Protein AF-A0A1M4XEM1-F1 (afdb_monomer_lite)

Foldseek 3Di:
DAEDADLVVVLVVVVVVLVDKAFAQEAEEEEEALVQLQVNLVVLVVVFPEEAFQLVQAPDQARGGPLVCVVVVLVPDPTAGYEYADLQVSVQFDVVNLLSLVVNQPDTDTGSHHYYYYHYLCVVSNVVNLVVDDPVVSVRTDDHYYYYDHHAAEEEEECADALDDPAA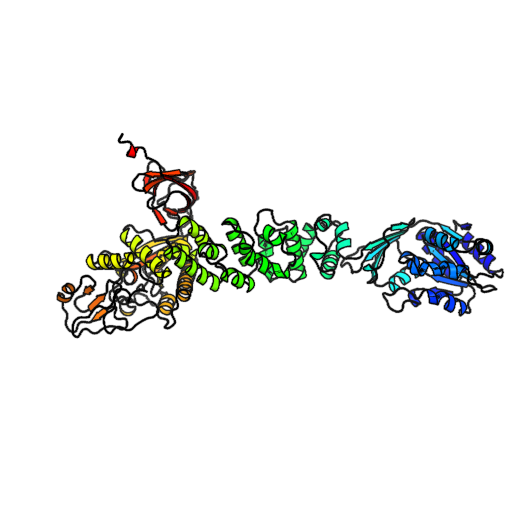EDEHPSRVRVCVSNRHDRYYYYHHNCLLVGDDADDRRRYGYHGDNALLSLVVVQEVLSVVDDPLLDDSVLSNVLSSQDDHNDYLQNSLCVVQVHPGDDLLVSLLCLVVDDPSNLSSNLSVCCSDVDPPALLVVLSVPDSYSVCSLVSLLCVCLVDPDDLVNLLSSLSSNVSNVPADHDPVNVVSLVVDDQLLSNLRSAQQNYLVSVQSNLVSVLVCVVVVPQLQSRLSSCCRRPVLLLLLLFFDDDPPVLNSVLLNQQSNCLSNVHHDPSNQVSLLVCLLVVVQVVFAAPVVVCVVDDPLAAEEEEEAAFNSCVSSLQSLCLVPLQKFKDKGKHWADAQLDCVRQVDDDPRHYYHDQLVVLQQPQPNDPPSSVSVNSVVSSVVSVVVVVVCVVRQKHKYKYSWHWDFQLDNVHEDEDPPPWAADAAQQKTFDPAFDPCVCVVDSQWDHPRGMIGGSGSYGYPPHDDGNGIDGRHNHNRGTIMMTMMMGGDDCPDPDDQKAWPDWAQEWEAAPQQKTKIKTAIPDDADWKWKDWSSYIWTFDDDPRITITIDHDDDFAKIKIWMATSSHGRDIDIHTYHYDHDVVNVVD

InterPro domains:
  IPR057185 Domain of unknown function DUF7863 [PF25263] (224-379)

pLDDT: mean 91.04, std 8.5, range [37.31, 98.81]

Organism: NCBI:txid1121425

Radius of gyration: 44.61 Å; chains: 1; bounding box: 103×68×125 Å

Structure (mmCIF, N/CA/C/O backbone):
data_AF-A0A1M4XEM1-F1
#
_entry.id   AF-A0A1M4XEM1-F1
#
loop_
_atom_site.group_PDB
_atom_site.id
_atom_site.type_symbol
_atom_site.label_atom_id
_atom_site.label_alt_id
_atom_site.label_comp_id
_atom_site.label_asym_id
_atom_site.label_entity_id
_atom_site.label_seq_id
_atom_site.pdbx_PDB_ins_code
_atom_site.Cartn_x
_atom_site.Cartn_y
_atom_site.Cartn_z
_atom_site.occupancy
_atom_site.B_iso_or_equiv
_atom_site.auth_seq_id
_atom_site.auth_comp_id
_atom_site.auth_asym_id
_atom_site.auth_atom_id
_atom_site.pdbx_PDB_model_num
ATOM 1 N N . MET A 1 1 ? -46.746 5.670 59.002 1.00 85.31 1 MET A N 1
ATOM 2 C CA . MET A 1 1 ? -45.304 5.346 59.017 1.00 85.31 1 MET A CA 1
ATOM 3 C C . MET A 1 1 ? -44.728 5.866 60.318 1.00 85.31 1 MET A C 1
ATOM 5 O O . MET A 1 1 ? -45.070 6.983 60.690 1.00 85.31 1 MET A O 1
ATOM 9 N N . ARG A 1 2 ? -43.912 5.072 61.011 1.00 92.69 2 ARG A N 1
ATOM 10 C CA . ARG A 1 2 ? -43.276 5.448 62.275 1.00 92.69 2 ARG A CA 1
ATOM 11 C C . ARG A 1 2 ? -41.769 5.562 62.083 1.00 92.69 2 ARG A C 1
ATOM 13 O O . ARG A 1 2 ? -41.121 4.582 61.727 1.00 92.69 2 ARG A O 1
ATOM 20 N N . GLU A 1 3 ? -41.236 6.754 62.321 1.00 92.94 3 GLU A N 1
ATOM 21 C CA . GLU A 1 3 ? -39.827 7.067 62.088 1.00 92.94 3 GLU A CA 1
ATOM 22 C C . GLU A 1 3 ? -38.973 6.873 63.341 1.00 92.94 3 GLU A C 1
ATOM 24 O O . GLU A 1 3 ? -39.347 7.283 64.441 1.00 92.94 3 GLU A O 1
ATOM 29 N N . PHE A 1 4 ? -37.797 6.277 63.149 1.00 93.88 4 PHE A N 1
ATOM 30 C CA . PHE A 1 4 ? -36.777 6.083 64.168 1.00 93.88 4 PHE A CA 1
ATOM 31 C C . PHE A 1 4 ? -35.449 6.679 63.696 1.00 93.88 4 PHE A C 1
ATOM 33 O O . PHE A 1 4 ? -35.027 6.472 62.558 1.00 93.88 4 PHE A O 1
ATOM 40 N N . LYS A 1 5 ? -34.777 7.403 64.597 1.00 88.69 5 LYS A N 1
ATOM 41 C CA . LYS A 1 5 ? -33.432 7.966 64.371 1.00 88.69 5 LYS A CA 1
ATOM 42 C C . LYS A 1 5 ? -32.329 7.212 65.110 1.00 88.69 5 LYS A C 1
ATOM 44 O O . LYS A 1 5 ? -31.169 7.326 64.749 1.00 88.69 5 LYS A O 1
ATOM 49 N N . GLU A 1 6 ? -32.694 6.440 66.128 1.00 93.06 6 GLU A N 1
ATOM 50 C CA . GLU A 1 6 ? -31.771 5.633 66.923 1.00 93.06 6 GLU A CA 1
ATOM 51 C C . GLU A 1 6 ? -32.155 4.162 66.801 1.00 93.06 6 GLU A C 1
ATOM 53 O O . GLU A 1 6 ? -33.319 3.802 67.015 1.00 93.06 6 GLU A O 1
ATOM 58 N N . ILE A 1 7 ? -31.178 3.304 66.493 1.00 94.12 7 ILE A N 1
ATOM 59 C CA . ILE A 1 7 ? -31.431 1.876 66.284 1.00 94.12 7 ILE A CA 1
ATOM 60 C C . ILE A 1 7 ? -32.021 1.210 67.533 1.00 94.12 7 ILE A C 1
ATOM 62 O O . ILE A 1 7 ? -32.949 0.415 67.419 1.00 94.12 7 ILE A O 1
ATOM 66 N N . ALA A 1 8 ? -31.562 1.591 68.731 1.00 94.00 8 ALA A N 1
ATOM 67 C CA . ALA A 1 8 ? -32.043 1.037 69.997 1.00 94.00 8 ALA A CA 1
ATOM 68 C C . ALA A 1 8 ? -33.560 1.224 70.169 1.00 94.00 8 ALA A C 1
ATOM 70 O O . ALA A 1 8 ? -34.270 0.274 70.493 1.00 94.00 8 ALA A O 1
ATOM 71 N N . SER A 1 9 ? -34.068 2.416 69.837 1.00 94.75 9 SER A N 1
ATOM 72 C CA . SER A 1 9 ? -35.500 2.727 69.895 1.00 94.75 9 SER A CA 1
ATOM 73 C C . SER A 1 9 ? -36.326 1.870 68.926 1.00 94.75 9 SER A C 1
ATOM 75 O O . SER A 1 9 ? -37.438 1.454 69.258 1.00 94.75 9 SER A O 1
ATOM 77 N N . LEU A 1 10 ? -35.790 1.579 67.733 1.00 95.56 10 LEU A N 1
ATOM 78 C CA . LEU A 1 10 ? -36.433 0.688 66.763 1.00 95.56 10 LEU A CA 1
ATOM 79 C C . LEU A 1 10 ? -36.451 -0.760 67.267 1.00 95.56 10 LEU A C 1
ATOM 81 O O . LEU A 1 10 ? -37.486 -1.423 67.177 1.00 95.56 10 LEU A O 1
ATOM 85 N N . LEU A 1 11 ? -35.337 -1.244 67.829 1.00 95.06 11 LEU A N 1
ATOM 86 C CA . LEU A 1 11 ? -35.237 -2.601 68.376 1.00 95.06 11 LEU A CA 1
ATOM 87 C C . LEU A 1 11 ? -36.197 -2.819 69.553 1.00 95.06 11 LEU A C 1
ATOM 89 O O . LEU A 1 11 ? -36.869 -3.848 69.623 1.00 95.06 11 LEU A O 1
ATOM 93 N N . ASP A 1 12 ? -36.304 -1.849 70.459 1.00 94.88 12 ASP A N 1
ATOM 94 C CA . ASP A 1 12 ? -37.231 -1.926 71.590 1.00 94.88 12 ASP A CA 1
ATOM 95 C C . ASP A 1 12 ? -38.690 -1.955 71.128 1.00 94.88 12 ASP A C 1
ATOM 97 O O . ASP A 1 12 ? -39.512 -2.697 71.681 1.00 94.88 12 ASP A O 1
ATOM 101 N N . PHE A 1 13 ? -39.019 -1.204 70.074 1.00 94.62 13 PHE A N 1
ATOM 102 C CA . PHE A 1 13 ? -40.342 -1.254 69.467 1.00 94.62 13 PHE A CA 1
ATOM 103 C C . PHE A 1 13 ? -40.656 -2.648 68.908 1.00 94.62 13 PHE A C 1
ATOM 105 O O . PHE A 1 13 ? -41.659 -3.245 69.307 1.00 94.62 13 PHE A O 1
ATOM 112 N N . ILE A 1 14 ? -39.794 -3.209 68.049 1.00 94.12 14 ILE A N 1
ATOM 113 C CA . ILE A 1 14 ? -40.050 -4.526 67.438 1.00 94.12 14 ILE A CA 1
ATOM 114 C C . ILE A 1 14 ? -40.065 -5.657 68.480 1.00 94.12 14 ILE A C 1
ATOM 116 O O . ILE A 1 14 ? -40.865 -6.585 68.367 1.00 94.12 14 ILE A O 1
ATOM 120 N N . LYS A 1 15 ? -39.253 -5.566 69.546 1.00 93.12 15 LYS A N 1
ATOM 121 C CA . LYS A 1 15 ? -39.253 -6.529 70.663 1.00 93.12 15 LYS A CA 1
ATOM 122 C C . LYS A 1 15 ? -40.577 -6.556 71.404 1.00 93.12 15 LYS A C 1
ATOM 124 O O . LYS A 1 15 ? -41.031 -7.624 71.811 1.00 93.12 15 LYS A O 1
ATOM 129 N N . ASN A 1 16 ? -41.168 -5.389 71.634 1.00 92.50 16 ASN A N 1
ATOM 130 C CA . ASN A 1 16 ? -42.445 -5.288 72.325 1.00 92.50 16 ASN A CA 1
ATOM 131 C C . ASN A 1 16 ? -43.607 -5.679 71.412 1.00 92.50 16 ASN A C 1
ATOM 133 O O . ASN A 1 16 ? -44.501 -6.399 71.850 1.00 92.50 16 ASN A O 1
ATOM 137 N N . GLU A 1 17 ? -43.553 -5.290 70.141 1.00 92.56 17 GLU A N 1
ATOM 138 C CA . GLU A 1 17 ? -44.563 -5.639 69.140 1.00 92.56 17 GLU A CA 1
ATOM 139 C C . GLU A 1 17 ? -44.626 -7.155 68.888 1.00 92.56 17 GLU A C 1
ATOM 141 O O . GLU A 1 17 ? -45.713 -7.730 68.836 1.00 92.56 17 GLU A O 1
ATOM 146 N N . ALA A 1 18 ? -43.478 -7.838 68.842 1.00 91.81 18 ALA A N 1
ATOM 147 C CA . ALA A 1 18 ? -43.405 -9.286 68.643 1.00 91.81 18 ALA A CA 1
ATOM 148 C C . ALA A 1 18 ? -44.037 -10.122 69.779 1.00 91.81 18 ALA A C 1
ATOM 150 O O . ALA A 1 18 ? -44.265 -11.317 69.598 1.00 91.81 18 ALA A O 1
ATOM 151 N N . LYS A 1 19 ? -44.340 -9.528 70.946 1.00 92.38 19 LYS A N 1
ATOM 152 C CA . LYS A 1 19 ? -44.996 -10.216 72.080 1.00 92.38 19 LYS A CA 1
ATOM 153 C C . LYS A 1 19 ? -46.513 -10.352 71.916 1.00 92.38 19 LYS A C 1
ATOM 155 O O . LYS A 1 19 ? -47.148 -11.026 72.723 1.00 92.38 19 LYS A O 1
ATOM 160 N N . VAL A 1 20 ? -47.103 -9.707 70.911 1.00 91.81 20 VAL A N 1
ATOM 161 C CA . VAL A 1 20 ? -48.553 -9.686 70.666 1.00 91.81 20 VAL A CA 1
ATOM 162 C C . VAL A 1 20 ? -48.865 -10.526 69.421 1.00 91.81 20 VAL A C 1
ATOM 164 O O . VAL A 1 20 ? -48.093 -10.480 68.465 1.00 91.81 20 VAL A O 1
ATOM 167 N N . PRO A 1 21 ? -49.955 -11.313 69.366 1.00 92.25 21 PRO A N 1
ATOM 168 C CA . PRO A 1 21 ? -50.324 -12.002 68.132 1.00 92.25 21 PRO A CA 1
ATOM 169 C C . PRO A 1 21 ? -50.709 -11.001 67.027 1.00 92.25 21 PRO A C 1
ATOM 171 O O . PRO A 1 21 ? -51.378 -10.003 67.286 1.00 92.25 21 PRO A O 1
ATOM 174 N N . THR A 1 22 ? -50.305 -11.274 65.787 1.00 91.94 22 THR A N 1
ATOM 175 C CA . THR A 1 22 ? -50.652 -10.497 64.584 1.00 91.94 22 THR A CA 1
ATOM 176 C C . THR A 1 22 ? -51.374 -11.388 63.583 1.00 91.94 22 THR A C 1
ATOM 178 O O . THR A 1 22 ? -51.158 -12.597 63.567 1.00 91.94 22 THR A O 1
ATOM 181 N N . ARG A 1 23 ? -52.197 -10.793 62.715 1.00 92.19 23 ARG A N 1
ATOM 182 C CA . ARG A 1 23 ? -52.755 -11.477 61.537 1.00 92.19 23 ARG A CA 1
ATOM 183 C C . ARG A 1 23 ? -51.790 -11.464 60.351 1.00 92.19 23 ARG A C 1
ATOM 185 O O . ARG A 1 23 ? -51.698 -12.453 59.636 1.00 92.19 23 ARG A O 1
ATOM 192 N N . TYR A 1 24 ? -51.077 -10.354 60.166 1.00 94.56 24 TYR A N 1
ATOM 193 C CA . TYR A 1 24 ? -50.129 -10.151 59.069 1.00 94.56 24 TYR A CA 1
ATOM 194 C C . TYR A 1 24 ? -48.701 -10.190 59.627 1.00 94.56 24 TYR A C 1
ATOM 196 O O . TYR A 1 24 ? -48.387 -9.365 60.498 1.00 94.56 24 TYR A O 1
ATOM 204 N N . PRO A 1 25 ? -47.837 -11.125 59.199 1.00 94.81 25 PRO A N 1
ATOM 205 C CA . PRO A 1 25 ? -46.519 -11.326 59.795 1.00 94.81 25 PRO A CA 1
ATOM 206 C C . PRO A 1 25 ? -45.456 -10.354 59.259 1.00 94.81 25 PRO A C 1
ATOM 208 O O . PRO A 1 25 ? -44.471 -10.101 59.951 1.00 94.81 25 PRO A O 1
ATOM 211 N N . ALA A 1 26 ? -45.630 -9.786 58.062 1.00 96.19 26 ALA A N 1
ATOM 212 C CA . ALA A 1 26 ? -44.640 -8.907 57.440 1.00 96.19 26 ALA A CA 1
ATOM 213 C C . ALA A 1 26 ? -44.497 -7.558 58.174 1.00 96.19 26 ALA A C 1
ATOM 215 O O . ALA A 1 26 ? -45.482 -6.934 58.576 1.00 96.19 26 ALA A O 1
ATOM 216 N N . ARG A 1 27 ? -43.258 -7.098 58.355 1.00 95.94 27 ARG A N 1
ATOM 217 C CA . ARG A 1 27 ? -42.887 -5.788 58.904 1.00 95.94 27 ARG A CA 1
ATOM 218 C C . ARG A 1 27 ? -41.890 -5.140 57.953 1.00 95.94 27 ARG A C 1
ATOM 220 O O . ARG A 1 27 ? -40.727 -5.539 57.901 1.00 95.94 27 ARG A O 1
ATOM 227 N N . PHE A 1 28 ? -42.352 -4.151 57.197 1.00 97.38 28 PHE A N 1
ATOM 228 C CA . PHE A 1 28 ? -41.491 -3.390 56.298 1.00 97.38 28 PHE A CA 1
ATOM 229 C C . PHE A 1 28 ? -40.757 -2.296 57.065 1.00 97.38 28 PHE A C 1
ATOM 231 O O . PHE A 1 28 ? -41.361 -1.563 57.853 1.00 97.38 28 PHE A O 1
ATOM 238 N N . ILE A 1 29 ? -39.454 -2.197 56.816 1.00 97.25 29 ILE A N 1
ATOM 239 C CA . ILE A 1 29 ? -38.589 -1.169 57.389 1.00 97.25 29 ILE A CA 1
ATOM 240 C C . ILE A 1 29 ? -37.978 -0.403 56.221 1.00 97.25 29 ILE A C 1
ATOM 242 O O . ILE A 1 29 ? -37.102 -0.926 55.537 1.00 97.25 29 ILE A O 1
ATOM 246 N N . LEU A 1 30 ? -38.453 0.814 55.967 1.00 96.19 30 LEU A N 1
ATOM 247 C CA . LEU A 1 30 ? -37.875 1.696 54.957 1.00 96.19 30 LEU A CA 1
ATOM 248 C C . LEU A 1 30 ? -36.572 2.283 55.496 1.00 96.19 30 LEU A C 1
ATOM 250 O O . LEU A 1 30 ? -36.564 2.950 56.531 1.00 96.19 30 LEU A O 1
ATOM 254 N N . VAL A 1 31 ? -35.467 2.006 54.816 1.00 95.44 31 VAL A N 1
ATOM 255 C CA . VAL A 1 31 ? -34.127 2.388 55.264 1.00 95.44 31 VAL A CA 1
ATOM 256 C C . VAL A 1 31 ? -33.583 3.489 54.368 1.00 95.44 31 VAL A C 1
ATOM 258 O O . VAL A 1 31 ? -33.594 3.351 53.148 1.00 95.44 31 VAL A O 1
ATOM 261 N N . ARG A 1 32 ? -33.084 4.571 54.960 1.00 94.06 32 ARG A N 1
ATOM 262 C CA . ARG A 1 32 ? -32.480 5.689 54.226 1.00 94.06 32 ARG A CA 1
ATOM 263 C C . ARG A 1 32 ? -31.017 5.836 54.626 1.00 94.06 32 ARG A C 1
ATOM 265 O O . ARG A 1 32 ? -30.731 6.060 55.801 1.00 94.06 32 ARG A O 1
ATOM 272 N N . GLY A 1 33 ? -30.121 5.713 53.649 1.00 93.12 33 GLY A N 1
ATOM 273 C CA . GLY A 1 33 ? -28.667 5.735 53.825 1.00 93.12 33 GLY A CA 1
ATOM 274 C C . GLY A 1 33 ? -28.007 4.366 54.066 1.00 93.12 33 GLY A C 1
ATOM 275 O O . GLY A 1 33 ? -28.586 3.459 54.669 1.00 93.12 33 GLY A O 1
ATOM 276 N N . LEU A 1 34 ? -26.763 4.221 53.592 1.00 95.25 34 LEU A N 1
ATOM 277 C CA . LEU A 1 34 ? -25.971 2.987 53.732 1.00 95.25 34 LEU A CA 1
ATOM 278 C C . LEU A 1 34 ? -25.595 2.691 55.189 1.00 95.25 34 LEU A C 1
ATOM 280 O O . LEU A 1 34 ? -25.605 1.531 55.601 1.00 95.25 34 LEU A O 1
ATOM 284 N N . ASP A 1 35 ? -25.293 3.724 55.975 1.00 95.25 35 ASP A N 1
ATOM 285 C CA . ASP A 1 35 ? -24.910 3.550 57.378 1.00 95.25 35 ASP A CA 1
ATOM 286 C C . ASP A 1 35 ? -26.103 2.993 58.168 1.00 95.25 35 ASP A C 1
ATOM 288 O O . ASP A 1 35 ? -25.951 2.084 58.985 1.00 95.25 35 ASP A O 1
ATOM 292 N N . ALA A 1 36 ? -27.317 3.455 57.832 1.00 94.31 36 ALA A N 1
ATOM 293 C CA . ALA A 1 36 ? -28.564 2.958 58.408 1.00 94.31 36 ALA A CA 1
ATOM 294 C C . ALA A 1 36 ? -28.783 1.487 58.063 1.00 94.31 36 ALA A C 1
ATOM 296 O O . ALA A 1 36 ? -29.160 0.690 58.919 1.00 94.31 36 ALA A O 1
ATOM 297 N N . TRP A 1 37 ? -28.531 1.116 56.807 1.00 95.62 37 TRP A N 1
ATOM 298 C CA . TRP A 1 37 ? -28.624 -0.266 56.354 1.00 95.62 37 TRP A CA 1
ATOM 299 C C . TRP A 1 37 ? -27.679 -1.175 57.133 1.00 95.62 37 TRP A C 1
ATOM 301 O O . TRP A 1 37 ? -28.115 -2.176 57.699 1.00 95.62 37 TRP A O 1
ATOM 311 N N . GLN A 1 38 ? -26.402 -0.809 57.226 1.00 96.44 38 GLN A N 1
ATOM 312 C CA . GLN A 1 38 ? -25.396 -1.613 57.917 1.00 96.44 38 GLN A CA 1
ATOM 313 C C . GLN A 1 38 ? -25.681 -1.744 59.416 1.00 96.44 38 GLN A C 1
ATOM 315 O O . GLN A 1 38 ? -25.609 -2.847 59.968 1.00 96.44 38 GLN A O 1
ATOM 320 N N . GLU A 1 39 ? -26.047 -0.642 60.071 1.00 96.00 39 GLU A N 1
ATOM 321 C CA . GLU A 1 39 ? -26.403 -0.616 61.490 1.00 96.00 39 GLU A CA 1
ATOM 322 C C . GLU A 1 39 ? -27.658 -1.453 61.780 1.00 96.00 39 GLU A C 1
ATOM 324 O O . GLU A 1 39 ? -27.670 -2.258 62.723 1.00 96.00 39 GLU A O 1
ATOM 329 N N . LEU A 1 40 ? -28.686 -1.331 60.933 1.00 96.25 40 LEU A N 1
ATOM 330 C CA . LEU A 1 40 ? -29.917 -2.109 61.030 1.00 96.25 40 LEU A CA 1
ATOM 331 C C . LEU A 1 40 ? -29.652 -3.599 60.824 1.00 96.25 40 LEU A C 1
ATOM 333 O O . LEU A 1 40 ? -30.110 -4.403 61.631 1.00 96.25 40 LEU A O 1
ATOM 337 N N . LEU A 1 41 ? -28.903 -3.986 59.786 1.00 96.38 41 LEU A N 1
ATOM 338 C CA . LEU A 1 41 ? -28.603 -5.395 59.521 1.00 96.38 41 LEU A CA 1
ATOM 339 C C . LEU A 1 41 ? -27.811 -6.030 60.660 1.00 96.38 41 LEU A C 1
ATOM 341 O O . LEU A 1 41 ? -28.140 -7.137 61.087 1.00 96.38 41 LEU A O 1
ATOM 345 N N . LYS A 1 42 ? -26.785 -5.336 61.166 1.00 95.69 42 LYS A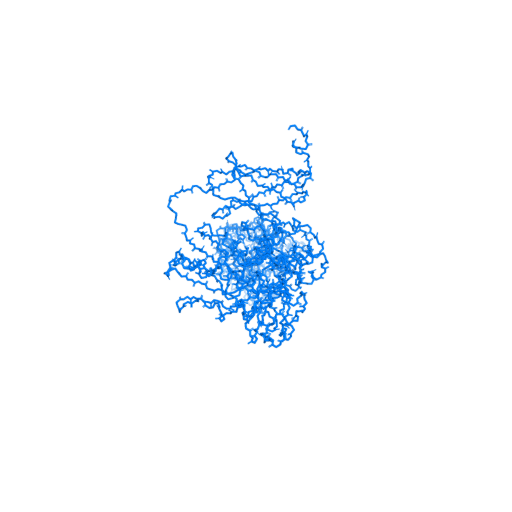 N 1
ATOM 346 C CA . LYS A 1 42 ? -25.980 -5.814 62.295 1.00 95.69 42 LYS A CA 1
ATOM 347 C C . LYS A 1 42 ? -26.851 -6.066 63.524 1.00 95.69 42 LYS A C 1
ATOM 349 O O . LYS A 1 42 ? -26.673 -7.076 64.197 1.00 95.69 42 LYS A O 1
ATOM 354 N N . SER A 1 43 ? -27.790 -5.163 63.786 1.00 95.94 43 SER A N 1
ATOM 355 C CA . SER A 1 43 ? -28.661 -5.224 64.956 1.00 95.94 43 SER A CA 1
ATOM 356 C C . SER A 1 43 ? -29.784 -6.252 64.805 1.00 95.94 43 SER A C 1
ATOM 358 O O . SER A 1 43 ? -29.962 -7.091 65.680 1.00 95.94 43 SER A O 1
ATOM 360 N N . LEU A 1 44 ? -30.503 -6.259 63.676 1.00 95.12 44 LEU A N 1
ATOM 361 C CA . LEU A 1 44 ? -31.607 -7.195 63.427 1.00 95.12 44 LEU A CA 1
ATOM 362 C C . LEU A 1 44 ? -31.148 -8.651 63.393 1.00 95.12 44 LEU A C 1
ATOM 364 O O . LEU A 1 44 ? -31.875 -9.514 63.872 1.00 95.12 44 LEU A O 1
ATOM 368 N N . ARG A 1 45 ? -29.946 -8.939 62.875 1.00 96.00 45 ARG A N 1
ATOM 369 C CA . ARG A 1 45 ? -29.380 -10.301 62.865 1.00 96.00 45 ARG A CA 1
ATOM 370 C C . ARG A 1 45 ? -29.250 -10.914 64.263 1.00 96.00 45 ARG A C 1
ATOM 372 O O . ARG A 1 45 ? -29.235 -12.132 64.366 1.00 96.00 45 ARG A O 1
ATOM 379 N N . LEU A 1 46 ? -29.151 -10.094 65.313 1.00 94.81 46 LEU A N 1
ATOM 380 C CA . LEU A 1 46 ? -29.092 -10.551 66.707 1.00 94.81 46 LEU A CA 1
ATOM 381 C C . LEU A 1 46 ? -30.482 -10.771 67.324 1.00 94.81 46 LEU A C 1
ATOM 383 O O . LEU A 1 46 ? -30.588 -11.363 68.393 1.00 94.81 46 LEU A O 1
ATOM 387 N N . GLU A 1 47 ? -31.538 -10.279 66.674 1.00 93.62 47 GLU A N 1
ATOM 388 C CA . GLU A 1 47 ? -32.905 -10.235 67.209 1.00 93.62 47 GLU A CA 1
ATOM 389 C C . GLU A 1 47 ? -33.856 -11.245 66.557 1.00 93.62 47 GLU A C 1
ATOM 391 O O . GLU A 1 47 ? -34.971 -11.458 67.050 1.00 93.62 47 GLU A O 1
ATOM 396 N N . VAL A 1 48 ? -33.436 -11.842 65.440 1.00 95.75 48 VAL A N 1
ATOM 397 C CA . VAL A 1 48 ? -34.201 -12.831 64.676 1.00 95.75 48 VAL A CA 1
ATOM 398 C C . VAL A 1 48 ? -33.696 -14.248 64.917 1.00 95.75 48 VAL A C 1
ATOM 400 O O . VAL A 1 48 ? -32.526 -14.458 65.226 1.00 95.75 48 VAL A O 1
ATOM 403 N N . ASP A 1 49 ? -34.587 -15.219 64.739 1.00 95.44 49 ASP A N 1
ATOM 404 C CA . ASP A 1 49 ? -34.272 -16.641 64.864 1.00 95.44 49 ASP A CA 1
ATOM 405 C C . ASP A 1 49 ? -33.547 -17.150 63.602 1.00 95.44 49 ASP A C 1
ATOM 407 O O . ASP A 1 49 ? -32.715 -18.052 63.675 1.00 95.44 49 ASP A O 1
ATOM 411 N N . GLU A 1 50 ? -33.874 -16.582 62.434 1.00 96.00 50 GLU A N 1
ATOM 412 C CA . GLU A 1 50 ? -33.388 -17.043 61.132 1.00 96.00 50 GLU A CA 1
ATOM 413 C C . GLU A 1 50 ? -33.250 -15.891 60.123 1.00 96.00 50 GLU A C 1
ATOM 415 O O . GLU A 1 50 ? -34.048 -14.948 60.106 1.00 96.00 50 GLU A O 1
ATOM 420 N N . VAL A 1 51 ? -32.234 -15.971 59.258 1.00 96.69 51 VAL A N 1
ATOM 421 C CA . VAL A 1 51 ? -32.014 -15.025 58.154 1.00 96.69 51 VAL A CA 1
ATOM 422 C C . VAL A 1 51 ? -32.230 -15.757 56.837 1.00 96.69 51 VAL A C 1
ATOM 424 O O . VAL A 1 51 ? -31.461 -16.649 56.486 1.00 96.69 51 VAL A O 1
ATOM 427 N N . PHE A 1 52 ? -33.259 -15.355 56.101 1.00 96.50 52 PHE A N 1
ATOM 428 C CA . PHE A 1 52 ? -33.568 -15.859 54.774 1.00 96.50 52 PHE A CA 1
ATOM 429 C C . PHE A 1 52 ? -32.925 -14.973 53.703 1.00 96.50 52 PHE A C 1
ATOM 431 O O . PHE A 1 52 ? -33.296 -13.808 53.531 1.00 96.50 52 PHE A O 1
ATOM 438 N N . THR A 1 53 ? -31.947 -15.528 52.991 1.00 96.62 53 THR A N 1
ATOM 439 C CA . THR A 1 53 ? -31.160 -14.818 51.981 1.00 96.62 53 THR A CA 1
ATOM 440 C C . THR A 1 53 ? -31.657 -15.104 50.566 1.00 96.62 53 THR A C 1
ATOM 442 O O . THR A 1 53 ? -31.754 -16.260 50.152 1.00 96.62 53 THR A O 1
ATOM 445 N N . LEU A 1 54 ? -31.963 -14.058 49.798 1.00 95.62 54 LEU A N 1
ATOM 446 C CA . LEU A 1 54 ? -32.499 -14.170 48.439 1.00 95.62 54 LEU A CA 1
ATOM 447 C C . LEU A 1 54 ? -31.485 -14.773 47.465 1.00 95.62 54 LEU A C 1
ATOM 449 O O . LEU A 1 54 ? -31.902 -15.423 46.511 1.00 95.62 54 LEU A O 1
ATOM 453 N N . SER A 1 55 ? -30.180 -14.628 47.715 1.00 96.06 55 SER A N 1
ATOM 454 C CA . SER A 1 55 ? -29.129 -15.282 46.923 1.00 96.06 55 SER A CA 1
ATOM 455 C C . SER A 1 55 ? -29.310 -16.804 46.814 1.00 96.06 55 SER A C 1
ATOM 457 O O . SER A 1 55 ? -28.893 -17.412 45.827 1.00 96.06 55 SER A O 1
ATOM 459 N N . THR A 1 56 ? -29.980 -17.432 47.789 1.00 95.12 56 THR A N 1
ATOM 460 C CA . THR A 1 56 ? -30.280 -18.876 47.788 1.00 95.12 56 THR A CA 1
ATOM 461 C C . THR A 1 56 ? -31.363 -19.277 46.787 1.00 95.12 56 THR A C 1
ATOM 463 O O . THR A 1 56 ? -31.456 -20.450 46.434 1.00 95.12 56 THR A O 1
ATOM 466 N N . LEU A 1 57 ? -32.152 -18.316 46.298 1.00 95.75 57 LEU A N 1
ATOM 467 C CA . LEU A 1 57 ? -33.192 -18.524 45.288 1.00 95.75 57 LEU A CA 1
ATOM 468 C C . LEU A 1 57 ? -32.703 -18.270 43.856 1.00 95.75 57 LEU A C 1
ATOM 470 O O . LEU A 1 57 ? -33.486 -18.403 42.914 1.00 95.75 57 LEU A O 1
ATOM 474 N N . CYS A 1 58 ? -31.441 -17.880 43.673 1.00 95.44 58 CYS A N 1
ATOM 475 C CA . CYS A 1 58 ? -30.826 -17.765 42.356 1.00 95.44 58 CYS A CA 1
ATOM 476 C C . CYS A 1 58 ? -30.509 -19.162 41.809 1.00 95.44 58 CYS A C 1
ATOM 478 O O . CYS A 1 58 ? -29.754 -19.916 42.422 1.00 95.44 58 CYS A O 1
ATOM 480 N N . THR A 1 59 ? -31.052 -19.493 40.634 1.00 93.44 59 THR A N 1
ATOM 481 C CA . THR A 1 59 ? -30.805 -20.796 39.984 1.00 93.44 59 THR A CA 1
ATOM 482 C C . THR A 1 59 ? -29.344 -20.988 39.572 1.00 93.44 59 THR A C 1
ATOM 484 O O . THR A 1 59 ? -28.806 -22.079 39.713 1.00 93.44 59 THR A O 1
ATOM 487 N N . ASN A 1 60 ? -28.704 -19.914 39.106 1.00 94.88 60 ASN A N 1
ATOM 488 C CA . ASN A 1 60 ? -27.300 -19.838 38.710 1.00 94.88 60 ASN A CA 1
ATOM 489 C C . ASN A 1 60 ? -26.687 -18.517 39.207 1.00 94.88 60 ASN A C 1
ATOM 491 O O . ASN A 1 60 ? -27.406 -17.621 39.660 1.00 94.88 60 ASN A O 1
ATOM 495 N N . ASP A 1 61 ? -25.369 -18.366 39.056 1.00 95.12 61 ASP A N 1
ATOM 496 C CA . ASP A 1 61 ? -24.622 -17.197 39.545 1.00 95.12 61 ASP A CA 1
ATOM 497 C C . ASP A 1 61 ? -25.107 -15.857 38.962 1.00 95.12 61 ASP A C 1
ATOM 499 O O . ASP A 1 61 ? -25.068 -14.836 39.650 1.00 95.12 61 ASP A O 1
ATOM 503 N N . ASP A 1 62 ? -25.614 -15.850 37.726 1.00 95.44 62 ASP A N 1
ATOM 504 C CA . ASP A 1 62 ? -26.076 -14.640 37.033 1.00 95.44 62 ASP A CA 1
ATOM 505 C C . ASP A 1 62 ? -27.558 -14.700 36.640 1.00 95.44 62 ASP A C 1
ATOM 507 O O . ASP A 1 62 ? -27.948 -14.420 35.511 1.00 95.44 62 ASP A O 1
ATOM 511 N N . THR A 1 63 ? -28.401 -15.111 37.588 1.00 93.12 63 THR A N 1
ATOM 512 C CA . THR A 1 63 ? -29.865 -15.110 37.436 1.00 93.12 63 THR A CA 1
ATOM 513 C C . THR A 1 63 ? -30.524 -14.398 38.607 1.00 93.12 63 THR A C 1
ATOM 515 O O . THR A 1 63 ? -30.056 -14.506 39.742 1.00 93.12 63 THR A O 1
ATOM 518 N N . PHE A 1 64 ? -31.620 -13.683 38.347 1.00 93.06 64 PHE A N 1
ATOM 519 C CA . PHE A 1 64 ? -32.455 -13.140 39.417 1.00 93.06 64 PHE A CA 1
ATOM 520 C C . PHE A 1 64 ? -33.067 -14.265 40.272 1.00 93.06 64 PHE A C 1
ATOM 522 O O . PHE A 1 64 ? -33.281 -15.372 39.770 1.00 93.06 64 PHE A O 1
ATOM 529 N N . PRO A 1 65 ? -33.327 -14.013 41.566 1.00 94.19 65 PRO A N 1
ATOM 530 C CA . PRO A 1 65 ? -33.912 -15.007 42.454 1.00 94.19 65 PRO A CA 1
ATOM 531 C C . PRO A 1 65 ? -35.369 -15.304 42.084 1.00 94.19 65 PRO A C 1
ATOM 533 O O . PRO A 1 65 ? -36.086 -14.424 41.608 1.00 94.19 65 PRO A O 1
ATOM 536 N N . TYR A 1 66 ? -35.837 -16.525 42.356 1.00 93.62 66 TYR A N 1
ATOM 537 C CA . TYR A 1 66 ? -37.243 -16.901 42.164 1.00 93.62 66 TYR A CA 1
ATOM 538 C C . TYR A 1 66 ? -38.161 -16.253 43.221 1.00 93.62 66 TYR A C 1
ATOM 540 O O . TYR A 1 66 ? -38.483 -16.852 44.248 1.00 93.62 66 TYR A O 1
ATOM 548 N N . VAL A 1 67 ? -38.571 -15.003 42.975 1.00 91.75 67 VAL A N 1
ATOM 549 C CA . VAL A 1 67 ? -39.312 -14.145 43.923 1.00 91.75 67 VAL A CA 1
ATOM 550 C C . VAL A 1 67 ? -40.662 -14.738 44.357 1.00 91.75 67 VAL A C 1
ATOM 552 O O . VAL A 1 67 ? -41.022 -14.634 45.529 1.00 91.75 67 VAL A O 1
ATOM 555 N N . GLU A 1 68 ? -41.382 -15.424 43.469 1.00 88.31 68 GLU A N 1
ATOM 556 C CA . GLU A 1 68 ? -42.660 -16.088 43.797 1.00 88.31 68 GLU A CA 1
ATOM 557 C C . GLU A 1 68 ? -42.497 -17.195 44.859 1.00 88.31 68 GLU A C 1
ATOM 559 O O . GLU A 1 68 ? -43.422 -17.496 45.616 1.00 88.31 68 GLU A O 1
ATOM 564 N N . GLY A 1 69 ? -41.297 -17.777 44.972 1.00 90.19 69 GLY A N 1
ATOM 565 C CA . GLY A 1 69 ? -40.976 -18.802 45.964 1.00 90.19 69 GLY A CA 1
ATOM 566 C C . GLY A 1 69 ? -40.861 -18.280 47.399 1.00 90.19 69 GLY A C 1
ATOM 567 O O . GLY A 1 69 ? -40.881 -19.082 48.333 1.00 90.19 69 GLY A O 1
ATOM 568 N N . ILE A 1 70 ? -40.783 -16.958 47.606 1.00 94.81 70 ILE A N 1
ATOM 569 C CA . ILE A 1 70 ? -40.538 -16.355 48.926 1.00 94.81 70 ILE A CA 1
ATOM 570 C C . ILE A 1 70 ? -41.643 -16.728 49.925 1.00 94.81 70 ILE A C 1
ATOM 572 O O . ILE A 1 70 ? -41.352 -17.270 50.990 1.00 94.81 70 ILE A O 1
ATOM 576 N N . ILE A 1 71 ? -42.916 -16.477 49.603 1.00 94.00 71 ILE A N 1
ATOM 577 C CA . ILE A 1 71 ? -44.029 -16.712 50.541 1.00 94.00 71 ILE A CA 1
ATOM 578 C C . ILE A 1 71 ? -44.207 -18.205 50.874 1.00 94.00 71 ILE A C 1
ATOM 580 O O . ILE A 1 71 ? -44.328 -18.521 52.061 1.00 94.00 71 ILE A O 1
ATOM 584 N N . PRO A 1 72 ? -44.209 -19.143 49.901 1.00 94.44 72 PRO A N 1
ATOM 585 C CA . PRO A 1 72 ? -44.257 -20.576 50.197 1.00 94.44 72 PRO A CA 1
ATOM 586 C C . PRO A 1 72 ? -43.154 -21.041 51.158 1.00 94.44 72 PRO A C 1
ATOM 588 O O . PRO A 1 72 ? -43.439 -21.779 52.102 1.00 94.44 72 PRO A O 1
ATOM 591 N N . ILE A 1 73 ? -41.918 -20.570 50.963 1.00 95.00 73 ILE A N 1
ATOM 592 C CA . ILE A 1 73 ? -40.779 -20.915 51.824 1.00 95.00 73 ILE A CA 1
ATOM 593 C C . ILE A 1 73 ? -40.972 -20.342 53.227 1.00 95.00 73 ILE A C 1
ATOM 595 O O . ILE A 1 73 ? -40.872 -21.077 54.212 1.00 95.00 73 ILE A O 1
ATOM 599 N N . LEU A 1 74 ? -41.329 -19.058 53.328 1.00 95.06 74 LEU A N 1
ATOM 600 C CA . LEU A 1 74 ? -41.581 -18.408 54.612 1.00 95.06 74 LEU A CA 1
ATOM 601 C C . LEU A 1 74 ? -42.703 -19.103 55.390 1.00 95.06 74 LEU A C 1
ATOM 603 O O . LEU A 1 74 ? -42.569 -19.278 56.598 1.00 95.06 74 LEU A O 1
ATOM 607 N N . LYS A 1 75 ? -43.779 -19.555 54.732 1.00 92.62 75 LYS A N 1
ATOM 608 C CA . LYS A 1 75 ? -44.856 -20.337 55.370 1.00 92.62 75 LYS A CA 1
ATOM 609 C C . LYS A 1 75 ? -44.359 -21.670 55.940 1.00 92.62 75 LYS A C 1
ATOM 611 O O . LYS A 1 75 ? -44.813 -22.068 57.007 1.00 92.62 75 LYS A O 1
ATOM 616 N N . GLY A 1 76 ? -43.419 -22.333 55.266 1.00 91.94 76 GLY A N 1
ATOM 617 C CA . GLY A 1 76 ? -42.841 -23.608 55.705 1.00 91.94 76 GLY A CA 1
ATOM 618 C C . GLY A 1 76 ? -41.846 -23.503 56.870 1.00 91.94 76 GLY A C 1
ATOM 619 O O . GLY A 1 76 ? -41.589 -24.502 57.545 1.00 91.94 76 GLY A O 1
ATOM 620 N N . MET A 1 77 ? -41.292 -22.315 57.131 1.00 93.25 77 MET A N 1
ATOM 621 C CA . MET A 1 77 ? -40.336 -22.092 58.222 1.00 93.25 77 MET A CA 1
ATOM 622 C C . MET A 1 77 ? -41.000 -22.201 59.602 1.00 93.25 77 MET A C 1
ATOM 624 O O . MET A 1 77 ? -42.046 -21.594 59.856 1.00 93.25 77 MET A O 1
ATOM 628 N N . LYS A 1 78 ? -40.359 -22.954 60.508 1.00 90.50 78 LYS A N 1
ATOM 629 C CA . LYS A 1 78 ? -40.826 -23.186 61.892 1.00 90.50 78 LYS A CA 1
ATOM 630 C C . LYS A 1 78 ? -40.436 -22.071 62.863 1.00 90.50 78 LYS A C 1
ATOM 632 O O . LYS A 1 78 ? -40.978 -22.003 63.962 1.00 90.50 78 LYS A O 1
ATOM 637 N N . THR A 1 79 ? -39.477 -21.240 62.477 1.00 92.50 79 THR A N 1
ATOM 638 C CA . THR A 1 79 ? -39.000 -20.089 63.241 1.00 92.50 79 THR A CA 1
ATOM 639 C C . THR A 1 79 ? -40.029 -18.962 63.246 1.00 92.50 79 THR A C 1
ATOM 641 O O . THR A 1 79 ? -40.867 -18.837 62.347 1.00 92.50 79 THR A O 1
ATOM 644 N N . THR A 1 80 ? -40.000 -18.152 64.306 1.00 91.62 80 THR A N 1
ATOM 645 C CA . THR A 1 80 ? -41.014 -17.117 64.533 1.00 91.62 80 THR A CA 1
ATOM 646 C C . THR A 1 80 ? -40.557 -15.741 64.094 1.00 91.62 80 THR A C 1
ATOM 648 O O . THR A 1 80 ? -41.372 -14.984 63.583 1.00 91.62 80 THR A O 1
ATOM 651 N N . LYS A 1 81 ? -39.276 -15.409 64.235 1.00 96.19 81 LYS A N 1
ATOM 652 C CA . LYS A 1 81 ? -38.702 -14.137 63.803 1.00 96.19 81 LYS A CA 1
ATOM 653 C C . LYS A 1 81 ? -37.738 -14.393 62.658 1.00 96.19 81 LYS A C 1
ATOM 655 O O . LYS A 1 81 ? -36.698 -15.011 62.857 1.00 96.19 81 LYS A O 1
ATOM 660 N N . ILE A 1 82 ? -38.081 -13.904 61.476 1.00 97.50 82 ILE A N 1
ATOM 661 C CA . ILE A 1 82 ? -37.324 -14.137 60.246 1.00 97.50 82 ILE A CA 1
ATOM 662 C C . ILE A 1 82 ? -36.918 -12.786 59.662 1.00 97.50 82 ILE A C 1
ATOM 664 O O . ILE A 1 82 ? -37.723 -11.856 59.619 1.00 97.50 82 ILE A O 1
ATOM 668 N N . LEU A 1 83 ? -35.677 -12.672 59.200 1.00 97.56 83 LEU A N 1
ATOM 669 C CA . LEU A 1 83 ? -35.178 -11.518 58.454 1.00 97.56 83 LEU A CA 1
ATOM 670 C C . LEU A 1 83 ? -34.989 -11.896 56.984 1.00 97.56 83 LEU A C 1
ATOM 672 O O . LEU A 1 83 ? -34.277 -12.852 56.702 1.00 97.56 83 LEU A O 1
ATOM 676 N N . VAL A 1 84 ? -35.581 -11.144 56.056 1.00 97.19 84 VAL A N 1
ATOM 677 C CA . VAL A 1 84 ? -35.466 -11.400 54.607 1.00 97.19 84 VAL A CA 1
ATOM 678 C C . VAL A 1 84 ? -34.522 -10.386 53.967 1.00 97.19 84 VAL A C 1
ATOM 680 O O . VAL A 1 84 ? -34.786 -9.185 54.036 1.00 97.19 84 VAL A O 1
ATOM 683 N N . LEU A 1 85 ? -33.436 -10.848 53.333 1.00 94.94 85 LEU A N 1
ATOM 684 C CA . LEU A 1 85 ? -32.394 -9.987 52.749 1.00 94.94 85 LEU A CA 1
ATOM 685 C C . LEU A 1 85 ? -31.905 -10.480 51.381 1.00 94.94 85 LEU A C 1
ATOM 687 O O . LEU A 1 85 ? -31.711 -11.679 51.237 1.00 94.94 85 LEU A O 1
ATOM 691 N N . PRO A 1 86 ? -31.600 -9.600 50.412 1.00 93.81 86 PRO A N 1
ATOM 692 C CA . PRO A 1 86 ? -32.007 -8.207 50.273 1.00 93.81 86 PRO A CA 1
ATOM 693 C C . PRO A 1 86 ? -33.106 -8.101 49.203 1.00 93.81 86 PRO A C 1
ATOM 695 O O . PRO A 1 86 ? -32.848 -8.267 48.012 1.00 93.81 86 PRO A O 1
ATOM 698 N N . LEU A 1 87 ? -34.345 -7.793 49.603 1.00 94.00 87 LEU A N 1
ATOM 699 C CA . LEU A 1 87 ? -35.452 -7.700 48.642 1.00 94.00 87 LEU A CA 1
ATOM 700 C C . LEU A 1 87 ? -35.358 -6.444 47.758 1.00 94.00 87 LEU A C 1
ATOM 702 O O . LEU A 1 87 ? -35.601 -6.529 46.557 1.00 94.00 87 LEU A O 1
ATOM 706 N N . ALA A 1 88 ? -34.956 -5.301 48.328 1.00 92.69 88 ALA A N 1
ATOM 707 C CA . ALA A 1 88 ? -34.908 -4.004 47.636 1.00 92.69 88 ALA A CA 1
ATOM 708 C C . ALA A 1 88 ? -34.139 -4.040 46.306 1.00 92.69 88 ALA A C 1
ATOM 710 O O . ALA A 1 88 ? -34.564 -3.442 45.322 1.00 92.69 88 ALA A O 1
ATOM 711 N N . GLU A 1 89 ? -33.043 -4.789 46.272 1.00 90.62 89 GLU A N 1
ATOM 712 C CA . GLU A 1 89 ? -32.139 -4.879 45.131 1.00 90.62 89 GLU A CA 1
ATOM 713 C C . GLU A 1 89 ? -32.776 -5.535 43.904 1.00 90.62 89 GLU A C 1
ATOM 715 O O . GLU A 1 89 ? -32.580 -5.078 42.779 1.00 90.62 89 GLU A O 1
ATOM 720 N N . CYS A 1 90 ? -33.617 -6.549 44.109 1.00 89.19 90 CYS A N 1
ATOM 721 C CA . CYS A 1 90 ? -34.356 -7.181 43.017 1.00 89.19 90 CYS A CA 1
ATOM 722 C C . CYS A 1 90 ? -35.431 -6.234 42.466 1.00 89.19 90 CYS A C 1
ATOM 724 O O . CYS A 1 90 ? -35.574 -6.076 41.255 1.00 89.19 90 CYS A O 1
ATOM 726 N N . LEU A 1 91 ? -36.150 -5.556 43.366 1.00 90.50 91 LEU A N 1
ATOM 727 C CA . LEU A 1 91 ? -37.239 -4.635 43.019 1.00 90.50 91 LEU A CA 1
ATOM 728 C C . LEU A 1 91 ? -36.751 -3.374 42.295 1.00 90.50 91 LEU A C 1
ATOM 730 O O . LEU A 1 91 ? -37.511 -2.740 41.554 1.00 90.50 91 LEU A O 1
ATOM 734 N N . ARG A 1 92 ? -35.491 -2.989 42.538 1.00 89.19 92 ARG A N 1
ATOM 735 C CA . ARG A 1 92 ? -34.878 -1.809 41.933 1.00 89.19 92 ARG A CA 1
ATOM 736 C C . ARG A 1 92 ? -34.575 -2.016 40.457 1.00 89.19 92 ARG A C 1
ATOM 738 O O . ARG A 1 92 ? -34.720 -1.057 39.714 1.00 89.19 92 ARG A O 1
ATOM 745 N N . PHE A 1 93 ? -34.176 -3.220 40.041 1.00 85.69 93 PHE A N 1
ATOM 746 C CA . PHE A 1 93 ? -33.744 -3.497 38.666 1.00 85.69 93 PHE A CA 1
ATOM 747 C C . PHE A 1 93 ? -34.879 -3.830 37.693 1.00 85.69 93 PHE A C 1
ATOM 749 O O . PHE A 1 93 ? -34.734 -3.577 36.499 1.00 85.69 93 PHE A O 1
ATOM 756 N N . THR A 1 94 ? -36.006 -4.357 38.176 1.00 82.56 94 THR A N 1
ATOM 757 C CA . THR A 1 94 ? -37.162 -4.672 37.325 1.00 82.56 94 THR A CA 1
ATOM 758 C C . THR A 1 94 ? -38.487 -4.424 38.043 1.00 82.56 94 THR A C 1
ATOM 760 O O . THR A 1 94 ? -38.634 -4.659 39.244 1.00 82.56 94 THR A O 1
ATOM 763 N N . GLY A 1 95 ? -39.473 -3.931 37.288 1.00 84.06 95 GLY A N 1
ATOM 764 C CA . GLY A 1 95 ? -40.842 -3.744 37.766 1.00 84.06 95 GLY A CA 1
ATOM 765 C C . GLY A 1 95 ? -41.590 -5.052 38.019 1.00 84.06 95 GLY A C 1
ATOM 766 O O . GLY A 1 95 ? -42.501 -5.074 38.841 1.00 84.06 95 GLY A O 1
ATOM 767 N N . GLU A 1 96 ? -41.178 -6.139 37.366 1.00 86.88 96 GLU A N 1
ATOM 768 C CA . GLU A 1 96 ? -41.867 -7.436 37.402 1.00 86.88 96 GLU A CA 1
ATOM 769 C C . GLU A 1 96 ? -41.919 -8.046 38.804 1.00 86.88 96 GLU A C 1
ATOM 771 O O . GLU A 1 96 ? -42.882 -8.721 39.150 1.00 86.88 96 GLU A O 1
ATOM 776 N N . PHE A 1 97 ? -40.923 -7.764 39.648 1.00 90.12 97 PHE A N 1
ATOM 777 C CA . PHE A 1 97 ? -40.860 -8.307 41.006 1.00 90.12 97 PHE A CA 1
ATOM 778 C C . PHE A 1 97 ? -41.621 -7.474 42.040 1.00 90.12 97 PHE A C 1
ATOM 780 O O . PHE A 1 97 ? -41.847 -7.944 43.151 1.00 90.12 97 PHE A O 1
ATOM 787 N N . ARG A 1 98 ? -42.037 -6.244 41.712 1.00 92.25 98 ARG A N 1
ATOM 788 C CA . ARG A 1 98 ? -42.677 -5.310 42.662 1.00 92.25 98 ARG A CA 1
ATOM 789 C C . ARG A 1 98 ? -43.981 -5.820 43.297 1.00 92.25 98 ARG A C 1
ATOM 791 O O . ARG A 1 98 ? -44.140 -5.582 44.498 1.00 92.25 98 ARG A O 1
ATOM 798 N N . PRO A 1 99 ? -44.857 -6.575 42.596 1.00 93.88 99 PRO A N 1
ATOM 799 C CA . PRO A 1 99 ? -46.077 -7.136 43.183 1.00 93.88 99 PRO A CA 1
ATOM 800 C C . PRO A 1 99 ? -45.861 -7.964 44.454 1.00 93.88 99 PRO A C 1
ATOM 802 O O . PRO A 1 99 ? -46.747 -7.984 45.313 1.00 93.88 99 PRO A O 1
ATOM 805 N N . VAL A 1 100 ? -44.678 -8.567 44.631 1.00 94.69 100 VAL A N 1
ATOM 806 C CA . VAL A 1 100 ? -44.348 -9.358 45.827 1.00 94.69 100 VAL A CA 1
ATOM 807 C C . VAL A 1 100 ? -44.500 -8.553 47.119 1.00 94.69 100 VAL A C 1
ATOM 809 O O . VAL A 1 100 ? -44.829 -9.116 48.159 1.00 94.69 100 VAL A O 1
ATOM 812 N N . LEU A 1 101 ? -44.319 -7.225 47.079 1.00 95.00 101 LEU A N 1
ATOM 813 C CA . LEU A 1 101 ? -44.524 -6.367 48.248 1.00 95.00 101 LEU A CA 1
ATOM 814 C C . LEU A 1 101 ? -45.975 -6.418 48.733 1.00 95.00 101 LEU A C 1
ATOM 816 O O . LEU A 1 101 ? -46.215 -6.498 49.937 1.00 95.00 101 LEU A O 1
ATOM 820 N N . ARG A 1 102 ? -46.944 -6.416 47.810 1.00 93.38 102 ARG A N 1
ATOM 821 C CA . ARG A 1 102 ? -48.377 -6.500 48.137 1.00 93.38 102 ARG A CA 1
ATOM 822 C C . ARG A 1 102 ? -48.743 -7.881 48.649 1.00 93.38 102 ARG A C 1
ATOM 824 O O . ARG A 1 102 ? -49.488 -8.000 49.620 1.00 93.38 102 ARG A O 1
ATOM 831 N N . GLU A 1 103 ? -48.198 -8.914 48.019 1.00 94.06 103 GLU A N 1
ATOM 832 C CA . GLU A 1 103 ? -48.410 -10.301 48.432 1.00 94.06 103 GLU A CA 1
ATOM 833 C C . GLU A 1 103 ? -47.863 -10.545 49.844 1.00 94.06 103 GLU A C 1
ATOM 835 O O . GLU A 1 103 ? -48.547 -11.129 50.680 1.00 94.06 103 GLU A O 1
ATOM 840 N N . LEU A 1 104 ? -46.675 -10.019 50.154 1.00 94.75 104 LEU A N 1
ATOM 841 C CA . LEU A 1 104 ? -46.081 -10.077 51.491 1.00 94.75 104 LEU A CA 1
ATOM 842 C C . LEU A 1 104 ? -46.873 -9.253 52.515 1.00 94.75 104 LEU A C 1
ATOM 844 O O . LEU A 1 104 ? -47.057 -9.708 53.642 1.00 94.75 104 LEU A O 1
ATOM 848 N N . ALA A 1 105 ? -47.357 -8.065 52.141 1.00 93.56 105 ALA A N 1
ATOM 849 C CA . ALA A 1 105 ? -48.148 -7.207 53.024 1.00 93.56 105 ALA A CA 1
ATOM 850 C C . ALA A 1 105 ? -49.498 -7.836 53.403 1.00 93.56 105 ALA A C 1
ATOM 852 O O . ALA A 1 105 ? -49.929 -7.729 54.549 1.00 93.56 105 ALA A O 1
ATOM 853 N N . THR A 1 106 ? -50.153 -8.493 52.445 1.00 92.56 106 THR A N 1
ATOM 854 C CA . THR A 1 106 ? -51.493 -9.084 52.606 1.00 92.56 106 THR A CA 1
ATOM 855 C C . THR A 1 106 ? -51.471 -10.556 53.011 1.00 92.56 106 THR A C 1
ATOM 857 O O . THR A 1 106 ? -52.527 -11.137 53.260 1.00 92.56 106 THR A O 1
ATOM 860 N N . TRP A 1 107 ? -50.290 -11.170 53.120 1.00 92.94 107 TRP A N 1
ATOM 861 C CA . TRP A 1 107 ? -50.154 -12.539 53.602 1.00 92.94 107 TRP A CA 1
ATOM 862 C C . TRP A 1 107 ? -50.640 -12.655 55.054 1.00 92.94 107 TRP A C 1
ATOM 864 O O . TRP A 1 107 ? -50.161 -11.964 55.949 1.00 92.94 107 TRP A O 1
ATOM 874 N N . GLU A 1 108 ? -51.586 -13.565 55.292 1.00 92.31 108 GLU A N 1
ATOM 875 C CA . GLU A 1 108 ? -52.114 -13.870 56.620 1.00 92.31 108 GLU A CA 1
ATOM 876 C C . GLU A 1 108 ? -51.480 -15.136 57.214 1.00 92.31 108 GLU A C 1
ATOM 878 O O . GLU A 1 108 ? -51.442 -16.191 56.575 1.00 92.31 108 GLU A O 1
ATOM 883 N N . ASP A 1 109 ? -51.006 -15.021 58.453 1.00 91.12 109 ASP A N 1
ATOM 884 C CA . ASP A 1 109 ? -50.516 -16.116 59.294 1.00 91.12 109 ASP A CA 1
ATOM 885 C C . ASP A 1 109 ? -50.720 -15.712 60.761 1.00 91.12 109 ASP A C 1
ATOM 887 O O . ASP A 1 109 ? -49.917 -14.978 61.346 1.00 91.12 109 ASP A O 1
ATOM 891 N N . VAL A 1 110 ? -51.876 -16.086 61.321 1.00 90.19 110 VAL A N 1
ATOM 892 C CA . VAL A 1 110 ? -52.303 -15.619 62.646 1.00 90.19 110 VAL A CA 1
ATOM 893 C C . VAL A 1 110 ? -51.423 -16.238 63.727 1.00 90.19 110 VAL A C 1
ATOM 895 O O . VAL A 1 110 ? -51.464 -17.443 63.961 1.00 90.19 110 VAL A O 1
ATOM 898 N N . GLY A 1 111 ? -50.676 -15.401 64.445 1.00 93.06 111 GLY A N 1
ATOM 899 C CA . GLY A 1 111 ? -49.844 -15.852 65.555 1.00 93.06 111 GLY A CA 1
ATOM 900 C C . GLY A 1 111 ? -48.709 -14.893 65.891 1.00 93.06 111 GLY A C 1
ATOM 901 O O . GLY A 1 111 ? -48.811 -13.678 65.728 1.00 93.06 111 GLY A O 1
ATOM 902 N N . TYR A 1 112 ? -47.606 -15.450 66.384 1.00 93.81 112 TYR A N 1
ATOM 903 C CA . TYR A 1 112 ? -46.438 -14.686 66.839 1.00 93.81 112 TYR A CA 1
ATOM 904 C C . TYR A 1 112 ? -45.357 -14.518 65.763 1.00 93.81 112 TYR A C 1
ATOM 906 O O . TYR A 1 112 ? -44.305 -13.945 66.035 1.00 93.81 112 TYR A O 1
ATOM 914 N N . LYS A 1 113 ? -45.605 -14.986 64.532 1.00 95.31 113 LYS A N 1
ATOM 915 C CA . LYS A 1 113 ? -44.637 -14.889 63.438 1.00 95.31 113 LYS A CA 1
ATOM 916 C C . LYS A 1 113 ? -44.404 -13.429 63.034 1.00 95.31 113 LYS A C 1
ATOM 918 O O . LYS A 1 113 ? -45.346 -12.635 62.971 1.00 95.31 113 LYS A O 1
ATOM 923 N N . ARG A 1 114 ? -43.146 -13.067 62.789 1.00 95.81 114 ARG A N 1
ATOM 924 C CA . ARG A 1 114 ? -42.672 -11.755 62.340 1.00 95.81 114 ARG A CA 1
ATOM 925 C C . ARG A 1 114 ? -41.632 -11.936 61.252 1.00 95.81 114 ARG A C 1
ATOM 927 O O . ARG A 1 114 ? -40.617 -12.591 61.464 1.00 95.81 114 ARG A O 1
ATOM 934 N N . VAL A 1 115 ? -41.884 -11.326 60.102 1.00 97.19 115 VAL A N 1
ATOM 935 C CA . VAL A 1 115 ? -40.963 -11.308 58.968 1.00 97.19 115 VAL A CA 1
ATOM 936 C C . VAL A 1 115 ? -40.519 -9.872 58.743 1.00 97.19 115 VAL A C 1
ATOM 938 O O . VAL A 1 115 ? -41.291 -9.051 58.254 1.00 97.19 115 VAL A O 1
ATOM 941 N N . TYR A 1 116 ? -39.290 -9.558 59.135 1.00 97.75 116 TYR A N 1
ATOM 942 C CA . TYR A 1 116 ? -38.703 -8.235 58.963 1.00 97.75 116 TYR A CA 1
ATOM 943 C C . TYR A 1 116 ? -38.117 -8.111 57.559 1.00 97.75 116 TYR A C 1
ATOM 945 O O . TYR A 1 116 ? -37.309 -8.942 57.140 1.00 97.75 116 TYR A O 1
ATOM 953 N N . ILE A 1 117 ? -38.533 -7.071 56.836 1.00 97.75 117 ILE A N 1
ATOM 954 C CA . ILE A 1 117 ? -38.164 -6.840 55.436 1.00 97.75 117 ILE A CA 1
ATOM 955 C C . ILE A 1 117 ? -37.614 -5.416 55.307 1.00 97.75 117 ILE A C 1
ATOM 957 O O . ILE A 1 117 ? -38.377 -4.464 55.110 1.00 97.75 117 ILE A O 1
ATOM 961 N N . PRO A 1 118 ? -36.291 -5.247 55.458 1.00 97.00 118 PRO A N 1
ATOM 962 C CA . PRO A 1 118 ? -35.626 -3.980 55.200 1.00 97.00 118 PRO A CA 1
ATOM 963 C C . PRO A 1 118 ? -35.648 -3.629 53.707 1.00 97.00 118 PRO A C 1
ATOM 965 O O . PRO A 1 118 ? -35.267 -4.441 52.861 1.00 97.00 118 PRO A O 1
ATOM 968 N N . LEU A 1 119 ? -36.059 -2.404 53.383 1.00 95.75 119 LEU A N 1
ATOM 969 C CA . LEU A 1 119 ? -36.109 -1.866 52.025 1.00 95.75 119 LEU A CA 1
ATOM 970 C C . LEU A 1 119 ? -35.332 -0.549 51.968 1.00 95.75 119 LEU A C 1
ATOM 972 O O . LEU A 1 119 ? -35.831 0.484 52.411 1.00 95.75 119 LEU A O 1
ATOM 976 N N . MET A 1 120 ? -34.105 -0.580 51.450 1.00 94.00 120 MET A N 1
ATOM 977 C CA . MET A 1 120 ? -33.256 0.611 51.400 1.00 94.00 120 MET A CA 1
ATOM 978 C C . MET A 1 120 ? -33.564 1.488 50.186 1.00 94.00 120 MET A C 1
ATOM 980 O O . MET A 1 120 ? -33.485 1.005 49.062 1.00 94.00 120 MET A O 1
ATOM 984 N N . GLU A 1 121 ? -33.840 2.777 50.401 1.00 92.50 121 GLU A N 1
ATOM 985 C CA . GLU A 1 121 ? -34.023 3.800 49.353 1.00 92.50 121 GLU A CA 1
ATOM 986 C C . GLU A 1 121 ? -35.033 3.347 48.279 1.00 92.50 121 GLU A C 1
ATOM 988 O O . GLU A 1 121 ? -34.751 3.353 47.076 1.00 92.50 121 GLU A O 1
ATOM 993 N N . LEU A 1 122 ? -36.183 2.851 48.748 1.00 91.75 122 LEU A N 1
ATOM 994 C CA . LEU A 1 122 ? -37.245 2.200 47.964 1.00 91.75 122 LEU A CA 1
ATOM 995 C C . LEU A 1 122 ? -38.637 2.788 48.275 1.00 91.75 122 LEU A C 1
ATOM 997 O O . LEU A 1 122 ? -39.645 2.205 47.877 1.00 91.75 122 LEU A O 1
ATOM 1001 N N . ASP A 1 123 ? -38.698 3.927 48.976 1.00 90.50 123 ASP A N 1
ATOM 1002 C CA . ASP A 1 123 ? -39.919 4.575 49.473 1.00 90.50 123 ASP A CA 1
ATOM 1003 C C . ASP A 1 123 ? -40.982 4.761 48.380 1.00 90.50 123 ASP A C 1
ATOM 1005 O O . ASP A 1 123 ? -42.144 4.426 48.602 1.00 90.50 123 ASP A O 1
ATOM 1009 N N . ASP A 1 124 ? -40.588 5.226 47.191 1.00 89.69 124 ASP A N 1
ATOM 1010 C CA . ASP A 1 124 ? -41.513 5.503 46.084 1.00 89.69 124 ASP A CA 1
ATOM 1011 C C . ASP A 1 124 ? -42.154 4.224 45.531 1.00 89.69 124 ASP A C 1
ATOM 1013 O O . ASP A 1 124 ? -43.371 4.151 45.352 1.00 89.69 124 ASP A O 1
ATOM 1017 N N . ILE A 1 125 ? -41.340 3.189 45.292 1.00 90.69 125 ILE A N 1
ATOM 1018 C CA . ILE A 1 125 ? -41.814 1.886 44.803 1.00 90.69 125 ILE A CA 1
ATOM 1019 C C . ILE A 1 125 ? -42.696 1.236 45.867 1.00 90.69 125 ILE A C 1
ATOM 1021 O O . ILE A 1 125 ? -43.775 0.742 45.552 1.00 90.69 125 ILE A O 1
ATOM 1025 N N . PHE A 1 126 ? -42.267 1.265 47.129 1.00 93.44 126 PHE A N 1
ATOM 1026 C CA . PHE A 1 126 ? -43.052 0.722 48.227 1.00 93.44 126 PHE A CA 1
ATOM 1027 C C . PHE A 1 126 ? -44.399 1.442 48.367 1.00 93.44 126 PHE A C 1
ATOM 1029 O O . PHE A 1 126 ? -45.438 0.789 48.441 1.00 93.44 126 PHE A O 1
ATOM 1036 N N . GLY A 1 127 ? -44.398 2.777 48.356 1.00 91.75 127 GLY A N 1
ATOM 1037 C CA . GLY A 1 127 ? -45.610 3.588 48.438 1.00 91.75 127 GLY A CA 1
ATOM 1038 C C . GLY A 1 127 ? -46.570 3.316 47.281 1.00 91.75 127 GLY A C 1
ATOM 1039 O O . GLY A 1 127 ? -47.764 3.132 47.512 1.00 91.75 127 GLY A O 1
ATOM 1040 N N . TYR A 1 128 ? -46.053 3.219 46.052 1.00 92.06 128 TYR A N 1
ATOM 1041 C CA . TYR A 1 128 ? -46.846 2.852 44.879 1.00 92.06 128 TYR A CA 1
ATOM 1042 C C . TYR A 1 128 ? -47.525 1.488 45.054 1.00 92.06 128 TYR A C 1
ATOM 1044 O O . TYR A 1 128 ? -48.739 1.377 44.890 1.00 92.06 128 TYR A O 1
ATOM 1052 N N . GLU A 1 129 ? -46.763 0.467 45.449 1.00 93.44 129 GLU A N 1
ATOM 1053 C CA . GLU A 1 129 ? -47.282 -0.888 45.643 1.00 93.44 129 GLU A CA 1
ATOM 1054 C C . GLU A 1 129 ? -48.327 -0.954 46.764 1.00 93.44 129 GLU A C 1
ATOM 1056 O O . GLU A 1 129 ? -49.379 -1.572 46.599 1.00 93.44 129 GLU A O 1
ATOM 1061 N N . MET A 1 130 ? -48.097 -0.272 47.889 1.00 91.88 130 MET A N 1
ATOM 1062 C CA . MET A 1 130 ? -49.066 -0.234 48.988 1.00 91.88 130 MET A CA 1
ATOM 1063 C C . MET A 1 130 ? -50.356 0.503 48.611 1.00 91.88 130 MET A C 1
ATOM 1065 O O . MET A 1 130 ? -51.433 0.083 49.031 1.00 91.88 130 MET A O 1
ATOM 1069 N N . ASN A 1 131 ? -50.284 1.545 47.777 1.00 90.00 131 ASN A N 1
ATOM 1070 C CA . ASN A 1 131 ? -51.459 2.284 47.295 1.00 90.00 131 ASN A CA 1
ATOM 1071 C C . ASN A 1 131 ? -52.371 1.464 46.370 1.00 90.00 131 ASN A C 1
ATOM 1073 O O . ASN A 1 131 ? -53.529 1.827 46.179 1.00 90.00 131 ASN A O 1
ATOM 1077 N N . MET A 1 132 ? -51.879 0.355 45.811 1.00 89.06 132 MET A N 1
ATOM 1078 C CA . MET A 1 132 ? -52.696 -0.582 45.028 1.00 89.06 132 MET A CA 1
ATOM 1079 C C . MET A 1 132 ? -53.531 -1.527 45.907 1.00 89.06 132 MET A C 1
ATOM 1081 O O . MET A 1 132 ? -54.408 -2.227 45.402 1.00 89.06 132 MET A O 1
ATOM 1085 N N . ILE A 1 133 ? -53.282 -1.561 47.218 1.00 87.94 133 ILE A N 1
ATOM 1086 C CA . ILE A 1 133 ? -54.094 -2.310 48.180 1.00 87.94 133 ILE A CA 1
ATOM 1087 C C . ILE A 1 133 ? -55.330 -1.471 48.533 1.00 87.94 133 ILE A C 1
ATOM 1089 O O . ILE A 1 133 ? -55.219 -0.280 48.813 1.00 87.94 133 ILE A O 1
ATOM 1093 N N . ALA A 1 134 ? -56.515 -2.089 48.554 1.00 81.25 134 ALA A N 1
ATOM 1094 C CA . ALA A 1 134 ? -57.757 -1.396 48.896 1.00 81.25 134 ALA A CA 1
ATOM 1095 C C . ALA A 1 134 ? -57.670 -0.701 50.272 1.00 81.25 134 ALA A C 1
ATOM 1097 O O . ALA A 1 134 ? -57.191 -1.284 51.244 1.00 81.25 134 ALA A O 1
ATOM 1098 N N . GLN A 1 135 ? -58.187 0.525 50.376 1.00 72.56 135 GLN A N 1
ATOM 1099 C CA . GLN A 1 135 ? -58.047 1.376 51.569 1.00 72.56 135 GLN A CA 1
ATOM 1100 C C . GLN A 1 135 ? -58.555 0.712 52.865 1.00 72.56 135 GLN A C 1
ATOM 1102 O O . GLN A 1 135 ? -57.921 0.812 53.911 1.00 72.56 135 GLN A O 1
ATOM 1107 N N . SER A 1 136 ? -59.645 -0.058 52.783 1.00 70.31 136 SER A N 1
ATOM 1108 C CA . SER A 1 136 ? -60.198 -0.826 53.911 1.00 70.31 136 SER A CA 1
ATOM 1109 C C . SER A 1 136 ? -59.271 -1.933 54.434 1.00 70.31 136 SER A C 1
ATOM 1111 O O . SER A 1 136 ? -59.417 -2.387 55.570 1.00 70.31 136 SER A O 1
ATOM 1113 N N . TRP A 1 137 ? -58.322 -2.381 53.612 1.00 72.56 137 TRP A N 1
ATOM 1114 C CA . TRP A 1 137 ? -57.274 -3.319 53.999 1.00 72.56 137 TRP A CA 1
ATOM 1115 C C . TRP A 1 137 ? -56.058 -2.599 54.576 1.00 72.56 137 TRP A C 1
ATOM 1117 O O . TRP A 1 137 ? -55.480 -3.105 55.532 1.00 72.56 137 TRP A O 1
ATOM 1127 N N . GLN A 1 138 ? -55.709 -1.414 54.067 1.00 69.56 138 GLN A N 1
ATOM 1128 C CA . GLN A 1 138 ? -54.557 -0.634 54.538 1.00 69.56 138 GLN A CA 1
ATOM 1129 C C . GLN A 1 138 ? -54.649 -0.272 56.027 1.00 69.56 138 GLN A C 1
ATOM 1131 O O . GLN A 1 138 ? -53.661 -0.401 56.741 1.00 69.56 138 GLN A O 1
ATOM 1136 N N . GLU A 1 139 ? -55.836 0.094 56.523 1.00 74.31 139 GLU A N 1
ATOM 1137 C CA . GLU A 1 139 ? -56.063 0.406 57.949 1.00 74.31 139 GLU A CA 1
ATOM 1138 C C . GLU A 1 139 ? -55.844 -0.798 58.885 1.00 74.31 139 GLU A C 1
ATOM 1140 O O . GLU A 1 139 ? -55.716 -0.637 60.097 1.00 74.31 139 GLU A O 1
ATOM 1145 N N . ARG A 1 140 ? -55.806 -2.017 58.330 1.00 80.88 140 ARG A N 1
ATOM 1146 C CA . ARG A 1 140 ? -55.589 -3.271 59.064 1.00 80.88 140 ARG A CA 1
ATOM 1147 C C . ARG A 1 140 ? -54.149 -3.772 58.969 1.00 80.88 140 ARG A C 1
ATOM 1149 O O . ARG A 1 140 ? -53.819 -4.752 59.639 1.00 80.88 140 ARG A O 1
ATOM 1156 N N . LEU A 1 141 ? -53.323 -3.160 58.118 1.00 87.62 141 LEU A N 1
ATOM 1157 C CA . LEU A 1 141 ? -51.936 -3.564 57.935 1.00 87.62 141 LEU A CA 1
ATOM 1158 C C . LEU A 1 141 ? -51.061 -3.066 59.097 1.00 87.62 141 LEU A C 1
ATOM 1160 O O . LEU A 1 141 ? -51.351 -2.033 59.701 1.00 87.62 141 LEU A O 1
ATOM 1164 N N . PRO A 1 142 ? -49.974 -3.786 59.416 1.00 88.12 142 PRO A N 1
ATOM 1165 C CA . PRO A 1 142 ? -48.999 -3.342 60.405 1.00 88.12 142 PRO A CA 1
ATOM 1166 C C . PRO A 1 142 ? -48.392 -1.974 60.065 1.00 88.12 142 PRO A C 1
ATOM 1168 O O . PRO A 1 142 ? -48.225 -1.629 58.894 1.00 88.12 142 PRO A O 1
ATOM 1171 N N . GLU A 1 143 ? -47.992 -1.217 61.092 1.00 90.12 143 GLU A N 1
ATOM 1172 C CA . GLU A 1 143 ? -47.280 0.048 60.893 1.00 90.12 143 GLU A CA 1
ATOM 1173 C C . GLU A 1 143 ? -45.980 -0.157 60.097 1.00 90.12 143 GLU A C 1
ATOM 1175 O O . GLU A 1 143 ? -45.135 -0.982 60.448 1.00 90.12 143 GLU A O 1
ATOM 1180 N N . VAL A 1 144 ? -45.797 0.647 59.046 1.00 93.31 144 VAL A N 1
ATOM 1181 C CA . VAL A 1 144 ? -44.534 0.734 58.300 1.00 93.31 144 VAL A CA 1
ATOM 1182 C C . VAL A 1 144 ? -43.518 1.505 59.131 1.00 93.31 144 VAL A C 1
ATOM 1184 O O . VAL A 1 144 ? -43.796 2.634 59.555 1.00 93.31 144 VAL A O 1
ATOM 1187 N N . LEU A 1 145 ? -42.344 0.916 59.335 1.00 96.06 145 LEU A N 1
ATOM 1188 C CA . LEU A 1 145 ? -41.252 1.513 60.100 1.00 96.06 145 LEU A CA 1
ATOM 1189 C C . LEU A 1 145 ? -40.292 2.225 59.150 1.00 96.06 145 LEU A C 1
ATOM 1191 O O . LEU A 1 145 ? -40.127 1.798 58.008 1.00 96.06 145 LEU A O 1
ATOM 1195 N N . SER A 1 146 ? -39.633 3.282 59.613 1.00 95.19 146 SER A N 1
ATOM 1196 C CA . SER A 1 146 ? -38.530 3.897 58.877 1.00 95.19 146 SER A CA 1
ATOM 1197 C C . SER A 1 146 ? -37.320 4.145 59.768 1.00 95.19 146 SER A C 1
ATOM 1199 O O . SER A 1 146 ? -37.462 4.514 60.934 1.00 95.19 146 SER A O 1
ATOM 1201 N N . PHE A 1 147 ? -36.129 3.940 59.210 1.00 95.00 147 PHE A N 1
ATOM 1202 C CA . PHE A 1 147 ? -34.852 4.165 59.878 1.00 95.00 147 PHE A CA 1
ATOM 1203 C C . PHE A 1 147 ? -33.912 4.935 58.957 1.00 95.00 147 PHE A C 1
ATOM 1205 O O . PHE A 1 147 ? -33.661 4.518 57.825 1.00 95.00 147 PHE A O 1
ATOM 1212 N N . THR A 1 148 ? -33.407 6.066 59.440 1.00 90.75 148 THR A N 1
ATOM 1213 C CA . THR A 1 148 ? -32.619 7.000 58.630 1.00 90.75 148 THR A CA 1
ATOM 1214 C C . THR A 1 148 ? -31.277 7.274 59.290 1.00 90.75 148 THR A C 1
ATOM 1216 O O . THR A 1 148 ? -31.229 7.624 60.467 1.00 90.75 148 THR A O 1
ATOM 1219 N N . ASN A 1 149 ? -30.205 7.186 58.508 1.00 87.00 149 ASN A N 1
ATOM 1220 C CA . ASN A 1 149 ? -28.845 7.576 58.879 1.00 87.00 149 ASN A CA 1
ATOM 1221 C C . ASN A 1 149 ? -28.088 8.035 57.608 1.00 87.00 149 ASN A C 1
ATOM 1223 O O . ASN A 1 149 ? -28.678 8.187 56.537 1.00 87.00 149 ASN A O 1
ATOM 1227 N N . GLY A 1 150 ? -26.794 8.322 57.727 1.00 86.69 150 GLY A N 1
ATOM 1228 C CA . GLY A 1 150 ? -25.934 8.749 56.627 1.00 86.69 150 GLY A CA 1
ATOM 1229 C C . GLY A 1 150 ? -25.589 7.652 55.610 1.00 86.69 150 GLY A C 1
ATOM 1230 O O . GLY A 1 150 ? -26.121 6.541 55.618 1.00 86.69 150 GLY A O 1
ATOM 1231 N N . GLY A 1 151 ? -24.664 7.993 54.713 1.00 90.44 151 GLY A N 1
ATOM 1232 C CA . GLY A 1 151 ? -24.093 7.072 53.731 1.00 90.44 151 GLY A CA 1
ATOM 1233 C C . GLY A 1 151 ? -24.780 7.122 52.364 1.00 90.44 151 GLY A C 1
ATOM 1234 O O . GLY A 1 151 ? -26.004 7.184 52.259 1.00 90.44 151 GLY A O 1
ATOM 1235 N N . LYS A 1 152 ? -23.973 7.094 51.299 1.00 93.38 152 LYS A N 1
ATOM 1236 C CA . LYS A 1 152 ? -24.425 7.080 49.898 1.00 93.38 152 LYS A CA 1
ATOM 1237 C C . LYS A 1 152 ? -23.981 5.802 49.209 1.00 93.38 152 LYS A C 1
ATOM 1239 O O . LYS A 1 152 ? -22.956 5.231 49.575 1.00 93.38 152 LYS A O 1
ATOM 1244 N N . VAL A 1 153 ? -24.740 5.411 48.195 1.00 93.75 153 VAL A N 1
ATOM 1245 C CA . VAL A 1 153 ? -24.478 4.241 47.366 1.00 93.75 153 VAL A CA 1
ATOM 1246 C C . VAL A 1 153 ? -24.467 4.649 45.902 1.00 93.75 153 VAL A C 1
ATOM 1248 O O . VAL A 1 153 ? -25.372 5.344 45.441 1.00 93.75 153 VAL A O 1
ATOM 1251 N N . LYS A 1 154 ? -23.471 4.169 45.163 1.00 94.19 154 LYS A N 1
ATOM 1252 C CA . LYS A 1 154 ? -23.399 4.256 43.710 1.00 94.19 154 LYS A CA 1
ATOM 1253 C C . LYS A 1 154 ? -23.106 2.883 43.118 1.00 94.19 154 LYS A C 1
ATOM 1255 O O . LYS A 1 154 ? -22.049 2.302 43.363 1.00 94.19 154 LYS A O 1
ATOM 1260 N N . ILE A 1 155 ? -24.027 2.395 42.298 1.00 93.69 155 ILE A N 1
ATOM 1261 C CA . ILE A 1 155 ? -23.915 1.123 41.589 1.00 93.69 155 ILE A CA 1
ATOM 1262 C C . ILE A 1 155 ? -23.756 1.393 40.103 1.00 93.69 155 ILE A C 1
ATOM 1264 O O . ILE A 1 155 ? -24.580 2.073 39.494 1.00 93.69 155 ILE A O 1
ATOM 1268 N N . THR A 1 156 ? -22.700 0.844 39.512 1.00 93.81 156 THR A N 1
ATOM 1269 C CA . THR A 1 156 ? -22.524 0.825 38.056 1.00 93.81 156 THR A CA 1
ATOM 1270 C C . THR A 1 156 ? -22.747 -0.590 37.550 1.00 93.81 156 THR A C 1
ATOM 1272 O O . THR A 1 156 ? -22.092 -1.513 38.023 1.00 93.81 156 THR A O 1
ATOM 1275 N N . VAL A 1 157 ? -23.657 -0.775 36.600 1.00 94.88 157 VAL A N 1
ATOM 1276 C CA . VAL A 1 157 ? -23.988 -2.078 36.020 1.00 94.88 157 VAL A CA 1
ATOM 1277 C C . VAL A 1 157 ? -23.443 -2.153 34.599 1.00 94.88 157 VAL A C 1
ATOM 1279 O O . VAL A 1 157 ? -23.721 -1.269 33.788 1.00 94.88 157 VAL A O 1
ATOM 1282 N N . LEU A 1 158 ? -22.659 -3.192 34.312 1.00 95.00 158 LEU A N 1
ATOM 1283 C CA . LEU A 1 158 ? -21.966 -3.395 33.040 1.00 95.00 158 LEU A CA 1
ATOM 1284 C C . LEU A 1 158 ? -22.220 -4.811 32.491 1.00 95.00 158 LEU A C 1
ATOM 1286 O O . LEU A 1 158 ? -22.229 -5.768 33.269 1.00 95.00 158 LEU A O 1
ATOM 1290 N N . PRO A 1 159 ? -22.318 -4.986 31.159 1.00 94.69 159 PRO A N 1
ATOM 1291 C CA . PRO A 1 159 ? -22.378 -6.303 30.528 1.00 94.69 159 PRO A CA 1
ATOM 1292 C C . PRO A 1 159 ? -20.994 -6.952 30.370 1.00 94.69 159 PRO A C 1
ATOM 1294 O O . PRO A 1 159 ? -20.885 -8.078 29.895 1.00 94.69 159 PRO A O 1
ATOM 1297 N N . PHE A 1 160 ? -19.924 -6.253 30.756 1.00 93.56 160 PHE A N 1
ATOM 1298 C CA . PHE A 1 160 ? -18.539 -6.682 30.583 1.00 93.56 160 PHE A CA 1
ATOM 1299 C C . PHE A 1 160 ? -17.686 -6.328 31.799 1.00 93.56 160 PHE A C 1
ATOM 1301 O O . PHE A 1 160 ? -18.016 -5.459 32.607 1.00 93.56 160 PHE A O 1
ATOM 1308 N N . LYS A 1 161 ? -16.548 -7.011 31.910 1.00 91.88 161 LYS A N 1
ATOM 1309 C CA . LYS A 1 161 ? -15.584 -6.816 32.990 1.00 91.88 161 LYS A CA 1
ATOM 1310 C C . LYS A 1 161 ? -14.550 -5.755 32.611 1.00 91.88 161 LYS A C 1
ATOM 1312 O O . LYS A 1 161 ? -13.897 -5.870 31.575 1.00 91.88 161 LYS A O 1
ATOM 1317 N N . LEU A 1 162 ? -14.332 -4.775 33.486 1.00 89.31 162 LEU A N 1
ATOM 1318 C CA . LEU A 1 162 ? -13.224 -3.826 33.351 1.00 89.31 162 LEU A CA 1
ATOM 1319 C C . LEU A 1 162 ? -11.896 -4.502 33.718 1.00 89.31 162 LEU A C 1
ATOM 1321 O O . LEU A 1 162 ? -11.825 -5.254 34.694 1.00 89.31 162 LEU A O 1
ATOM 1325 N N . LYS A 1 163 ? -10.816 -4.224 32.971 1.00 85.88 163 LYS A N 1
ATOM 1326 C CA . LYS A 1 163 ? -9.486 -4.779 33.298 1.00 85.88 163 LYS A CA 1
ATOM 1327 C C . LYS A 1 163 ? -8.885 -4.140 34.543 1.00 85.88 163 LYS A C 1
ATOM 1329 O O . LYS A 1 163 ? -8.086 -4.770 35.233 1.00 85.88 163 LYS A O 1
ATOM 1334 N N . ARG A 1 164 ? -9.236 -2.883 34.812 1.00 73.69 164 ARG A N 1
ATOM 1335 C CA . ARG A 1 164 ? -8.797 -2.121 35.980 1.00 73.69 164 ARG A CA 1
ATOM 1336 C C . ARG A 1 164 ? -9.987 -1.343 36.520 1.00 73.69 164 ARG A C 1
ATOM 1338 O O . ARG A 1 164 ? -10.685 -0.686 35.759 1.00 73.69 164 ARG A O 1
ATOM 1345 N N . SER A 1 165 ? -10.206 -1.442 37.821 1.00 75.56 165 SER A N 1
ATOM 1346 C CA . SER A 1 165 ? -11.210 -0.682 38.558 1.00 75.56 165 SER A CA 1
ATOM 1347 C C . SER A 1 165 ? -10.646 -0.393 39.940 1.00 75.56 165 SER A C 1
ATOM 1349 O O . SER A 1 165 ? -10.005 -1.258 40.538 1.00 75.56 165 SER A O 1
ATOM 1351 N N . THR A 1 166 ? -10.865 0.820 40.430 1.00 71.94 166 THR A N 1
ATOM 1352 C CA . THR A 1 166 ? -10.595 1.212 41.819 1.00 71.94 166 THR A CA 1
ATOM 1353 C C . THR A 1 166 ? -11.754 0.846 42.749 1.00 71.94 166 THR A C 1
ATOM 1355 O O . THR A 1 166 ? -11.555 0.738 43.956 1.00 71.94 166 THR A O 1
ATOM 1358 N N . CYS A 1 167 ? -12.946 0.606 42.194 1.00 78.88 167 CYS A N 1
ATOM 1359 C CA . CYS A 1 167 ? -14.140 0.176 42.915 1.00 78.88 167 CYS A CA 1
ATOM 1360 C C . CYS A 1 167 ? -14.225 -1.356 42.977 1.00 78.88 167 CYS A C 1
ATOM 1362 O O . CYS A 1 167 ? -13.778 -2.056 42.057 1.00 78.88 167 CYS A O 1
ATOM 1364 N N . ASN A 1 168 ? -14.873 -1.874 44.022 1.00 87.88 168 ASN A N 1
ATOM 1365 C CA . ASN A 1 168 ? -15.155 -3.300 44.146 1.00 87.88 168 ASN A CA 1
ATOM 1366 C C . ASN A 1 168 ? -16.083 -3.768 43.023 1.00 87.88 168 ASN A C 1
ATOM 1368 O O . ASN A 1 168 ? -17.052 -3.096 42.671 1.00 87.88 168 ASN A O 1
ATOM 1372 N N . MET A 1 169 ? -15.775 -4.935 42.463 1.00 92.81 169 MET A N 1
ATOM 1373 C CA . MET A 1 169 ? -16.489 -5.500 41.326 1.00 92.81 169 MET A CA 1
ATOM 1374 C C . MET A 1 169 ? -17.030 -6.876 41.694 1.00 92.81 169 MET A C 1
ATOM 1376 O O . MET A 1 169 ? -16.271 -7.759 42.092 1.00 92.81 169 MET A O 1
ATOM 1380 N N . VAL A 1 170 ? -18.337 -7.050 41.536 1.00 94.88 170 VAL A N 1
ATOM 1381 C CA . VAL A 1 170 ? -19.039 -8.324 41.706 1.00 94.88 170 VAL A CA 1
ATOM 1382 C C . VAL A 1 170 ? -19.516 -8.817 40.348 1.00 94.88 170 VAL A C 1
ATOM 1384 O O . VAL A 1 170 ? -19.890 -8.028 39.482 1.00 94.88 170 VAL A O 1
ATOM 1387 N N . THR A 1 171 ? -19.453 -10.126 40.132 1.00 95.75 171 THR A N 1
ATOM 1388 C CA . THR A 1 171 ? -19.864 -10.759 38.875 1.00 95.75 171 THR A CA 1
ATOM 1389 C C . THR A 1 171 ? -21.025 -11.695 39.159 1.00 95.75 171 THR A C 1
ATOM 1391 O O . THR A 1 171 ? -20.887 -12.593 39.987 1.00 95.75 171 THR A O 1
ATOM 1394 N N . GLY A 1 172 ? -22.147 -11.471 38.481 1.00 96.38 172 GLY A N 1
ATOM 1395 C CA . GLY A 1 172 ? -23.377 -12.228 38.673 1.00 96.38 172 GLY A CA 1
ATOM 1396 C C . GLY A 1 172 ? -24.361 -11.583 39.654 1.00 96.38 172 GLY A C 1
ATOM 1397 O O . GLY A 1 172 ? -23.968 -11.051 40.698 1.00 96.38 172 GLY A O 1
ATOM 1398 N N . ILE A 1 173 ? -25.659 -11.669 39.342 1.00 95.56 173 ILE A N 1
ATOM 1399 C CA . ILE A 1 173 ? -26.750 -11.227 40.232 1.00 95.56 173 ILE A CA 1
ATOM 1400 C C . ILE A 1 173 ? -26.672 -11.885 41.617 1.00 95.56 173 ILE A C 1
ATOM 1402 O O . ILE A 1 173 ? -26.904 -11.219 42.625 1.00 95.56 173 ILE A O 1
ATOM 1406 N N . LYS A 1 174 ? -26.297 -13.164 41.709 1.00 96.44 174 LYS A N 1
ATOM 1407 C CA . LYS A 1 174 ? -26.202 -13.859 42.997 1.00 96.44 174 LYS A CA 1
ATOM 1408 C C . LYS A 1 174 ? -25.144 -13.228 43.904 1.00 96.44 174 LYS A C 1
ATOM 1410 O O . LYS A 1 174 ? -25.446 -12.873 45.041 1.00 96.44 174 LYS A O 1
ATOM 1415 N N . ALA A 1 175 ? -23.935 -13.010 43.384 1.00 96.31 175 ALA A N 1
ATOM 1416 C CA . ALA A 1 175 ? -22.848 -12.371 44.128 1.00 96.31 175 ALA A CA 1
ATOM 1417 C C . ALA A 1 175 ? -23.187 -10.922 44.521 1.00 96.31 175 ALA A C 1
ATOM 1419 O O . ALA A 1 175 ? -22.784 -10.452 45.587 1.00 96.31 175 ALA A O 1
ATOM 1420 N N . TYR A 1 176 ? -23.953 -10.217 43.682 1.00 96.12 176 TYR A N 1
ATOM 1421 C CA . TYR A 1 176 ? -24.488 -8.899 44.013 1.00 96.12 176 TYR A CA 1
ATOM 1422 C C . TYR A 1 176 ? -25.416 -8.946 45.230 1.00 96.12 176 TYR A C 1
ATOM 1424 O O . TYR A 1 176 ? -25.223 -8.182 46.175 1.00 96.12 176 TYR A O 1
ATOM 1432 N N . LEU A 1 177 ? -26.377 -9.873 45.254 1.00 96.25 177 LEU A N 1
ATOM 1433 C CA . LEU A 1 177 ? -27.265 -10.053 46.405 1.00 96.25 177 LEU A CA 1
ATOM 1434 C C . LEU A 1 177 ? -26.482 -10.449 47.661 1.00 96.25 177 LEU A C 1
ATOM 1436 O O . LEU A 1 177 ? -26.692 -9.854 48.714 1.00 96.25 177 LEU A O 1
ATOM 1440 N N . GLU A 1 178 ? -25.515 -11.361 47.550 1.00 96.50 178 GLU A N 1
ATOM 1441 C CA . GLU A 1 178 ? -24.646 -11.751 48.668 1.00 96.50 178 GLU A CA 1
ATOM 1442 C C . GLU A 1 178 ? -23.856 -10.568 49.256 1.00 96.50 178 GLU A C 1
ATOM 1444 O O . GLU A 1 178 ? -23.630 -10.506 50.469 1.00 96.50 178 GLU A O 1
ATOM 1449 N N . ALA A 1 179 ? -23.433 -9.608 48.425 1.00 95.88 179 ALA A N 1
ATOM 1450 C CA . ALA A 1 179 ? -22.767 -8.395 48.897 1.00 95.88 179 ALA A CA 1
ATOM 1451 C C . ALA A 1 179 ? -23.709 -7.536 49.758 1.00 95.88 179 ALA A C 1
ATOM 1453 O O . ALA A 1 179 ? -23.314 -7.046 50.820 1.00 95.88 179 ALA A O 1
ATOM 1454 N N . TRP A 1 180 ? -24.970 -7.407 49.347 1.00 95.31 180 TRP A N 1
ATOM 1455 C CA . TRP A 1 180 ? -25.999 -6.674 50.085 1.00 95.31 180 TRP A CA 1
ATOM 1456 C C . TRP A 1 180 ? -26.466 -7.392 51.350 1.00 95.31 180 TRP A C 1
ATOM 1458 O O . TRP A 1 180 ? -26.689 -6.745 52.375 1.00 95.31 180 TRP A O 1
ATOM 1468 N N . GLU A 1 181 ? -26.512 -8.724 51.327 1.00 95.81 181 GLU A N 1
ATOM 1469 C CA . GLU A 1 181 ? -26.745 -9.556 52.510 1.00 95.81 181 GLU A CA 1
ATOM 1470 C C . GLU A 1 181 ? -25.671 -9.300 53.573 1.00 95.81 181 GLU A C 1
ATOM 1472 O O . GLU A 1 181 ? -25.982 -9.255 54.763 1.00 95.81 181 GLU A O 1
ATOM 1477 N N . LYS A 1 182 ? -24.420 -9.062 53.161 1.00 94.44 182 LYS A N 1
ATOM 1478 C CA . LYS A 1 182 ? -23.272 -8.773 54.039 1.00 94.44 182 LYS A CA 1
ATOM 1479 C C . LYS A 1 182 ? -23.127 -7.293 54.431 1.00 94.44 182 LYS A C 1
ATOM 1481 O O . LYS A 1 182 ? -22.132 -6.943 55.059 1.00 94.44 182 LYS A O 1
ATOM 1486 N N . GLY A 1 183 ? -24.103 -6.437 54.113 1.00 92.81 183 GLY A N 1
ATOM 1487 C CA . GLY A 1 183 ? -24.108 -5.019 54.507 1.00 92.81 183 GLY A CA 1
ATOM 1488 C C . GLY A 1 183 ? -23.879 -4.020 53.373 1.00 92.81 183 GLY A C 1
ATOM 1489 O O . GLY A 1 183 ? -23.956 -2.820 53.617 1.00 92.81 183 GLY A O 1
ATOM 1490 N N . GLY A 1 184 ? -23.649 -4.473 52.139 1.00 92.06 184 GLY A N 1
ATOM 1491 C CA . GLY A 1 184 ? -23.479 -3.583 50.989 1.00 92.06 184 GLY A CA 1
ATOM 1492 C C . GLY A 1 184 ? -22.226 -2.704 51.060 1.00 92.06 184 GLY A C 1
ATOM 1493 O O . GLY A 1 184 ? -21.416 -2.799 51.984 1.00 92.06 184 GLY A O 1
ATOM 1494 N N . GLN A 1 185 ? -22.046 -1.855 50.049 1.00 90.94 185 GLN A N 1
ATOM 1495 C CA . GLN A 1 185 ? -20.888 -0.967 49.915 1.00 90.94 185 GLN A CA 1
ATOM 1496 C C . GLN A 1 185 ? -21.283 0.361 49.264 1.00 90.94 185 GLN A C 1
ATOM 1498 O O . GLN A 1 185 ? -22.278 0.432 48.547 1.00 90.94 185 GLN A O 1
ATOM 1503 N N . GLY A 1 186 ? -20.490 1.409 49.513 1.00 92.00 186 GLY A N 1
ATOM 1504 C CA . GLY A 1 186 ? -20.764 2.754 48.997 1.00 92.00 186 GLY A CA 1
ATOM 1505 C C . GLY A 1 186 ? -20.565 2.891 47.488 1.00 92.00 186 GLY A C 1
ATOM 1506 O O . GLY A 1 186 ? -21.327 3.595 46.837 1.00 92.00 186 GLY A O 1
ATOM 1507 N N . GLU A 1 187 ? -19.595 2.185 46.908 1.00 93.69 187 GLU A N 1
ATOM 1508 C CA . GLU A 1 187 ? -19.409 2.116 45.457 1.00 93.69 187 GLU A CA 1
ATOM 1509 C C . GLU A 1 187 ? -19.168 0.671 45.027 1.00 93.69 187 GLU A C 1
ATOM 1511 O O . GLU A 1 187 ? -18.315 -0.018 45.592 1.00 93.69 187 GLU A O 1
ATOM 1516 N N . LEU A 1 188 ? -19.917 0.216 44.023 1.00 93.56 188 LEU A N 1
ATOM 1517 C CA . LEU A 1 188 ? -19.853 -1.157 43.533 1.00 93.56 188 LEU A CA 1
ATOM 1518 C C . LEU A 1 188 ? -20.091 -1.208 42.022 1.00 93.56 188 LEU A C 1
ATOM 1520 O O . LEU A 1 188 ? -20.962 -0.518 41.487 1.00 93.56 188 LEU A O 1
ATOM 1524 N N . ILE A 1 189 ? -19.347 -2.073 41.339 1.00 94.81 189 ILE A N 1
ATOM 1525 C CA . ILE A 1 189 ? -19.587 -2.426 39.942 1.00 94.81 189 ILE A CA 1
ATOM 1526 C C . ILE A 1 189 ? -20.214 -3.817 39.886 1.00 94.81 189 ILE A C 1
ATOM 1528 O O . ILE A 1 189 ? -19.612 -4.790 40.340 1.00 94.81 189 ILE A O 1
ATOM 1532 N N . LEU A 1 190 ? -21.405 -3.913 39.305 1.00 95.19 190 LEU A N 1
ATOM 1533 C CA . LEU A 1 190 ? -22.064 -5.169 38.977 1.00 95.19 190 LEU A CA 1
ATOM 1534 C C . LEU A 1 190 ? -21.783 -5.523 37.517 1.00 95.19 190 LEU A C 1
ATOM 1536 O O . LEU A 1 190 ? -22.222 -4.823 36.610 1.00 95.19 190 LEU A O 1
ATOM 1540 N N . VAL A 1 191 ? -21.085 -6.632 37.293 1.00 96.12 191 VAL A N 1
ATOM 1541 C CA . VAL A 1 191 ? -20.937 -7.235 35.965 1.00 96.12 191 VAL A CA 1
ATOM 1542 C C . VAL A 1 191 ? -21.976 -8.339 35.813 1.00 96.12 191 VAL A C 1
ATOM 1544 O O . VAL A 1 191 ? -21.939 -9.318 36.559 1.00 96.12 191 VAL A O 1
ATOM 1547 N N . THR A 1 192 ? -22.902 -8.182 34.870 1.00 95.19 192 THR A N 1
ATOM 1548 C CA . THR A 1 192 ? -24.008 -9.127 34.652 1.00 95.19 192 THR A CA 1
ATOM 1549 C C . THR A 1 192 ? -24.436 -9.153 33.189 1.00 95.19 192 THR A C 1
ATOM 1551 O O . THR A 1 192 ? -24.588 -8.110 32.552 1.00 95.19 192 THR A O 1
ATOM 1554 N N . GLY A 1 193 ? -24.695 -10.348 32.662 1.00 93.06 193 GLY A N 1
ATOM 1555 C CA . GLY A 1 193 ? -25.307 -10.555 31.352 1.00 93.06 193 GLY A CA 1
ATOM 1556 C C . GLY A 1 193 ? -26.754 -10.061 31.276 1.00 93.06 193 GLY A C 1
ATOM 1557 O O . GLY A 1 193 ? -27.285 -9.907 30.180 1.00 93.06 193 GLY A O 1
ATOM 1558 N N . CYS A 1 194 ? -27.383 -9.753 32.416 1.00 92.06 194 CYS A N 1
ATOM 1559 C CA . CYS A 1 194 ? -28.705 -9.135 32.468 1.00 92.06 194 CYS A CA 1
ATOM 1560 C C . CYS A 1 194 ? -28.685 -7.646 32.087 1.00 92.06 194 CYS A C 1
ATOM 1562 O O . CYS A 1 194 ? -29.738 -7.109 31.754 1.00 92.06 194 CYS A O 1
ATOM 1564 N N . ALA A 1 195 ? -27.523 -6.975 32.118 1.00 92.62 195 ALA A N 1
ATOM 1565 C CA . ALA A 1 195 ? -27.407 -5.524 31.939 1.00 92.62 195 ALA A CA 1
ATOM 1566 C C . ALA A 1 195 ? -28.118 -4.965 30.684 1.00 92.62 195 ALA A C 1
ATOM 1568 O O . ALA A 1 195 ? -28.793 -3.944 30.826 1.00 92.62 195 ALA A O 1
ATOM 1569 N N . PRO A 1 196 ? -28.075 -5.618 29.500 1.00 90.06 196 PRO A N 1
ATOM 1570 C CA . PRO A 1 196 ? -28.778 -5.138 28.306 1.00 90.06 196 PRO A CA 1
ATOM 1571 C C . PRO A 1 196 ? -30.305 -5.062 28.452 1.00 90.06 196 PRO A C 1
ATOM 1573 O O . PRO A 1 196 ? -30.952 -4.312 27.728 1.00 90.06 196 PRO A O 1
ATOM 1576 N N . TYR A 1 197 ? -30.889 -5.821 29.384 1.00 88.69 197 TYR A N 1
ATOM 1577 C CA . TYR A 1 197 ? -32.337 -5.888 29.613 1.00 88.69 197 TYR A CA 1
ATOM 1578 C C . TYR A 1 197 ? -32.798 -5.009 30.781 1.00 88.69 197 TYR A C 1
ATOM 1580 O O . TYR A 1 197 ? -33.996 -4.870 31.020 1.00 88.69 197 TYR A O 1
ATOM 1588 N N . LEU A 1 198 ? -31.862 -4.404 31.516 1.00 86.12 198 LEU A N 1
ATOM 1589 C CA . LEU A 1 198 ? -32.178 -3.506 32.619 1.00 86.12 198 LEU A CA 1
ATOM 1590 C C . LEU A 1 198 ? -32.435 -2.093 32.084 1.00 86.12 198 LEU A C 1
ATOM 1592 O O . LEU A 1 198 ? -31.716 -1.584 31.224 1.00 86.12 198 LEU A O 1
ATOM 1596 N N . SER A 1 199 ? -33.481 -1.448 32.599 1.00 66.94 199 SER A N 1
ATOM 1597 C CA . SER A 1 199 ? -33.991 -0.172 32.066 1.00 66.94 199 SER A CA 1
ATOM 1598 C C . SER A 1 199 ? -33.695 1.037 32.963 1.00 66.94 199 SER A C 1
ATOM 1600 O O . SER A 1 199 ? -34.256 2.109 32.753 1.00 66.94 199 SER A O 1
ATOM 1602 N N . LEU A 1 200 ? -32.882 0.877 34.012 1.00 69.62 200 LEU A N 1
ATOM 1603 C CA . LEU A 1 200 ? -32.853 1.808 35.145 1.00 69.62 200 LEU A CA 1
ATOM 1604 C C . LEU A 1 200 ? -31.493 2.482 35.325 1.00 69.62 200 LEU A C 1
ATOM 1606 O O . LEU A 1 200 ? -30.585 1.925 35.933 1.00 69.62 200 LEU A O 1
ATOM 1610 N N . SER A 1 201 ? -31.411 3.733 34.880 1.00 73.62 201 SER A N 1
ATOM 1611 C CA . SER A 1 201 ? -30.390 4.688 35.311 1.00 73.62 201 SER A CA 1
ATOM 1612 C C . SER A 1 201 ? -31.081 5.831 36.045 1.00 73.62 201 SER A C 1
ATOM 1614 O O . SER A 1 201 ? -32.011 6.441 35.519 1.00 73.62 201 SER A O 1
ATOM 1616 N N . GLY A 1 202 ? -30.670 6.110 37.278 1.00 78.25 202 GLY A N 1
ATOM 1617 C CA . GLY A 1 202 ? -31.318 7.125 38.096 1.00 78.25 202 GLY A CA 1
ATOM 1618 C C . GLY A 1 202 ? -30.832 7.146 39.536 1.00 78.25 202 GLY A C 1
ATOM 1619 O O . GLY A 1 202 ? -30.066 6.291 39.982 1.00 78.25 202 GLY A O 1
ATOM 1620 N N . ARG A 1 203 ? -31.300 8.149 40.273 1.00 80.62 203 ARG A N 1
ATOM 1621 C CA . ARG A 1 203 ? -30.986 8.331 41.686 1.00 80.62 203 ARG A CA 1
ATOM 1622 C C . ARG A 1 203 ? -32.271 8.415 42.494 1.00 80.62 203 ARG A C 1
ATOM 1624 O O . ARG A 1 203 ? -33.111 9.262 42.210 1.00 80.62 203 ARG A O 1
ATOM 1631 N N . VAL A 1 204 ? -32.379 7.570 43.513 1.00 80.44 204 VAL A N 1
ATOM 1632 C CA . VAL A 1 204 ? -33.448 7.604 44.514 1.00 80.44 204 VAL A CA 1
ATOM 1633 C C . VAL A 1 204 ? -32.782 7.883 45.855 1.00 80.44 204 VAL A C 1
ATOM 1635 O O . VAL A 1 204 ? -31.974 7.084 46.324 1.00 80.44 204 VAL A O 1
ATOM 1638 N N . GLY A 1 205 ? -33.032 9.074 46.404 1.00 82.50 205 GLY A N 1
ATOM 1639 C CA . GLY A 1 205 ? -32.394 9.560 47.630 1.00 82.50 205 GLY A CA 1
ATOM 1640 C C . GLY A 1 205 ? -30.863 9.439 47.612 1.00 82.50 205 GLY A C 1
ATOM 1641 O O . GLY A 1 205 ? -30.172 10.114 46.831 1.00 82.50 205 GLY A O 1
ATOM 1642 N N . ASN A 1 206 ? -30.318 8.592 48.487 1.00 86.38 206 ASN A N 1
ATOM 1643 C CA . ASN A 1 206 ? -28.873 8.355 48.606 1.00 86.38 206 ASN A CA 1
ATOM 1644 C C . ASN A 1 206 ? -28.345 7.184 47.763 1.00 86.38 206 ASN A C 1
ATOM 1646 O O . ASN A 1 206 ? -27.161 6.865 47.870 1.00 86.38 206 ASN A O 1
ATOM 1650 N N . PHE A 1 207 ? -29.178 6.581 46.913 1.00 90.56 207 PHE A N 1
ATOM 1651 C CA . PHE A 1 207 ? -28.824 5.442 46.068 1.00 90.56 207 PHE A CA 1
ATOM 1652 C C . PHE A 1 207 ? -28.857 5.826 44.583 1.00 90.56 207 PHE A C 1
ATOM 1654 O O . PHE A 1 207 ? -29.906 6.170 44.037 1.00 90.56 207 PHE A O 1
ATOM 1661 N N . GLU A 1 208 ? -27.711 5.765 43.910 1.00 92.56 208 GLU A N 1
ATOM 1662 C CA . GLU A 1 208 ? -27.567 5.995 42.470 1.00 92.56 208 GLU A CA 1
ATOM 1663 C C . GLU A 1 208 ? -27.271 4.673 41.756 1.00 92.56 208 GLU A C 1
ATOM 1665 O O . GLU A 1 208 ? -26.350 3.952 42.134 1.00 92.56 208 GLU A O 1
ATOM 1670 N N . VAL A 1 209 ? -28.029 4.369 40.703 1.00 92.06 209 VAL A N 1
ATOM 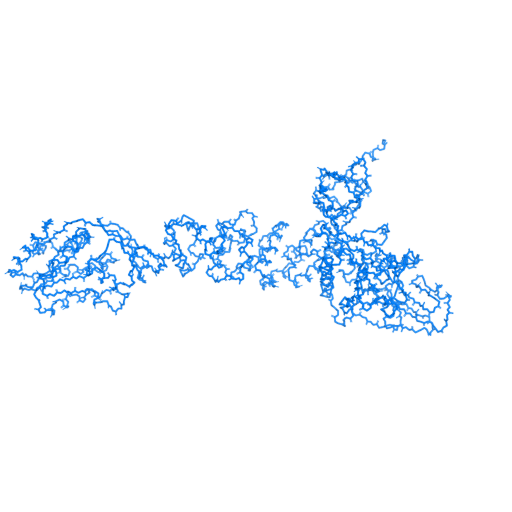1671 C CA . VAL A 1 209 ? -27.753 3.256 39.788 1.00 92.06 209 VAL A CA 1
ATOM 1672 C C . VAL A 1 209 ? -27.500 3.819 38.403 1.00 92.06 209 VAL A C 1
ATOM 1674 O O . VAL A 1 209 ? -28.283 4.627 37.906 1.00 92.06 209 VAL A O 1
ATOM 1677 N N . ARG A 1 210 ? -26.428 3.362 37.762 1.00 92.62 210 ARG A N 1
ATOM 1678 C CA . ARG A 1 210 ? -26.175 3.587 36.340 1.00 92.62 210 ARG A CA 1
ATOM 1679 C C . ARG A 1 210 ? -26.035 2.257 35.635 1.00 92.62 210 ARG A C 1
ATOM 1681 O O . ARG A 1 210 ? -25.123 1.496 35.948 1.00 92.62 210 ARG A O 1
ATOM 1688 N N . VAL A 1 211 ? -26.919 1.997 34.684 1.00 92.56 211 VAL A N 1
ATOM 1689 C CA . VAL A 1 211 ? -26.868 0.817 33.824 1.00 92.56 211 VAL A CA 1
ATOM 1690 C C . VAL A 1 211 ? -26.335 1.229 32.462 1.00 92.56 211 VAL A C 1
ATOM 1692 O O . VAL A 1 211 ? -26.883 2.128 31.825 1.00 92.56 211 VAL A O 1
ATOM 1695 N N . TYR A 1 212 ? -25.298 0.534 32.005 1.00 93.38 212 TYR A N 1
ATOM 1696 C CA . TYR A 1 212 ? -24.855 0.582 30.619 1.00 93.38 212 TYR A CA 1
ATOM 1697 C C . TYR A 1 212 ? -25.292 -0.704 29.926 1.00 93.38 212 TYR A C 1
ATOM 1699 O O . TYR A 1 212 ? -25.021 -1.796 30.419 1.00 93.38 212 TYR A O 1
ATOM 1707 N N . GLN A 1 213 ? -25.981 -0.582 28.795 1.00 91.94 213 GLN A N 1
ATOM 1708 C CA . GLN A 1 213 ? -26.496 -1.737 28.051 1.00 91.94 213 GLN A CA 1
ATOM 1709 C C . GLN A 1 213 ? -25.448 -2.331 27.104 1.00 91.94 213 GLN A C 1
ATOM 1711 O O . GLN A 1 213 ? -25.552 -3.495 26.724 1.00 91.94 213 GLN A O 1
ATOM 1716 N N . SER A 1 214 ? -24.422 -1.549 26.763 1.00 93.56 214 SER A N 1
ATOM 1717 C CA . SER A 1 214 ? -23.340 -1.935 25.863 1.00 93.56 214 SER A CA 1
ATOM 1718 C C . SER A 1 214 ? -21.998 -1.312 26.261 1.00 93.56 214 SER A C 1
ATOM 1720 O O . SER A 1 214 ? -21.937 -0.317 26.992 1.00 93.56 214 SER A O 1
ATOM 1722 N N . GLY A 1 215 ? -20.902 -1.865 25.737 1.00 94.44 215 GLY A N 1
ATOM 1723 C CA . GLY A 1 215 ? -19.577 -1.242 25.808 1.00 94.44 215 GLY A CA 1
ATOM 1724 C C . GLY A 1 215 ? -19.541 0.128 25.125 1.00 94.44 215 GLY A C 1
ATOM 1725 O O . GLY A 1 215 ? -18.870 1.043 25.600 1.00 94.44 215 GLY A O 1
ATOM 1726 N N . TYR A 1 216 ? -20.314 0.298 24.051 1.00 94.69 216 TYR A N 1
ATOM 1727 C CA . TYR A 1 216 ? -20.415 1.564 23.329 1.00 94.69 216 TYR A CA 1
ATOM 1728 C C . TYR A 1 216 ? -21.108 2.650 24.169 1.00 94.69 216 TYR A C 1
ATOM 1730 O O . TYR A 1 216 ? -20.615 3.777 24.242 1.00 94.69 216 TYR A O 1
ATOM 1738 N N . ASP A 1 217 ? -22.203 2.317 24.864 1.00 92.62 217 ASP A N 1
ATOM 1739 C CA . ASP A 1 217 ? -22.889 3.252 25.768 1.00 92.62 217 ASP A CA 1
ATOM 1740 C C . ASP A 1 217 ? -21.983 3.722 26.900 1.00 92.62 217 ASP A C 1
ATOM 1742 O O . ASP A 1 217 ? -21.956 4.910 27.220 1.00 92.62 217 ASP A O 1
ATOM 1746 N N . PHE A 1 218 ? -21.185 2.806 27.450 1.00 93.12 218 PHE A N 1
ATOM 1747 C CA . PHE A 1 218 ? -20.186 3.145 28.453 1.00 93.12 218 PHE A CA 1
ATOM 1748 C C . PHE A 1 218 ? -19.131 4.118 27.911 1.00 93.12 218 PHE A C 1
ATOM 1750 O O . PHE A 1 218 ? -18.828 5.123 28.552 1.00 93.12 218 PHE A O 1
ATOM 1757 N N . LEU A 1 219 ? -18.583 3.859 26.721 1.00 93.88 219 LEU A N 1
ATOM 1758 C CA . LEU A 1 219 ? -17.541 4.696 26.119 1.00 93.88 219 LEU A CA 1
ATOM 1759 C C . LEU A 1 219 ? -18.035 6.105 25.752 1.00 93.88 219 LEU A C 1
ATOM 1761 O O . LEU A 1 219 ? -17.304 7.073 25.974 1.00 93.88 219 LEU A O 1
ATOM 1765 N N . LYS A 1 220 ? -19.276 6.246 25.263 1.00 91.31 220 LYS A N 1
ATOM 1766 C CA . LYS A 1 220 ? -19.891 7.551 24.942 1.00 91.31 220 LYS A CA 1
ATOM 1767 C C . LYS A 1 220 ? -19.892 8.527 26.116 1.00 91.31 220 LYS A C 1
ATOM 1769 O O . LYS A 1 220 ? -19.692 9.721 25.913 1.00 91.31 220 LYS A O 1
ATOM 1774 N N . GLU A 1 221 ? -20.108 8.035 27.334 1.00 88.31 221 GLU A N 1
ATOM 1775 C CA . GLU A 1 221 ? -20.077 8.879 28.534 1.00 88.31 221 GLU A CA 1
ATOM 1776 C C . GLU A 1 221 ? -18.654 9.189 29.020 1.00 88.31 221 GLU A C 1
ATOM 1778 O O . GLU A 1 221 ? -18.461 10.127 29.793 1.00 88.31 221 GLU A O 1
ATOM 1783 N N . ARG A 1 222 ? -17.647 8.424 28.577 1.00 86.75 222 ARG A N 1
ATOM 1784 C CA . ARG A 1 222 ? -16.247 8.602 28.991 1.00 86.75 222 ARG A CA 1
ATOM 1785 C C . ARG A 1 222 ? -15.494 9.616 28.140 1.00 86.75 222 ARG A C 1
ATOM 1787 O O . ARG A 1 222 ? -14.698 10.371 28.690 1.00 86.75 222 ARG A O 1
ATOM 1794 N N . ALA A 1 223 ? -15.729 9.648 26.827 1.00 86.69 223 ALA A N 1
ATOM 1795 C CA . ALA A 1 223 ? -15.069 10.601 25.936 1.00 86.69 223 ALA A CA 1
ATOM 1796 C C . ALA A 1 223 ? -15.975 11.049 24.781 1.00 86.69 223 ALA A C 1
ATOM 1798 O O . ALA A 1 223 ? -16.624 10.238 24.123 1.00 86.69 223 ALA A O 1
ATOM 1799 N N . GLN A 1 224 ? -15.954 12.353 24.484 1.00 86.75 224 GLN A N 1
ATOM 1800 C CA . GLN A 1 224 ? -16.815 12.966 23.464 1.00 86.75 224 GLN A CA 1
ATOM 1801 C C . GLN A 1 224 ? -16.586 12.422 22.049 1.00 86.75 224 GLN A C 1
ATOM 1803 O O . GLN A 1 224 ? -17.509 12.430 21.241 1.00 86.75 224 GLN A O 1
ATOM 1808 N N . ASP A 1 225 ? -15.381 11.948 21.725 1.00 88.62 225 ASP A N 1
ATOM 1809 C CA . ASP A 1 225 ? -15.090 11.396 20.399 1.00 88.62 225 ASP A CA 1
ATOM 1810 C C . ASP A 1 225 ? -15.963 10.186 20.051 1.00 88.62 225 ASP A C 1
ATOM 1812 O O . ASP A 1 225 ? -16.344 10.036 18.893 1.00 88.62 225 ASP A O 1
ATOM 1816 N N . PHE A 1 226 ? -16.363 9.378 21.038 1.00 90.12 226 PHE A N 1
ATOM 1817 C CA . PHE A 1 226 ? -17.242 8.231 20.801 1.00 90.12 226 PHE A CA 1
ATOM 1818 C C . PHE A 1 226 ? -18.656 8.636 20.364 1.00 90.12 226 PHE A C 1
ATOM 1820 O O . PHE A 1 226 ? -19.333 7.838 19.722 1.00 90.12 226 PHE A O 1
ATOM 1827 N N . LEU A 1 227 ? -19.085 9.880 20.621 1.00 89.62 227 LEU A N 1
ATOM 1828 C CA . LEU A 1 227 ? -20.348 10.420 20.094 1.00 89.62 227 LEU A CA 1
ATOM 1829 C C . LEU A 1 227 ? -20.313 10.629 18.574 1.00 89.62 227 LEU A C 1
ATOM 1831 O O . LEU A 1 227 ? -21.365 10.738 17.952 1.00 89.62 227 LEU A O 1
ATOM 1835 N N . LYS A 1 228 ? -19.116 10.702 17.977 1.00 91.31 228 LYS A N 1
ATOM 1836 C CA . LYS A 1 228 ? -18.921 10.790 16.522 1.00 91.31 228 LYS A CA 1
ATOM 1837 C C . LYS A 1 228 ? -18.848 9.411 15.861 1.00 91.31 228 LYS A C 1
ATOM 1839 O O . LYS A 1 228 ? -18.831 9.335 14.638 1.00 91.31 228 LYS A O 1
ATOM 1844 N N . CYS A 1 229 ? -18.756 8.342 16.653 1.00 91.81 229 CYS A N 1
ATOM 1845 C CA . CYS A 1 229 ? -18.744 6.974 16.155 1.00 91.81 229 CYS A CA 1
ATOM 1846 C C . CYS A 1 229 ? -20.166 6.450 15.998 1.00 91.81 229 CYS A C 1
ATOM 1848 O O . CYS A 1 229 ? -21.009 6.696 16.858 1.00 91.81 229 CYS A O 1
ATOM 1850 N N . GLU A 1 230 ? -20.412 5.642 14.972 1.00 90.88 230 GLU A N 1
ATOM 1851 C CA . GLU A 1 230 ? -21.656 4.879 14.872 1.00 90.88 230 GLU A CA 1
ATOM 1852 C C . GLU A 1 230 ? -21.521 3.540 15.615 1.00 90.88 230 GLU A C 1
ATOM 1854 O O . GLU A 1 230 ? -20.488 2.876 15.481 1.00 90.88 230 GLU A O 1
ATOM 1859 N N . PRO A 1 231 ? -22.555 3.082 16.350 1.00 89.31 231 PRO A N 1
ATOM 1860 C CA . PRO A 1 231 ? -22.505 1.799 17.053 1.00 89.31 231 PRO A CA 1
ATOM 1861 C C . PRO A 1 231 ? -22.164 0.626 16.123 1.00 89.31 231 PRO A C 1
ATOM 1863 O O . PRO A 1 231 ? -21.419 -0.272 16.505 1.00 89.31 231 PRO A O 1
ATOM 1866 N N . GLY A 1 232 ? -22.672 0.665 14.883 1.00 92.25 232 GLY A N 1
ATOM 1867 C CA . GLY A 1 232 ? -22.476 -0.379 13.874 1.00 92.25 232 GLY A CA 1
ATOM 1868 C C . GLY A 1 232 ? -21.054 -0.485 13.320 1.00 92.25 232 GLY A C 1
ATOM 1869 O O . GLY A 1 232 ? -20.743 -1.477 12.671 1.00 92.25 232 GLY A O 1
ATOM 1870 N N . TRP A 1 233 ? -20.171 0.483 13.592 1.00 93.94 233 TRP A N 1
ATOM 1871 C CA . TRP A 1 233 ? -18.762 0.402 13.191 1.00 93.94 233 TRP A CA 1
ATOM 1872 C C . TRP A 1 233 ? -17.975 -0.648 13.987 1.00 93.94 233 TRP A C 1
ATOM 1874 O O . TRP A 1 233 ? -16.857 -0.995 13.620 1.00 93.94 233 TRP A O 1
ATOM 1884 N N . GLY A 1 234 ? -18.514 -1.158 15.092 1.00 93.50 234 GLY A N 1
ATOM 1885 C CA . GLY A 1 234 ? -17.887 -2.218 15.872 1.00 93.50 234 GLY A CA 1
ATOM 1886 C C . GLY A 1 234 ? -18.899 -3.250 16.330 1.00 93.50 234 GLY A C 1
ATOM 1887 O O . GLY A 1 234 ? -20.075 -2.962 16.535 1.00 93.50 234 GLY A O 1
ATOM 1888 N N . THR A 1 235 ? -18.427 -4.473 16.529 1.00 94.69 235 THR A N 1
ATOM 1889 C CA . THR A 1 235 ? -19.197 -5.485 17.253 1.00 94.69 235 THR A CA 1
ATOM 1890 C C . THR A 1 235 ? -19.254 -5.139 18.737 1.00 94.69 235 THR A C 1
ATOM 1892 O O . THR A 1 235 ? -18.339 -4.515 19.276 1.00 94.69 235 THR A O 1
ATOM 1895 N N . GLU A 1 236 ? -20.277 -5.625 19.439 1.00 94.19 236 GLU A N 1
ATOM 1896 C CA . GLU A 1 236 ? -20.363 -5.438 20.891 1.00 94.19 236 GLU A CA 1
ATOM 1897 C C . GLU A 1 236 ? -19.109 -5.963 21.612 1.00 94.19 236 GLU A C 1
ATOM 1899 O O . GLU A 1 236 ? -18.580 -5.306 22.504 1.00 94.19 236 GLU A O 1
ATOM 1904 N N . ARG A 1 237 ? -18.539 -7.083 21.144 1.00 95.06 237 ARG A N 1
ATOM 1905 C CA . ARG A 1 237 ? -17.265 -7.623 21.648 1.00 95.06 237 ARG A CA 1
ATOM 1906 C C . ARG A 1 237 ? -16.125 -6.598 21.576 1.00 95.06 237 ARG A C 1
ATOM 1908 O O . ARG A 1 237 ? -15.357 -6.477 22.527 1.00 95.06 237 ARG A O 1
ATOM 1915 N N . GLN A 1 238 ? -16.000 -5.880 20.460 1.00 96.25 238 GLN A N 1
ATOM 1916 C CA . GLN A 1 238 ? -14.947 -4.879 20.250 1.00 96.25 238 GLN A CA 1
ATOM 1917 C C . GLN A 1 238 ? -15.152 -3.649 21.135 1.00 96.25 238 GLN A C 1
ATOM 1919 O O . GLN A 1 238 ? -14.204 -3.180 21.767 1.00 96.25 238 GLN A O 1
ATOM 1924 N N . TRP A 1 239 ? -16.391 -3.166 21.243 1.00 95.94 239 TRP A N 1
ATOM 1925 C CA . TRP A 1 239 ? -16.713 -2.047 22.124 1.00 95.94 239 TRP A CA 1
ATOM 1926 C C . TRP A 1 239 ? -16.448 -2.380 23.593 1.00 95.94 239 TRP A C 1
ATOM 1928 O O . TRP A 1 239 ? -15.830 -1.582 24.293 1.00 95.94 239 TRP A O 1
ATOM 1938 N N . GLN A 1 240 ? -16.831 -3.575 24.051 1.00 95.25 240 GLN A N 1
ATOM 1939 C CA . GLN A 1 240 ? -16.540 -4.050 25.407 1.00 95.25 240 GLN A CA 1
ATOM 1940 C C . GLN A 1 240 ? -15.040 -4.219 25.658 1.00 95.25 240 GLN A C 1
ATOM 1942 O O . GLN A 1 240 ? -14.547 -3.856 26.725 1.00 95.25 240 GLN A O 1
ATOM 1947 N N . TRP A 1 241 ? -14.296 -4.737 24.677 1.00 95.94 241 TRP A N 1
ATOM 1948 C CA . TRP A 1 241 ? -12.840 -4.839 24.762 1.00 95.94 241 TRP A CA 1
ATOM 1949 C C . TRP A 1 241 ? -12.193 -3.462 24.956 1.00 95.94 241 TRP A C 1
ATOM 1951 O O . TRP A 1 241 ? -11.397 -3.290 25.881 1.00 95.94 241 TRP A O 1
ATOM 1961 N N . LEU A 1 242 ? -12.581 -2.472 24.146 1.00 95.81 242 LEU A N 1
ATOM 1962 C CA . LEU A 1 242 ? -12.051 -1.111 24.236 1.00 95.81 242 LEU A CA 1
ATOM 1963 C C . LEU A 1 242 ? -12.470 -0.418 25.540 1.00 95.81 242 LEU A C 1
ATOM 1965 O O . LEU A 1 242 ? -11.659 0.245 26.186 1.00 95.81 242 LEU A O 1
ATOM 1969 N N . ALA A 1 243 ? -13.713 -0.630 25.973 1.00 94.38 243 ALA A N 1
ATOM 1970 C CA . ALA A 1 243 ? -14.222 -0.158 27.255 1.00 94.38 243 ALA A CA 1
ATOM 1971 C C . ALA A 1 243 ? -13.484 -0.781 28.450 1.00 94.38 243 ALA A C 1
ATOM 1973 O O . ALA A 1 243 ? -13.299 -0.128 29.471 1.00 94.38 243 ALA A O 1
ATOM 1974 N N . GLY A 1 244 ? -13.015 -2.023 28.328 1.00 93.00 244 GLY A N 1
ATOM 1975 C CA . GLY A 1 244 ? -12.167 -2.658 29.332 1.00 93.00 244 GLY A CA 1
ATOM 1976 C C . GLY A 1 244 ? -10.745 -2.090 29.395 1.00 93.00 244 GLY A C 1
ATOM 1977 O O . GLY A 1 244 ? -10.071 -2.284 30.408 1.00 93.00 244 GLY A O 1
ATOM 1978 N N . GLU A 1 245 ? -10.287 -1.414 28.338 1.00 93.06 245 GLU A N 1
ATOM 1979 C CA . GLU A 1 245 ? -8.952 -0.815 28.238 1.00 93.06 245 GLU A CA 1
ATOM 1980 C C . GLU A 1 245 ? -8.884 0.635 28.722 1.00 93.06 245 GLU A C 1
ATOM 1982 O O . GLU A 1 245 ? -7.807 1.058 29.147 1.00 93.06 245 GLU A O 1
ATOM 1987 N N . ILE A 1 246 ? -9.976 1.402 28.639 1.00 91.31 246 ILE A N 1
ATOM 1988 C CA . ILE A 1 246 ? -9.976 2.836 28.960 1.00 91.31 246 ILE A CA 1
ATOM 1989 C C . ILE A 1 246 ? -9.668 3.094 30.440 1.00 91.31 246 ILE A C 1
ATOM 1991 O O . ILE A 1 246 ? -10.197 2.429 31.333 1.00 91.31 246 ILE A O 1
ATOM 1995 N N . LYS A 1 247 ? -8.796 4.069 30.709 1.00 89.44 247 LYS A N 1
ATOM 1996 C CA . LYS A 1 247 ? -8.492 4.533 32.069 1.00 89.44 247 LYS A CA 1
ATOM 1997 C C . LYS A 1 247 ? -9.341 5.748 32.438 1.00 89.44 247 LYS A C 1
ATOM 1999 O O . LYS A 1 247 ? -9.842 6.467 31.576 1.00 89.44 247 LYS A O 1
ATOM 2004 N N . ASP A 1 248 ? -9.472 6.009 33.735 1.00 83.75 248 ASP A N 1
ATOM 2005 C CA . ASP A 1 248 ? -10.185 7.193 34.213 1.00 83.75 248 ASP A CA 1
ATOM 2006 C C . ASP A 1 248 ? -9.509 8.483 33.722 1.00 83.75 248 ASP A C 1
ATOM 2008 O O . ASP A 1 248 ? -8.299 8.660 33.867 1.00 83.75 248 ASP A O 1
ATOM 2012 N N . GLY A 1 249 ? -10.301 9.372 33.114 1.00 84.31 249 GLY A N 1
ATOM 2013 C CA . GLY A 1 249 ? -9.834 10.637 32.535 1.00 84.31 249 GLY A CA 1
ATOM 2014 C C . GLY A 1 249 ? -9.055 10.513 31.219 1.00 84.31 249 GLY A C 1
ATOM 2015 O O . GLY A 1 249 ? -8.600 11.530 30.703 1.00 84.31 249 GLY A O 1
ATOM 2016 N N . GLU A 1 250 ? -8.885 9.306 30.671 1.00 89.88 250 GLU A N 1
ATOM 2017 C CA . GLU A 1 250 ? -8.189 9.087 29.400 1.00 89.88 250 GLU A CA 1
ATOM 2018 C C . GLU A 1 250 ? -9.111 9.402 28.215 1.00 89.88 250 GLU A C 1
ATOM 2020 O O . GLU A 1 250 ? -10.219 8.872 28.118 1.00 89.88 250 GLU A O 1
ATOM 2025 N N . ASP A 1 251 ? -8.651 10.259 27.300 1.00 92.12 251 ASP A N 1
ATOM 2026 C CA . ASP A 1 251 ? -9.366 10.528 26.052 1.00 92.12 251 ASP A CA 1
ATOM 2027 C C . ASP A 1 251 ? -9.132 9.426 25.000 1.00 92.12 251 ASP A C 1
ATOM 2029 O O . ASP A 1 251 ? -8.280 8.543 25.146 1.00 92.12 251 ASP A O 1
ATOM 2033 N N . PHE A 1 252 ? -9.896 9.475 23.904 1.00 94.38 252 PHE A N 1
ATOM 2034 C CA . PHE A 1 252 ? -9.808 8.466 22.850 1.00 94.38 252 PHE A CA 1
ATOM 2035 C C . PHE A 1 252 ? -8.442 8.436 22.142 1.00 94.38 252 PHE A C 1
ATOM 2037 O O . PHE A 1 252 ? -7.957 7.357 21.800 1.00 94.38 252 PHE A O 1
ATOM 2044 N N . ASN A 1 253 ? -7.791 9.589 21.941 1.00 95.06 253 ASN A N 1
ATOM 2045 C CA . ASN A 1 253 ? -6.481 9.632 21.288 1.00 95.06 253 ASN A CA 1
ATOM 2046 C C . ASN A 1 253 ? -5.413 8.978 22.168 1.00 95.06 253 ASN A C 1
ATOM 2048 O O . ASN A 1 253 ? -4.625 8.182 21.667 1.00 95.06 253 ASN A O 1
ATOM 2052 N N . ALA A 1 254 ? -5.398 9.289 23.464 1.00 95.38 254 ALA A N 1
ATOM 2053 C CA . ALA A 1 254 ? -4.476 8.709 24.433 1.00 95.38 25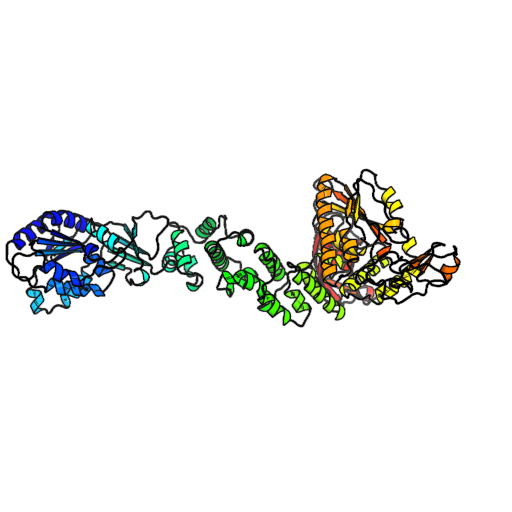4 ALA A CA 1
ATOM 2054 C C . ALA A 1 254 ? -4.689 7.193 24.569 1.00 95.38 254 ALA A C 1
ATOM 2056 O O . ALA A 1 254 ? -3.720 6.430 24.563 1.00 95.38 254 ALA A O 1
ATOM 2057 N N . LEU A 1 255 ? -5.952 6.751 24.600 1.00 95.75 255 LEU A N 1
ATOM 2058 C CA . LEU A 1 255 ? -6.320 5.337 24.606 1.00 95.75 255 LEU A CA 1
ATOM 2059 C C . LEU A 1 255 ? -5.787 4.605 23.366 1.00 95.75 255 LEU A C 1
ATOM 2061 O O . LEU A 1 255 ? -5.096 3.590 23.492 1.00 95.75 255 LEU A O 1
ATOM 2065 N N . ALA A 1 256 ? -6.075 5.126 22.171 1.00 97.31 256 ALA A N 1
ATOM 2066 C CA . ALA A 1 256 ? -5.663 4.507 20.917 1.00 97.31 256 ALA A CA 1
ATOM 2067 C C . ALA A 1 256 ? -4.135 4.508 20.746 1.00 97.31 256 ALA A C 1
ATOM 2069 O O . ALA A 1 256 ? -3.553 3.474 20.412 1.00 97.31 256 ALA A O 1
ATOM 2070 N N . ALA A 1 257 ? -3.479 5.624 21.077 1.00 97.38 257 ALA A N 1
ATOM 2071 C CA . ALA A 1 257 ? -2.026 5.768 21.093 1.00 97.38 257 ALA A CA 1
ATOM 2072 C C . ALA A 1 257 ? -1.362 4.708 21.981 1.00 97.38 257 ALA A C 1
ATOM 2074 O O . ALA A 1 257 ? -0.447 4.004 21.549 1.00 97.38 257 ALA A O 1
ATOM 2075 N N . ARG A 1 258 ? -1.880 4.517 23.199 1.00 96.81 258 ARG A N 1
ATOM 2076 C CA . ARG A 1 258 ? -1.374 3.517 24.140 1.00 96.81 258 ARG A CA 1
ATOM 2077 C C . ARG A 1 258 ? -1.569 2.087 23.643 1.00 96.81 258 ARG A C 1
ATOM 2079 O O . ARG A 1 258 ? -0.636 1.293 23.733 1.00 96.81 258 ARG A O 1
ATOM 2086 N N . ILE A 1 259 ? -2.760 1.737 23.154 1.00 97.06 259 ILE A N 1
ATOM 2087 C CA . ILE A 1 259 ? -3.057 0.365 22.702 1.00 97.06 259 ILE A CA 1
ATOM 2088 C C . ILE A 1 259 ? -2.235 0.007 21.459 1.00 97.06 259 ILE A C 1
ATOM 2090 O O . ILE A 1 259 ? -1.712 -1.105 21.360 1.00 97.06 259 ILE A O 1
ATOM 2094 N N . LEU A 1 260 ? -2.103 0.945 20.520 1.00 97.62 260 LEU A N 1
ATOM 2095 C CA . LEU A 1 260 ? -1.354 0.747 19.279 1.00 97.62 260 LEU A CA 1
ATOM 2096 C C . LEU A 1 260 ? 0.149 1.012 19.448 1.00 97.62 260 LEU A C 1
ATOM 2098 O O . LEU A 1 260 ? 0.921 0.722 18.534 1.00 97.62 260 LEU A O 1
ATOM 2102 N N . ASN A 1 261 ? 0.585 1.466 20.627 1.00 96.50 261 ASN A N 1
ATOM 2103 C CA . ASN A 1 261 ? 1.974 1.765 20.970 1.00 96.50 261 ASN A CA 1
ATOM 2104 C C . ASN A 1 261 ? 2.603 2.803 20.022 1.00 96.50 261 ASN A C 1
ATOM 2106 O O . ASN A 1 261 ? 3.591 2.521 19.343 1.00 96.50 261 ASN A O 1
ATOM 2110 N N . VAL A 1 262 ? 1.980 3.980 19.938 1.00 96.75 262 VAL A N 1
ATOM 2111 C CA . VAL A 1 262 ? 2.445 5.161 19.190 1.00 96.75 262 VAL A CA 1
ATOM 2112 C C . VAL A 1 262 ? 2.231 6.422 20.034 1.00 96.75 262 VAL A C 1
ATOM 2114 O O . VAL A 1 262 ? 1.431 6.410 20.962 1.00 96.75 262 VAL A O 1
ATOM 2117 N N . ASN A 1 263 ? 2.917 7.525 19.722 1.00 94.00 263 ASN A N 1
ATOM 2118 C CA . ASN A 1 263 ? 2.778 8.775 20.490 1.00 94.00 263 ASN A CA 1
ATOM 2119 C C . ASN A 1 263 ? 1.525 9.583 20.114 1.00 94.00 263 ASN A C 1
ATOM 2121 O O . ASN A 1 263 ? 0.955 10.281 20.947 1.00 94.00 263 ASN A O 1
ATOM 2125 N N . ARG A 1 264 ? 1.125 9.529 18.842 1.00 96.06 264 ARG A N 1
ATOM 2126 C CA . ARG A 1 264 ? -0.021 10.249 18.274 1.00 96.06 264 ARG A CA 1
ATOM 2127 C C . ARG A 1 264 ? -0.531 9.513 17.041 1.00 96.06 264 ARG A C 1
ATOM 2129 O O . ARG A 1 264 ? 0.131 8.591 16.570 1.00 96.06 264 ARG A O 1
ATOM 2136 N N . TYR A 1 265 ? -1.676 9.946 16.519 1.00 96.69 265 TYR A N 1
ATOM 2137 C CA . TYR A 1 265 ? -2.163 9.458 15.234 1.00 96.69 265 TYR A CA 1
ATOM 2138 C C . TYR A 1 265 ? -1.129 9.745 14.141 1.00 96.69 265 TYR A C 1
ATOM 2140 O O . TYR A 1 265 ? -0.716 10.890 13.954 1.00 96.69 265 TYR A O 1
ATOM 2148 N N . ASP A 1 266 ? -0.715 8.692 13.452 1.00 95.00 266 ASP A N 1
ATOM 2149 C CA . ASP A 1 266 ? 0.275 8.728 12.387 1.00 95.00 266 ASP A CA 1
ATOM 2150 C C . ASP A 1 266 ? -0.095 7.617 11.397 1.00 95.00 266 ASP A C 1
ATOM 2152 O O . ASP A 1 266 ? 0.113 6.431 11.667 1.00 95.00 266 ASP A O 1
ATOM 2156 N N . LEU A 1 267 ? -0.741 8.001 10.290 1.00 95.38 267 LEU A N 1
ATOM 2157 C CA . LEU A 1 267 ? -1.212 7.063 9.264 1.00 95.38 267 LEU A CA 1
ATOM 2158 C C . LEU A 1 267 ? -0.063 6.198 8.745 1.00 95.38 267 LEU A C 1
ATOM 2160 O O . LEU A 1 267 ? -0.211 4.994 8.542 1.00 95.38 267 LEU A O 1
ATOM 2164 N N . ASP A 1 268 ? 1.090 6.820 8.577 1.00 94.00 268 ASP A N 1
ATOM 2165 C CA . ASP A 1 268 ? 2.269 6.246 7.973 1.00 94.00 268 ASP A CA 1
ATOM 2166 C C . ASP A 1 268 ? 2.844 5.114 8.830 1.00 94.00 268 ASP A C 1
ATOM 2168 O O . ASP A 1 268 ? 3.048 4.003 8.338 1.00 94.00 268 ASP A O 1
ATOM 2172 N N . GLN A 1 269 ? 3.037 5.361 10.128 1.00 95.31 269 GLN A N 1
ATOM 2173 C CA . GLN A 1 269 ? 3.525 4.347 11.069 1.00 95.31 269 GLN A CA 1
ATOM 2174 C C . GLN A 1 269 ? 2.501 3.237 11.328 1.00 95.31 269 GLN A C 1
ATOM 2176 O O . GLN A 1 269 ? 2.872 2.073 11.504 1.00 95.31 269 GLN A O 1
ATOM 2181 N N . LEU A 1 270 ? 1.215 3.589 11.391 1.00 96.94 270 LEU A N 1
ATOM 2182 C CA . LEU A 1 270 ? 0.149 2.636 11.693 1.00 96.94 270 LEU A CA 1
ATOM 2183 C C . LEU A 1 270 ? -0.127 1.701 10.511 1.00 96.94 270 LEU A C 1
ATOM 2185 O O . LEU A 1 270 ? -0.243 0.492 10.715 1.00 96.94 270 LEU A O 1
ATOM 2189 N N . SER A 1 271 ? -0.164 2.230 9.285 1.00 96.38 271 SER A N 1
ATOM 2190 C CA . SER A 1 271 ? -0.355 1.429 8.069 1.00 96.38 271 SER A CA 1
ATOM 2191 C C . SER A 1 271 ? 0.787 0.434 7.856 1.00 96.38 271 SER A C 1
ATOM 2193 O O . SER A 1 271 ? 0.506 -0.732 7.606 1.00 96.38 271 SER A O 1
ATOM 2195 N N . LEU A 1 272 ? 2.049 0.823 8.086 1.00 96.19 272 LEU A N 1
ATOM 2196 C CA . LEU A 1 272 ? 3.207 -0.089 8.018 1.00 96.19 272 LEU A CA 1
ATOM 2197 C C . LEU A 1 272 ? 3.101 -1.293 8.969 1.00 96.19 272 LEU A C 1
ATOM 2199 O O . LEU A 1 272 ? 3.650 -2.362 8.707 1.00 96.19 272 LEU A O 1
ATOM 2203 N N . ARG A 1 273 ? 2.406 -1.124 10.098 1.00 95.94 273 ARG A N 1
ATOM 2204 C CA . ARG A 1 273 ? 2.197 -2.169 11.110 1.00 95.94 273 ARG A CA 1
ATOM 2205 C C . ARG A 1 273 ? 0.894 -2.938 10.912 1.00 95.94 273 ARG A C 1
ATOM 2207 O O . ARG A 1 273 ? 0.620 -3.844 11.700 1.00 95.94 273 ARG A O 1
ATOM 2214 N N . TRP A 1 274 ? 0.124 -2.638 9.866 1.00 95.88 274 TRP A N 1
ATOM 2215 C CA . TRP A 1 274 ? -1.183 -3.236 9.601 1.00 95.88 274 TRP A CA 1
ATOM 2216 C C . TRP A 1 274 ? -1.171 -4.766 9.656 1.00 95.88 274 TRP A C 1
ATOM 2218 O O . TRP A 1 274 ? -1.965 -5.366 10.381 1.00 95.88 274 TRP A O 1
ATOM 2228 N N . GLY A 1 275 ? -0.221 -5.404 8.966 1.00 93.75 275 GLY A N 1
ATOM 2229 C CA . GLY A 1 275 ? -0.080 -6.864 8.945 1.00 93.75 275 GLY A CA 1
ATOM 2230 C C . GLY A 1 275 ? 0.275 -7.497 10.299 1.00 93.75 275 GLY A C 1
ATOM 2231 O O . GLY A 1 275 ? 0.121 -8.702 10.463 1.00 93.75 275 GLY A O 1
ATOM 2232 N N . THR A 1 276 ? 0.723 -6.701 11.277 1.00 95.12 276 THR A N 1
ATOM 2233 C CA . THR A 1 276 ? 1.096 -7.161 12.630 1.00 95.12 276 THR A CA 1
ATOM 2234 C C . THR A 1 276 ? -0.034 -7.037 13.651 1.00 95.12 276 THR A C 1
ATOM 2236 O O . THR A 1 276 ? 0.078 -7.555 14.763 1.00 95.12 276 THR A O 1
ATOM 2239 N N . PHE A 1 277 ? -1.110 -6.324 13.311 1.00 96.44 277 PHE A N 1
ATOM 2240 C CA . PHE A 1 277 ? -2.229 -6.103 14.216 1.00 96.44 277 PHE A CA 1
ATOM 2241 C C . PHE A 1 277 ? -3.196 -7.290 14.227 1.00 96.44 277 PHE A C 1
ATOM 2243 O O . PHE A 1 277 ? -3.592 -7.805 13.181 1.00 96.44 277 PHE A O 1
ATOM 2250 N N . ASP A 1 278 ? -3.617 -7.680 15.431 1.00 96.44 278 ASP A N 1
ATOM 2251 C CA . ASP A 1 278 ? -4.771 -8.555 15.635 1.00 96.44 278 ASP A CA 1
ATOM 2252 C C . ASP A 1 278 ? -6.088 -7.845 15.235 1.00 96.44 278 ASP A C 1
ATOM 2254 O O . ASP A 1 278 ? -6.096 -6.622 15.041 1.00 96.44 278 ASP A O 1
ATOM 2258 N N . PRO A 1 279 ? -7.213 -8.577 15.102 1.00 96.69 279 PRO A N 1
ATOM 2259 C CA . PRO A 1 279 ? -8.477 -8.001 14.639 1.00 96.69 279 PRO A CA 1
ATOM 2260 C C . PRO A 1 279 ? -8.981 -6.798 15.451 1.00 96.69 279 PRO A C 1
ATOM 2262 O O . PRO A 1 279 ? -9.546 -5.868 14.874 1.00 96.69 279 PRO A O 1
ATOM 2265 N N . ASP A 1 280 ? -8.762 -6.777 16.768 1.00 96.81 280 ASP A N 1
ATOM 2266 C CA . ASP A 1 280 ? -9.245 -5.697 17.635 1.00 96.81 280 ASP A CA 1
ATOM 2267 C C . ASP A 1 280 ? -8.375 -4.442 17.473 1.00 96.81 280 ASP A C 1
ATOM 2269 O O . ASP A 1 280 ? -8.885 -3.321 17.401 1.00 96.81 280 ASP A O 1
ATOM 2273 N N . ARG A 1 281 ? -7.059 -4.618 17.299 1.00 97.69 281 ARG A N 1
ATOM 2274 C CA . ARG A 1 281 ? -6.142 -3.514 16.971 1.00 97.69 281 ARG A CA 1
ATOM 2275 C C . ARG A 1 281 ? -6.353 -2.952 15.568 1.00 97.69 281 ARG A C 1
ATOM 2277 O O . ARG A 1 281 ? -6.296 -1.734 15.411 1.00 97.69 281 ARG A O 1
ATOM 2284 N N . LYS A 1 282 ? -6.628 -3.795 14.566 1.00 97.81 282 LYS A N 1
ATOM 2285 C CA . LYS A 1 282 ? -6.986 -3.334 13.210 1.00 97.81 282 LYS A CA 1
ATOM 2286 C C . LYS A 1 282 ? -8.240 -2.471 13.245 1.00 97.81 282 LYS A C 1
ATOM 2288 O O . LYS A 1 282 ? -8.247 -1.373 12.693 1.00 97.81 282 LYS A O 1
ATOM 2293 N N . TRP A 1 283 ? -9.268 -2.943 13.947 1.00 97.88 283 TRP A N 1
ATOM 2294 C CA . TRP A 1 283 ? -10.504 -2.198 14.156 1.00 97.88 283 TRP A CA 1
ATOM 2295 C C . TRP A 1 283 ? -10.262 -0.861 14.866 1.00 97.88 283 TRP A C 1
ATOM 2297 O O . TRP A 1 283 ? -10.737 0.168 14.395 1.00 97.88 283 TRP A O 1
ATOM 2307 N N . LEU A 1 284 ? -9.467 -0.839 15.940 1.00 98.06 284 LEU A N 1
ATOM 2308 C CA . LEU A 1 284 ? -9.152 0.402 16.650 1.00 98.06 284 LEU A CA 1
ATOM 2309 C C . LEU A 1 284 ? -8.396 1.406 15.774 1.00 98.06 284 LEU A C 1
ATOM 2311 O O . LEU A 1 284 ? -8.735 2.588 15.785 1.00 98.06 284 LEU A O 1
ATOM 2315 N N . PHE A 1 285 ? -7.396 0.954 15.010 1.00 97.81 285 PHE A N 1
ATOM 2316 C CA . PHE A 1 285 ? -6.706 1.807 14.040 1.00 97.81 285 PHE A CA 1
ATOM 2317 C C . PHE A 1 285 ? -7.704 2.394 13.039 1.00 97.81 285 PHE A C 1
ATOM 2319 O O . PHE A 1 285 ? -7.726 3.604 12.843 1.00 97.81 285 PHE A O 1
ATOM 2326 N N . TRP A 1 286 ? -8.585 1.566 12.486 1.00 97.75 286 TRP A N 1
ATOM 2327 C CA . TRP A 1 286 ? -9.594 1.993 11.526 1.00 97.75 286 TRP A CA 1
ATOM 2328 C C . TRP A 1 286 ? -10.595 3.016 12.095 1.00 97.75 286 TRP A C 1
ATOM 2330 O O . TRP A 1 286 ? -10.822 4.051 11.465 1.00 97.75 286 TRP A O 1
ATOM 2340 N N . ILE A 1 287 ? -11.124 2.808 13.309 1.00 96.88 287 ILE A N 1
ATOM 2341 C CA . ILE A 1 287 ? -11.969 3.801 14.002 1.00 96.88 287 ILE A CA 1
ATOM 2342 C C . ILE A 1 287 ? -11.189 5.098 14.231 1.00 96.88 287 ILE A C 1
ATOM 2344 O O . ILE A 1 287 ? -11.700 6.193 13.988 1.00 96.88 287 ILE A O 1
ATOM 2348 N N . TRP A 1 288 ? -9.939 4.992 14.687 1.00 97.12 288 TRP A N 1
ATOM 2349 C CA . TRP A 1 288 ? -9.115 6.167 14.945 1.00 97.12 288 TRP A CA 1
ATOM 2350 C C . TRP A 1 288 ? -8.863 6.966 13.669 1.00 97.12 288 TRP A C 1
ATOM 2352 O O . TRP A 1 288 ? -8.985 8.192 13.676 1.00 97.12 288 TRP A O 1
ATOM 2362 N N . SER A 1 289 ? -8.625 6.276 12.557 1.00 96.81 289 SER A N 1
ATOM 2363 C CA . SER A 1 289 ? -8.500 6.879 11.239 1.00 96.81 289 SER A CA 1
ATOM 2364 C C . SER A 1 289 ? -9.794 7.516 10.754 1.00 96.81 289 SER A C 1
ATOM 2366 O O . SER A 1 289 ? -9.734 8.641 10.267 1.00 96.81 289 SER A O 1
ATOM 2368 N N . LYS A 1 290 ? -10.967 6.897 10.952 1.00 95.31 290 LYS A N 1
ATOM 2369 C CA . LYS A 1 290 ? -12.257 7.536 10.622 1.00 95.31 290 LYS A CA 1
ATOM 2370 C C . LYS A 1 290 ? -12.419 8.896 11.306 1.00 95.31 290 LYS A C 1
ATOM 2372 O O . LYS A 1 290 ? -12.962 9.823 10.716 1.00 95.31 290 LYS A O 1
ATOM 2377 N N . LEU A 1 291 ? -11.920 9.032 12.535 1.00 94.19 291 LEU A N 1
ATOM 2378 C CA . LEU A 1 291 ? -12.046 10.265 13.314 1.00 94.19 291 LEU A CA 1
ATOM 2379 C C . LEU A 1 291 ? -10.928 11.293 13.088 1.00 94.19 291 LEU A C 1
ATOM 2381 O O . LEU A 1 291 ? -11.078 12.430 13.549 1.00 94.19 291 LEU A O 1
ATOM 2385 N N . ARG A 1 292 ? -9.794 10.907 12.485 1.00 95.38 292 ARG A N 1
ATOM 2386 C CA . ARG A 1 292 ? -8.568 11.734 12.435 1.00 95.38 292 ARG A CA 1
ATOM 2387 C C . ARG A 1 292 ? -7.916 11.861 11.063 1.00 95.38 292 ARG A C 1
ATOM 2389 O O . ARG A 1 292 ? -7.081 12.749 10.906 1.00 95.38 292 ARG A O 1
ATOM 2396 N N . ALA A 1 293 ? -8.252 11.012 10.092 1.00 94.69 293 ALA A N 1
ATOM 2397 C CA . ALA A 1 293 ? -7.708 11.113 8.742 1.00 94.69 293 ALA A CA 1
ATOM 2398 C C . ALA A 1 293 ? -8.026 12.506 8.159 1.00 94.69 293 ALA A C 1
ATOM 2400 O O . ALA A 1 293 ? -9.203 12.890 8.155 1.00 94.69 293 ALA A O 1
ATOM 2401 N N . PRO A 1 294 ? -7.016 13.272 7.696 1.00 92.50 294 PRO A N 1
ATOM 2402 C CA . PRO A 1 294 ? -7.235 14.623 7.195 1.00 92.50 294 PRO A CA 1
ATOM 2403 C C . PRO A 1 294 ? -8.176 14.637 5.989 1.00 92.50 294 PRO A C 1
ATOM 2405 O O . PRO A 1 294 ? -8.040 13.819 5.076 1.00 92.50 294 PRO A O 1
ATOM 2408 N N . ALA A 1 295 ? -9.114 15.584 5.975 1.00 91.69 295 ALA A N 1
ATOM 2409 C CA . ALA A 1 295 ? -10.006 15.782 4.839 1.00 91.69 295 ALA A CA 1
ATOM 2410 C C . ALA A 1 295 ? -9.201 16.067 3.560 1.00 91.69 295 ALA A C 1
ATOM 2412 O O . ALA A 1 295 ? -8.172 16.739 3.606 1.00 91.69 295 ALA A O 1
ATOM 2413 N N . GLY A 1 296 ? -9.676 15.548 2.428 1.00 89.69 296 GLY A N 1
ATOM 2414 C CA . GLY A 1 296 ? -9.001 15.672 1.133 1.00 89.69 296 GLY A CA 1
ATOM 2415 C C . GLY A 1 296 ? -7.945 14.599 0.848 1.00 89.69 296 GLY A C 1
ATOM 2416 O O . GLY A 1 296 ? -7.565 14.458 -0.304 1.00 89.69 296 GLY A O 1
ATOM 2417 N N . THR A 1 297 ? -7.523 13.805 1.840 1.00 94.44 297 THR A N 1
ATOM 2418 C CA . THR A 1 297 ? -6.638 12.646 1.604 1.00 94.44 297 THR A CA 1
ATOM 2419 C C . THR A 1 297 ? -7.414 11.454 1.052 1.00 94.44 297 THR A C 1
ATOM 2421 O O . THR A 1 297 ? -8.593 11.260 1.380 1.00 94.44 297 THR A O 1
ATOM 2424 N N . LEU A 1 298 ? -6.745 10.590 0.285 1.00 95.81 298 LEU A N 1
ATOM 2425 C CA . LEU A 1 298 ? -7.319 9.343 -0.220 1.00 95.81 298 LEU A CA 1
ATOM 2426 C C . LEU A 1 298 ? -7.883 8.492 0.913 1.00 95.81 298 LEU A C 1
ATOM 2428 O O . LEU A 1 298 ? -8.989 7.962 0.808 1.00 95.81 298 LEU A O 1
ATOM 2432 N N . PHE A 1 299 ? -7.139 8.354 2.010 1.00 96.19 299 PHE A N 1
ATOM 2433 C CA . PHE A 1 299 ? -7.579 7.484 3.090 1.00 96.19 299 PHE A CA 1
ATOM 2434 C C . PHE A 1 299 ? -8.864 7.996 3.742 1.00 96.19 299 PHE A C 1
ATOM 2436 O O . PHE A 1 299 ? -9.757 7.204 4.030 1.00 96.19 299 PHE A O 1
ATOM 2443 N N . HIS A 1 300 ? -9.011 9.315 3.896 1.00 95.31 300 HIS A N 1
ATOM 2444 C CA . HIS A 1 300 ? -10.265 9.907 4.355 1.00 95.31 300 HIS A CA 1
ATOM 2445 C C . HIS A 1 300 ? -11.432 9.601 3.402 1.00 95.31 300 HIS A C 1
ATOM 2447 O O . HIS A 1 300 ? -12.510 9.231 3.867 1.00 95.31 300 HIS A O 1
ATOM 2453 N N . MET A 1 301 ? -11.216 9.691 2.083 1.00 94.94 301 MET A N 1
ATOM 2454 C CA . MET A 1 301 ? -12.234 9.334 1.083 1.00 94.94 301 MET A CA 1
ATOM 2455 C C . MET A 1 301 ? -12.663 7.868 1.197 1.00 94.94 301 MET A C 1
ATOM 2457 O O . MET A 1 301 ? -13.856 7.583 1.267 1.00 94.94 301 MET A O 1
ATOM 2461 N N . VAL A 1 302 ? -11.706 6.943 1.311 1.00 96.62 302 VAL A N 1
ATOM 2462 C CA . VAL A 1 302 ? -11.993 5.508 1.480 1.00 96.62 302 VAL A CA 1
ATOM 2463 C C . VAL A 1 302 ? -12.802 5.246 2.754 1.00 96.62 302 VAL A C 1
ATOM 2465 O O . VAL A 1 302 ? -13.763 4.476 2.746 1.00 96.62 302 VAL A O 1
ATOM 2468 N N . LEU A 1 303 ? -12.427 5.893 3.859 1.00 95.81 303 LEU A N 1
ATOM 2469 C CA . LEU A 1 303 ? -13.048 5.689 5.168 1.00 95.81 303 LEU A CA 1
ATOM 2470 C C . LEU A 1 303 ? -14.456 6.272 5.282 1.00 95.81 303 LEU A C 1
ATOM 2472 O O . LEU A 1 303 ? -15.193 5.867 6.180 1.00 95.81 303 LEU A O 1
ATOM 2476 N N . LYS A 1 304 ? -14.848 7.201 4.407 1.00 91.44 304 LYS A N 1
ATOM 2477 C CA . LYS A 1 304 ? -16.190 7.791 4.416 1.00 91.44 304 LYS A CA 1
ATOM 2478 C C . LYS A 1 304 ? -17.273 6.739 4.158 1.00 91.44 304 LYS A C 1
ATOM 2480 O O . LYS A 1 304 ? -18.241 6.679 4.910 1.00 91.44 304 LYS A O 1
ATOM 2485 N N . ASP A 1 305 ? -17.050 5.871 3.172 1.00 87.88 305 ASP A N 1
ATOM 2486 C CA . ASP A 1 305 ? -18.040 4.879 2.724 1.00 87.88 305 ASP A CA 1
ATOM 2487 C C . ASP A 1 305 ? -17.718 3.445 3.176 1.00 87.88 305 ASP A C 1
ATOM 2489 O O . ASP A 1 305 ? -18.529 2.532 3.015 1.00 87.88 305 ASP A O 1
ATOM 2493 N N . ASN A 1 306 ? -16.528 3.211 3.731 1.00 94.06 306 ASN A N 1
ATOM 2494 C CA . ASN A 1 306 ? -16.168 1.921 4.306 1.00 94.06 306 ASN A CA 1
ATOM 2495 C C . ASN A 1 306 ? -16.709 1.825 5.741 1.00 94.06 306 ASN A C 1
ATOM 2497 O O . ASN A 1 306 ? -16.359 2.647 6.584 1.00 94.06 306 ASN A O 1
ATOM 2501 N N . ASN A 1 307 ? -17.537 0.815 6.022 1.00 91.94 307 ASN A N 1
ATOM 2502 C CA . ASN A 1 307 ? -18.125 0.561 7.348 1.00 91.94 307 ASN A CA 1
ATOM 2503 C C . ASN A 1 307 ? -17.675 -0.772 7.966 1.00 91.94 307 ASN A C 1
ATOM 2505 O O . ASN A 1 307 ? -18.134 -1.133 9.045 1.00 91.94 307 ASN A O 1
ATOM 2509 N N . ASP A 1 308 ? -16.766 -1.484 7.299 1.00 92.38 308 ASP A N 1
ATOM 2510 C CA . ASP A 1 308 ? -16.189 -2.737 7.773 1.00 92.38 308 ASP A CA 1
ATOM 2511 C C . ASP A 1 308 ? -14.674 -2.719 7.556 1.00 92.38 308 ASP A C 1
ATOM 2513 O O . ASP A 1 308 ? -14.184 -2.684 6.421 1.00 92.38 308 ASP A O 1
ATOM 2517 N N . VAL A 1 309 ? -13.935 -2.782 8.664 1.00 95.25 309 VAL A N 1
ATOM 2518 C CA . VAL A 1 309 ? -12.470 -2.835 8.679 1.00 95.25 309 VAL A CA 1
ATOM 2519 C C . VAL A 1 309 ? -11.915 -4.020 7.884 1.00 95.25 309 VAL A C 1
ATOM 2521 O O . VAL A 1 309 ? -10.831 -3.918 7.310 1.00 95.25 309 VAL A O 1
ATOM 2524 N N . ASN A 1 310 ? -12.653 -5.131 7.792 1.00 93.38 310 ASN A N 1
ATOM 2525 C CA . ASN A 1 310 ? -12.219 -6.307 7.034 1.00 93.38 310 ASN A CA 1
ATOM 2526 C C . ASN A 1 310 ? -12.244 -6.067 5.519 1.00 93.38 310 ASN A C 1
ATOM 2528 O O . ASN A 1 310 ? -11.578 -6.780 4.776 1.00 93.38 310 ASN A O 1
ATOM 2532 N N . GLN A 1 311 ? -12.970 -5.044 5.066 1.00 94.50 311 GLN A N 1
ATOM 2533 C CA . GLN A 1 311 ? -13.037 -4.628 3.667 1.00 94.50 311 GLN A CA 1
ATOM 2534 C C . GLN A 1 311 ? -12.092 -3.459 3.363 1.00 94.50 311 GLN A C 1
ATOM 2536 O O . GLN A 1 311 ? -12.134 -2.921 2.261 1.00 94.50 311 GLN A O 1
ATOM 2541 N N . LEU A 1 312 ? -11.258 -3.022 4.316 1.00 96.06 312 LEU A N 1
ATOM 2542 C CA . LEU A 1 312 ? -10.436 -1.822 4.153 1.00 96.06 312 LEU A CA 1
ATOM 2543 C C . LEU A 1 312 ? -9.464 -1.938 2.974 1.00 96.06 312 LEU A C 1
ATOM 2545 O O . LEU A 1 312 ? -9.407 -1.041 2.139 1.00 96.06 312 LEU A O 1
ATOM 2549 N N . GLU A 1 313 ? -8.727 -3.046 2.888 1.00 95.81 313 GLU A N 1
ATOM 2550 C CA . GLU A 1 313 ? -7.767 -3.304 1.805 1.00 95.81 313 GLU A CA 1
ATOM 2551 C C . GLU A 1 313 ? -8.456 -3.278 0.433 1.00 95.81 313 GLU A C 1
ATOM 2553 O O . GLU A 1 313 ? -7.995 -2.613 -0.495 1.00 95.81 313 GLU A O 1
ATOM 2558 N N . GLU A 1 314 ? -9.613 -3.939 0.334 1.00 96.56 314 GLU A N 1
ATOM 2559 C CA . GLU A 1 314 ? -10.438 -3.952 -0.872 1.00 96.56 314 GLU A CA 1
ATOM 2560 C C . GLU A 1 314 ? -10.990 -2.559 -1.206 1.00 96.56 314 GLU A C 1
ATOM 2562 O O . GLU A 1 314 ? -10.990 -2.153 -2.368 1.00 96.56 314 GLU A O 1
ATOM 2567 N N . ALA A 1 315 ? -11.414 -1.794 -0.201 1.00 97.19 315 ALA A N 1
ATOM 2568 C CA . ALA A 1 315 ? -11.931 -0.446 -0.383 1.00 97.19 315 ALA A CA 1
ATOM 2569 C C . ALA A 1 315 ? -10.848 0.514 -0.902 1.00 97.19 315 ALA A C 1
ATOM 2571 O O . ALA A 1 315 ? -11.116 1.263 -1.841 1.00 97.19 315 ALA A O 1
ATOM 2572 N N . VAL A 1 316 ? -9.621 0.449 -0.367 1.00 97.50 316 VAL A N 1
ATOM 2573 C CA . VAL A 1 316 ? -8.478 1.225 -0.885 1.00 97.50 316 VAL A CA 1
ATOM 2574 C C . VAL A 1 316 ? -8.140 0.794 -2.316 1.00 97.50 316 VAL A C 1
ATOM 2576 O O . VAL A 1 316 ? -7.916 1.637 -3.190 1.00 97.50 316 VAL A O 1
ATOM 2579 N N . ALA A 1 317 ? -8.136 -0.514 -2.591 1.00 97.50 317 ALA A N 1
ATOM 2580 C CA . ALA A 1 317 ? -7.854 -1.030 -3.925 1.00 97.50 317 ALA A CA 1
ATOM 2581 C C . ALA A 1 317 ? -8.901 -0.562 -4.948 1.00 97.50 317 ALA A C 1
ATOM 2583 O O . ALA A 1 317 ? -8.529 -0.117 -6.030 1.00 97.50 317 ALA A O 1
ATOM 2584 N N . ASN A 1 318 ? -10.189 -0.595 -4.612 1.00 97.38 318 ASN A N 1
ATOM 2585 C CA . ASN A 1 318 ? -11.268 -0.281 -5.549 1.00 97.38 318 ASN A CA 1
ATOM 2586 C C . ASN A 1 318 ? -11.620 1.219 -5.628 1.00 97.38 318 ASN A C 1
ATOM 2588 O O . ASN A 1 318 ? -12.442 1.595 -6.464 1.00 97.38 318 ASN A O 1
ATOM 2592 N N . GLN A 1 319 ? -11.017 2.082 -4.800 1.00 97.00 319 GLN A N 1
ATOM 2593 C CA . GLN A 1 319 ? -11.310 3.523 -4.777 1.00 97.00 319 GLN A CA 1
ATOM 2594 C C . GLN A 1 319 ? -11.271 4.222 -6.155 1.00 97.00 319 GLN A C 1
ATOM 2596 O O . GLN A 1 319 ? -12.199 4.986 -6.427 1.00 97.00 319 GLN A O 1
ATOM 2601 N N . PRO A 1 320 ? -10.306 3.941 -7.061 1.00 96.62 320 PRO A N 1
ATOM 2602 C CA . PRO A 1 320 ? -10.236 4.594 -8.374 1.00 96.62 320 PRO A CA 1
ATOM 2603 C C . PRO A 1 320 ? -11.450 4.351 -9.281 1.00 96.62 320 PRO A C 1
ATOM 2605 O O . PRO A 1 320 ? -11.648 5.075 -10.251 1.00 96.62 320 PRO A O 1
ATOM 2608 N N . PHE A 1 321 ? -12.249 3.314 -9.006 1.00 96.69 321 PHE A N 1
ATOM 2609 C CA . PHE A 1 321 ? -13.453 3.000 -9.783 1.00 96.69 321 PHE A CA 1
ATOM 2610 C C . PHE A 1 321 ? -14.710 3.691 -9.248 1.00 96.69 321 PHE A C 1
ATOM 2612 O O . PHE A 1 321 ? -15.739 3.688 -9.920 1.00 96.69 321 PHE A O 1
ATOM 2619 N N . LYS A 1 322 ? -14.649 4.249 -8.035 1.00 93.94 322 LYS A N 1
ATOM 2620 C CA . LYS A 1 322 ? -15.743 5.026 -7.441 1.00 93.94 322 LYS A CA 1
ATOM 2621 C C . LYS A 1 322 ? -15.616 6.498 -7.798 1.00 93.94 322 LYS A C 1
ATOM 2623 O O . LYS A 1 322 ? -16.601 7.139 -8.148 1.00 93.94 322 LYS A O 1
ATOM 2628 N N . GLU A 1 323 ? -14.394 7.013 -7.720 1.00 90.69 323 GLU A N 1
ATOM 2629 C CA . GLU A 1 323 ? -14.072 8.412 -7.958 1.00 90.69 323 GLU A CA 1
ATOM 2630 C C . GLU A 1 323 ? -12.753 8.513 -8.724 1.00 90.69 323 GLU A C 1
ATOM 2632 O O . GLU A 1 323 ? -11.818 7.743 -8.493 1.00 90.69 323 GLU A O 1
ATOM 2637 N N . LYS A 1 324 ? -12.672 9.479 -9.642 1.00 90.44 324 LYS A N 1
ATOM 2638 C CA . LYS A 1 324 ? -11.454 9.723 -10.411 1.00 90.44 324 LYS A CA 1
ATOM 2639 C C . LYS A 1 324 ? -10.386 10.325 -9.502 1.00 90.44 324 LYS A C 1
ATOM 2641 O O . LYS A 1 324 ? -10.609 11.377 -8.910 1.00 90.44 324 LYS A O 1
ATOM 2646 N N . LEU A 1 325 ? -9.224 9.681 -9.445 1.00 93.69 325 LEU A N 1
ATOM 2647 C CA . LEU A 1 325 ? -8.081 10.166 -8.679 1.00 93.69 325 LEU A CA 1
ATOM 2648 C C . LEU A 1 325 ? -7.237 11.119 -9.528 1.00 93.69 325 LEU A C 1
ATOM 2650 O O . LEU A 1 325 ? -6.961 10.854 -10.703 1.00 93.69 325 LEU A O 1
ATOM 2654 N N . ASP A 1 326 ? -6.816 12.227 -8.927 1.00 92.94 326 ASP A N 1
ATOM 2655 C CA . ASP A 1 326 ? -5.708 13.008 -9.463 1.00 92.94 326 ASP A CA 1
ATOM 2656 C C . ASP A 1 326 ? -4.362 12.320 -9.157 1.00 92.94 326 ASP A C 1
ATOM 2658 O O . ASP A 1 326 ? -4.304 11.241 -8.561 1.00 92.94 326 ASP A O 1
ATOM 2662 N N . LEU A 1 327 ? -3.265 12.935 -9.601 1.00 93.69 327 LEU A N 1
ATOM 2663 C CA . LEU A 1 327 ? -1.919 12.388 -9.427 1.00 93.69 327 LEU A CA 1
ATOM 2664 C C . LEU A 1 327 ? -1.513 12.276 -7.949 1.00 93.69 327 LEU A C 1
ATOM 2666 O O . LEU A 1 327 ? -0.871 11.299 -7.573 1.00 93.69 327 LEU A O 1
ATOM 2670 N N . VAL A 1 328 ? -1.907 13.235 -7.104 1.00 94.75 328 VAL A N 1
ATOM 2671 C CA . VAL A 1 328 ? -1.561 13.234 -5.673 1.00 94.75 328 VAL A CA 1
ATOM 2672 C C . VAL A 1 328 ? -2.263 12.074 -4.977 1.00 94.75 328 VAL A C 1
ATOM 2674 O O . VAL A 1 328 ? -1.633 11.295 -4.268 1.00 94.75 328 VAL A O 1
ATOM 2677 N N . LEU A 1 329 ? -3.557 11.900 -5.239 1.00 96.31 329 LEU A N 1
ATOM 2678 C CA . LEU A 1 329 ? -4.353 10.823 -4.659 1.00 96.31 329 LEU A CA 1
ATOM 2679 C C . LEU A 1 329 ? -3.944 9.440 -5.174 1.00 96.31 329 LEU A C 1
ATOM 2681 O O . LEU A 1 329 ? -4.037 8.454 -4.440 1.00 96.31 329 LEU A O 1
ATOM 2685 N N . LEU A 1 330 ? -3.485 9.348 -6.424 1.00 96.69 330 LEU A N 1
ATOM 2686 C CA . LEU A 1 330 ? -2.940 8.110 -6.973 1.00 96.69 330 LEU A CA 1
ATOM 2687 C C . LEU A 1 330 ? -1.632 7.707 -6.277 1.00 96.69 330 LEU A C 1
ATOM 2689 O O . LEU A 1 330 ? -1.467 6.534 -5.932 1.00 96.69 330 LEU A O 1
ATOM 2693 N N . GLU A 1 331 ? -0.740 8.669 -6.029 1.00 96.69 331 GLU A N 1
ATOM 2694 C CA . GLU A 1 331 ? 0.497 8.455 -5.270 1.00 96.69 331 GLU A CA 1
ATOM 2695 C C . GLU A 1 331 ? 0.185 8.038 -3.823 1.00 96.69 331 GLU A C 1
ATOM 2697 O O . GLU A 1 331 ? 0.674 7.009 -3.351 1.00 96.69 331 GLU A O 1
ATOM 2702 N N . GLU A 1 332 ? -0.722 8.755 -3.143 1.00 97.31 332 GLU A N 1
ATOM 2703 C CA . GLU A 1 332 ? -1.199 8.381 -1.804 1.00 97.31 332 GLU A CA 1
ATOM 2704 C C . GLU A 1 332 ? -1.757 6.951 -1.783 1.00 97.31 332 GLU A C 1
ATOM 2706 O O . GLU A 1 332 ? -1.528 6.201 -0.830 1.00 97.31 332 GLU A O 1
ATOM 2711 N N . ARG A 1 333 ? -2.461 6.537 -2.846 1.00 97.50 333 ARG A N 1
ATOM 2712 C CA . ARG A 1 333 ? -3.022 5.183 -2.965 1.00 97.50 333 ARG A CA 1
ATOM 2713 C C . ARG A 1 333 ? -1.942 4.134 -3.082 1.00 97.50 333 ARG A C 1
ATOM 2715 O O . ARG A 1 333 ? -2.013 3.114 -2.392 1.00 97.50 333 ARG A O 1
ATOM 2722 N N . LYS A 1 334 ? -0.968 4.368 -3.958 1.00 97.69 334 LYS A N 1
ATOM 2723 C CA . LYS A 1 334 ? 0.172 3.475 -4.146 1.00 97.69 334 LYS A CA 1
ATOM 2724 C C . LYS A 1 334 ? 0.924 3.287 -2.831 1.00 97.69 334 LYS A C 1
ATOM 2726 O O . LYS A 1 334 ? 1.135 2.149 -2.408 1.00 97.69 334 LYS A O 1
ATOM 2731 N N . GLU A 1 335 ? 1.247 4.375 -2.142 1.00 97.12 335 GLU A N 1
ATOM 2732 C CA . GLU A 1 335 ? 1.980 4.311 -0.878 1.00 97.12 335 GLU A CA 1
ATOM 2733 C C . GLU A 1 335 ? 1.161 3.672 0.248 1.00 97.12 335 GLU A C 1
ATOM 2735 O O . GLU A 1 335 ? 1.692 2.861 1.011 1.00 97.12 335 GLU A O 1
ATOM 2740 N N . LEU A 1 336 ? -0.145 3.939 0.330 1.00 97.50 336 LEU A N 1
ATOM 2741 C CA . LEU A 1 336 ? -1.008 3.290 1.313 1.00 97.50 336 LEU A CA 1
ATOM 2742 C C . LEU A 1 336 ? -1.099 1.774 1.082 1.00 97.50 336 LEU A C 1
ATOM 2744 O O . LEU A 1 336 ? -0.896 1.009 2.023 1.00 97.50 336 LEU A O 1
ATOM 2748 N N . LEU A 1 337 ? -1.357 1.317 -0.148 1.00 97.69 337 LEU A N 1
ATOM 2749 C CA . LEU A 1 337 ? -1.440 -0.119 -0.469 1.00 97.69 337 LEU A CA 1
ATOM 2750 C C . LEU A 1 337 ? -0.116 -0.841 -0.195 1.00 97.69 337 LEU A C 1
ATOM 2752 O O . LEU A 1 337 ? -0.111 -1.947 0.353 1.00 97.69 337 LEU A O 1
ATOM 2756 N N . LYS A 1 338 ? 1.011 -0.190 -0.500 1.00 96.62 338 LYS A N 1
ATOM 2757 C CA . LYS A 1 338 ? 2.351 -0.687 -0.175 1.00 96.62 338 LYS A CA 1
ATOM 2758 C C . LYS A 1 338 ? 2.540 -0.860 1.331 1.00 96.62 338 LYS A C 1
ATOM 2760 O O . LYS A 1 338 ? 2.985 -1.919 1.769 1.00 96.62 338 LYS A O 1
ATOM 2765 N N . ARG A 1 339 ? 2.166 0.141 2.137 1.00 96.19 339 ARG A N 1
ATOM 2766 C CA . ARG A 1 339 ? 2.287 0.092 3.608 1.00 96.19 339 ARG A CA 1
ATOM 2767 C C . ARG A 1 339 ? 1.353 -0.937 4.237 1.00 96.19 339 ARG A C 1
ATOM 2769 O O . ARG A 1 339 ? 1.767 -1.626 5.161 1.00 96.19 339 ARG A O 1
ATOM 2776 N N . LEU A 1 340 ? 0.145 -1.099 3.692 1.00 95.62 340 LEU A N 1
ATOM 2777 C CA . LEU A 1 340 ? -0.784 -2.167 4.080 1.00 95.62 340 LEU A CA 1
ATOM 2778 C C . LEU A 1 340 ? -0.256 -3.573 3.733 1.00 95.62 340 LEU A C 1
ATOM 2780 O O . LEU A 1 340 ? -0.788 -4.561 4.236 1.00 95.62 340 LEU A O 1
ATOM 2784 N N . GLY A 1 341 ? 0.807 -3.679 2.929 1.00 94.25 341 GLY A N 1
ATOM 2785 C CA . GLY A 1 341 ? 1.455 -4.945 2.594 1.00 94.25 341 GLY A CA 1
ATOM 2786 C C . GLY A 1 341 ? 0.738 -5.727 1.495 1.00 94.25 341 GLY A C 1
ATOM 2787 O O . GLY A 1 341 ? 0.844 -6.955 1.454 1.00 94.25 341 GLY A O 1
ATOM 2788 N N . ILE A 1 342 ? 0.010 -5.038 0.613 1.00 93.19 342 ILE A N 1
ATOM 2789 C CA . ILE A 1 342 ? -0.701 -5.661 -0.505 1.00 93.19 342 ILE A CA 1
ATOM 2790 C C . ILE A 1 342 ? 0.305 -6.228 -1.506 1.00 93.19 342 ILE A C 1
ATOM 2792 O O . ILE A 1 342 ? 1.095 -5.500 -2.101 1.00 93.19 342 ILE A O 1
ATOM 2796 N N . LYS A 1 343 ? 0.264 -7.552 -1.684 1.00 91.69 343 LYS A N 1
ATOM 2797 C CA . LYS A 1 343 ? 1.122 -8.281 -2.634 1.00 91.69 343 LYS A CA 1
ATOM 2798 C C . LYS A 1 343 ? 0.441 -8.567 -3.965 1.00 91.69 343 LYS A C 1
ATOM 2800 O O . LYS A 1 343 ? 1.128 -8.772 -4.953 1.00 91.69 343 LYS A O 1
ATOM 2805 N N . GLU A 1 344 ? -0.887 -8.604 -3.969 1.00 94.88 344 GLU A N 1
ATOM 2806 C CA . GLU A 1 344 ? -1.732 -8.836 -5.138 1.00 94.88 344 GLU A CA 1
ATOM 2807 C C . GLU A 1 344 ? -3.015 -8.019 -4.994 1.00 94.88 344 GLU A C 1
ATOM 2809 O O . GLU A 1 344 ? -3.553 -7.897 -3.892 1.00 94.88 344 GLU A O 1
ATOM 2814 N N . MET A 1 345 ? -3.523 -7.474 -6.101 1.00 97.25 345 MET A N 1
ATOM 2815 C CA . MET A 1 345 ? -4.802 -6.760 -6.084 1.00 97.25 345 MET A CA 1
ATOM 2816 C C . MET A 1 345 ? -5.972 -7.744 -5.907 1.00 97.25 345 MET A C 1
ATOM 2818 O O . MET A 1 345 ? -5.938 -8.839 -6.483 1.00 97.25 345 MET A O 1
ATOM 2822 N N . PRO A 1 346 ? -7.029 -7.369 -5.160 1.00 96.62 346 PRO A N 1
ATOM 2823 C CA . PRO A 1 346 ? -8.171 -8.243 -4.904 1.00 96.62 346 PRO A CA 1
ATOM 2824 C C . PRO A 1 346 ? -8.934 -8.589 -6.190 1.00 96.62 346 PRO A C 1
ATOM 2826 O O . PRO A 1 346 ? -8.886 -7.872 -7.190 1.00 96.62 346 PRO A O 1
ATOM 2829 N N . ALA A 1 347 ? -9.690 -9.690 -6.171 1.00 97.31 347 ALA A N 1
ATOM 2830 C CA . ALA A 1 347 ? -10.455 -10.142 -7.338 1.00 97.31 347 ALA A CA 1
ATOM 2831 C C . ALA A 1 347 ? -11.452 -9.081 -7.845 1.00 97.31 347 ALA A C 1
ATOM 2833 O O . ALA A 1 347 ? -11.606 -8.917 -9.057 1.00 97.31 347 ALA A O 1
ATOM 2834 N N . SER A 1 348 ? -12.066 -8.327 -6.929 1.00 97.56 348 SER A N 1
ATOM 2835 C CA . SER A 1 348 ? -12.954 -7.196 -7.226 1.00 97.56 348 SER A CA 1
ATOM 2836 C C . SER A 1 348 ? -12.285 -6.142 -8.114 1.00 97.56 348 SER A C 1
ATOM 2838 O O . SER A 1 348 ? -12.892 -5.664 -9.070 1.00 97.56 348 SER A O 1
ATOM 2840 N N . PHE A 1 349 ? -11.013 -5.825 -7.845 1.00 98.50 349 PHE A N 1
ATOM 2841 C CA . PHE A 1 349 ? -10.250 -4.834 -8.597 1.00 98.50 349 PHE A CA 1
ATOM 2842 C C . PHE A 1 349 ? -10.128 -5.273 -10.053 1.00 98.50 349 PHE A C 1
ATOM 2844 O O . PHE A 1 349 ? -10.407 -4.503 -10.965 1.00 98.50 349 PHE A O 1
ATOM 2851 N N . TRP A 1 350 ? -9.784 -6.543 -10.284 1.00 98.38 350 TRP A N 1
ATOM 2852 C CA . TRP A 1 350 ? -9.632 -7.084 -11.634 1.00 98.38 350 TRP A CA 1
ATOM 2853 C C . TRP A 1 350 ? -10.954 -7.206 -12.394 1.00 98.38 350 TRP A C 1
ATOM 2855 O O . TRP A 1 350 ? -10.967 -7.034 -13.612 1.00 98.38 350 TRP A O 1
ATOM 2865 N N . GLN A 1 351 ? -12.059 -7.476 -11.696 1.00 98.31 351 GLN A N 1
ATOM 2866 C CA . GLN A 1 351 ? -13.397 -7.482 -12.293 1.00 98.31 351 GLN A CA 1
ATOM 2867 C C . GLN A 1 351 ? -13.816 -6.088 -12.769 1.00 98.31 351 GLN A C 1
ATOM 2869 O O . GLN A 1 351 ? -14.388 -5.967 -13.852 1.00 98.31 351 GLN A O 1
ATOM 2874 N N . LEU A 1 352 ? -13.518 -5.046 -11.988 1.00 98.44 352 LEU A N 1
ATOM 2875 C CA . LEU A 1 352 ? -13.772 -3.652 -12.362 1.00 98.44 352 LEU A CA 1
ATOM 2876 C C . LEU A 1 352 ? -12.813 -3.192 -13.469 1.00 98.44 352 LEU A C 1
ATOM 2878 O O . LEU A 1 352 ? -13.249 -2.629 -14.470 1.00 98.44 352 LEU A O 1
ATOM 2882 N N . PHE A 1 353 ? -11.525 -3.523 -13.353 1.00 98.56 353 PHE A N 1
ATOM 2883 C CA . PHE A 1 353 ? -10.497 -3.210 -14.348 1.00 98.56 353 PHE A CA 1
ATOM 2884 C C . PHE A 1 353 ? -10.843 -3.755 -15.740 1.00 98.56 353 PHE A C 1
ATOM 2886 O O . PHE A 1 353 ? -10.696 -3.051 -16.735 1.00 98.56 353 PHE A O 1
ATOM 2893 N N . ALA A 1 354 ? -11.354 -4.989 -15.823 1.00 98.06 354 ALA A N 1
ATOM 2894 C CA . ALA A 1 354 ? -11.725 -5.621 -17.091 1.00 98.06 354 ALA A CA 1
ATOM 2895 C C . ALA A 1 354 ? -12.862 -4.900 -17.843 1.00 98.06 354 ALA A C 1
ATOM 2897 O O . ALA A 1 354 ? -13.050 -5.136 -19.036 1.00 98.06 354 ALA A O 1
ATOM 2898 N N . GLN A 1 355 ? -13.622 -4.032 -17.167 1.00 97.88 355 GLN A N 1
ATOM 2899 C CA . GLN A 1 355 ? -14.701 -3.249 -17.777 1.00 97.88 355 GLN A CA 1
ATOM 2900 C C . GLN A 1 355 ? -14.189 -1.964 -18.445 1.00 97.88 355 GLN A C 1
ATOM 2902 O O . GLN A 1 355 ? -14.898 -1.382 -19.270 1.00 97.88 355 GLN A O 1
ATOM 2907 N N . LEU A 1 356 ? -12.965 -1.526 -18.125 1.00 97.69 356 LEU A N 1
ATOM 2908 C CA . LEU A 1 356 ? -12.364 -0.324 -18.694 1.00 97.69 356 LEU A CA 1
ATOM 2909 C C . LEU A 1 356 ? -11.929 -0.556 -20.145 1.00 97.69 356 LEU A C 1
ATOM 2911 O O . LEU A 1 356 ? -11.223 -1.515 -20.467 1.00 97.69 356 LEU A O 1
ATOM 2915 N N . LYS A 1 357 ? -12.334 0.363 -21.026 1.00 96.19 357 LYS A N 1
ATOM 2916 C CA . LYS A 1 357 ? -12.030 0.307 -22.465 1.00 96.19 357 LYS A CA 1
ATOM 2917 C C . LYS A 1 357 ? -10.950 1.294 -22.889 1.00 96.19 357 LYS A C 1
ATOM 2919 O O . LYS A 1 357 ? -10.168 0.968 -23.778 1.00 96.19 357 LYS A O 1
ATOM 2924 N N . ASP A 1 358 ? -10.921 2.489 -22.300 1.00 97.19 358 ASP A N 1
ATOM 2925 C CA . ASP A 1 358 ? -9.899 3.479 -22.631 1.00 97.19 358 ASP A CA 1
ATOM 2926 C C . ASP A 1 358 ? -8.582 3.132 -21.905 1.00 97.19 358 ASP A C 1
ATOM 2928 O O . ASP A 1 358 ? -8.594 2.861 -20.700 1.00 97.19 358 ASP A O 1
ATOM 2932 N N . PRO A 1 359 ? -7.439 3.085 -22.613 1.00 97.69 359 PRO A N 1
ATOM 2933 C CA . PRO A 1 359 ? -6.161 2.728 -22.006 1.00 97.69 359 PRO A CA 1
ATOM 2934 C C . PRO A 1 359 ? -5.640 3.782 -21.019 1.00 97.69 359 PRO A C 1
ATOM 2936 O O . PRO A 1 359 ? -4.884 3.426 -20.117 1.00 97.69 359 PRO A O 1
ATOM 2939 N N . LEU A 1 360 ? -6.062 5.048 -21.129 1.00 97.12 360 LEU A N 1
ATOM 2940 C CA . LEU A 1 360 ? -5.764 6.063 -20.121 1.00 97.12 360 LEU A CA 1
ATOM 2941 C C . LEU A 1 360 ? -6.492 5.744 -18.815 1.00 97.12 360 LEU A C 1
ATOM 2943 O O . LEU A 1 360 ? -5.859 5.748 -17.764 1.00 97.12 360 LEU A O 1
ATOM 2947 N N . ASP A 1 361 ? -7.779 5.394 -18.880 1.00 97.19 361 ASP A N 1
ATOM 2948 C CA . ASP A 1 361 ? -8.542 4.997 -17.690 1.00 97.19 361 ASP A CA 1
ATOM 2949 C C . ASP A 1 361 ? -7.916 3.755 -17.040 1.00 97.19 361 ASP A C 1
ATOM 2951 O O . ASP A 1 361 ? -7.761 3.702 -15.821 1.00 97.19 361 ASP A O 1
ATOM 2955 N N . LYS A 1 362 ? -7.478 2.772 -17.846 1.00 97.81 362 LYS A N 1
ATOM 2956 C CA . LYS A 1 362 ? -6.732 1.607 -17.337 1.00 97.81 362 LYS A CA 1
ATOM 2957 C C . LYS A 1 362 ? -5.454 2.028 -16.611 1.00 97.81 362 LYS A C 1
ATOM 2959 O O . LYS A 1 362 ? -5.186 1.515 -15.531 1.00 97.81 362 LYS A O 1
ATOM 2964 N N . LEU A 1 363 ? -4.668 2.944 -17.178 1.00 97.88 363 LEU A N 1
ATOM 2965 C CA . LEU A 1 363 ? -3.428 3.416 -16.558 1.00 97.88 363 LEU A CA 1
ATOM 2966 C C . LEU A 1 363 ? -3.695 4.142 -15.227 1.00 97.88 363 LEU A C 1
ATOM 2968 O O . LEU A 1 363 ? -2.974 3.921 -14.259 1.00 97.88 363 LEU A O 1
ATOM 2972 N N . GLN A 1 364 ? -4.759 4.947 -15.163 1.00 97.06 364 GLN A N 1
ATOM 2973 C CA . GLN A 1 364 ? -5.116 5.784 -14.008 1.00 97.06 364 GLN A CA 1
ATOM 2974 C C . GLN A 1 364 ? -5.544 5.004 -12.757 1.00 97.06 364 GLN A C 1
ATOM 2976 O O . GLN A 1 364 ? -5.524 5.561 -11.661 1.00 97.06 364 GLN A O 1
ATOM 2981 N N . VAL A 1 365 ? -5.932 3.731 -12.888 1.00 97.94 365 VAL A N 1
ATOM 2982 C CA . VAL A 1 365 ? -6.378 2.909 -11.745 1.00 97.94 365 VAL A CA 1
ATOM 2983 C C . VAL A 1 365 ? -5.292 1.977 -11.191 1.00 97.94 365 VAL A C 1
ATOM 2985 O O . VAL A 1 365 ? -5.441 1.432 -10.091 1.00 97.94 365 VAL A O 1
ATOM 2988 N N . LEU A 1 366 ? -4.203 1.772 -11.933 1.00 98.12 366 LEU A N 1
ATOM 2989 C CA . LEU A 1 366 ? -3.097 0.890 -11.549 1.00 98.12 366 LEU A CA 1
ATOM 2990 C C . LEU A 1 366 ? -2.178 1.577 -10.531 1.00 98.12 366 LEU A C 1
ATOM 2992 O O . LEU A 1 366 ? -2.118 2.796 -10.451 1.00 98.12 366 LEU A O 1
ATOM 2996 N N . THR A 1 367 ? -1.438 0.793 -9.753 1.00 96.88 367 THR A N 1
ATOM 2997 C CA . THR A 1 367 ? -0.358 1.288 -8.873 1.00 96.88 367 THR A CA 1
ATOM 2998 C C . THR A 1 367 ? 1.025 0.775 -9.262 1.00 96.88 367 THR A C 1
ATOM 3000 O O . THR A 1 367 ? 2.034 1.306 -8.797 1.00 96.88 367 THR A O 1
ATOM 3003 N N . GLY A 1 368 ? 1.069 -0.284 -10.079 1.00 96.44 368 GLY A N 1
ATOM 3004 C CA . GLY A 1 368 ? 2.297 -0.968 -10.494 1.00 96.44 368 GLY A CA 1
ATOM 3005 C C . GLY A 1 368 ? 3.057 -1.655 -9.355 1.00 96.44 368 GLY A C 1
ATOM 3006 O O . GLY A 1 368 ? 4.243 -1.950 -9.504 1.00 96.44 368 GLY A O 1
ATOM 3007 N N . LEU A 1 369 ? 2.393 -1.927 -8.225 1.00 95.94 369 LEU A N 1
ATOM 3008 C CA . LEU A 1 369 ? 2.978 -2.663 -7.100 1.00 95.94 369 LEU A CA 1
ATOM 3009 C C . LEU A 1 369 ? 3.154 -4.153 -7.416 1.00 95.94 369 LEU A C 1
ATOM 3011 O O . LEU A 1 369 ? 4.126 -4.769 -6.981 1.00 95.94 369 LEU A O 1
ATOM 3015 N N . THR A 1 370 ? 2.225 -4.729 -8.177 1.00 96.50 370 THR A N 1
ATOM 3016 C CA . THR A 1 370 ? 2.181 -6.170 -8.458 1.00 96.50 370 THR A CA 1
ATOM 3017 C C . THR A 1 370 ? 2.725 -6.497 -9.848 1.00 96.50 370 THR A C 1
ATOM 3019 O O . THR A 1 370 ? 2.697 -5.672 -10.766 1.00 96.50 370 THR A O 1
ATOM 3022 N N . TYR A 1 371 ? 3.188 -7.736 -10.038 1.00 97.00 371 TYR A N 1
ATOM 3023 C CA . TYR A 1 371 ? 3.673 -8.210 -11.340 1.00 97.00 371 TYR A CA 1
ATOM 3024 C C . TYR A 1 371 ? 2.592 -8.099 -12.427 1.00 97.00 371 TYR A C 1
ATOM 3026 O O . TYR A 1 371 ? 2.841 -7.612 -13.532 1.00 97.00 371 TYR A O 1
ATOM 3034 N N . ARG A 1 372 ? 1.354 -8.483 -12.087 1.00 97.88 372 ARG A N 1
ATOM 3035 C CA . ARG A 1 372 ? 0.214 -8.402 -13.003 1.00 97.88 372 ARG A CA 1
ATOM 3036 C C . ARG A 1 372 ? -0.115 -6.961 -13.388 1.00 97.88 372 ARG A C 1
ATOM 3038 O O . ARG A 1 372 ? -0.425 -6.714 -14.551 1.00 97.88 372 ARG A O 1
ATOM 3045 N N . GLU A 1 373 ? -0.044 -6.012 -12.455 1.00 98.44 373 GLU A N 1
ATOM 3046 C CA . GLU A 1 373 ? -0.240 -4.596 -12.784 1.00 98.44 373 GLU A CA 1
ATOM 3047 C C . GLU A 1 373 ? 0.847 -4.078 -13.725 1.00 98.44 373 GLU A C 1
ATOM 3049 O O . GLU A 1 373 ? 0.501 -3.429 -14.704 1.00 98.44 373 GLU A O 1
ATOM 3054 N N . LYS A 1 374 ? 2.128 -4.406 -13.503 1.00 98.56 374 LYS A N 1
ATOM 3055 C CA . LYS A 1 374 ? 3.236 -3.992 -14.391 1.00 98.56 374 LYS A CA 1
ATOM 3056 C C . LYS A 1 374 ? 3.031 -4.448 -15.839 1.00 98.56 374 LYS A C 1
ATOM 3058 O O . LYS A 1 374 ? 3.213 -3.658 -16.764 1.00 98.56 374 LYS A O 1
ATOM 3063 N N . ILE A 1 375 ? 2.550 -5.679 -16.035 1.00 98.62 375 ILE A N 1
ATOM 3064 C CA . ILE A 1 375 ? 2.113 -6.182 -17.349 1.00 98.62 375 ILE A CA 1
ATOM 3065 C C . ILE A 1 375 ? 1.013 -5.291 -17.943 1.00 98.62 375 ILE A C 1
ATOM 3067 O O . ILE A 1 375 ? 1.097 -4.896 -19.105 1.00 98.62 375 ILE A O 1
ATOM 3071 N N . GLN A 1 376 ? -0.020 -4.963 -17.160 1.00 98.69 376 GLN A N 1
ATOM 3072 C CA . GLN A 1 376 ? -1.125 -4.126 -17.636 1.00 98.69 376 GLN A CA 1
ATOM 3073 C C . GLN A 1 376 ? -0.698 -2.683 -17.925 1.00 98.69 376 GLN A C 1
ATOM 3075 O O . GLN A 1 376 ? -1.231 -2.089 -18.858 1.00 98.69 376 GLN A O 1
ATOM 3080 N N . VAL A 1 377 ? 0.278 -2.137 -17.192 1.00 98.75 377 VAL A N 1
ATOM 3081 C CA . VAL A 1 377 ? 0.858 -0.822 -17.489 1.00 98.75 377 VAL A CA 1
ATOM 3082 C C . VAL A 1 377 ? 1.514 -0.836 -18.871 1.00 98.75 377 VAL A C 1
ATOM 3084 O O . VAL A 1 377 ? 1.198 0.030 -19.682 1.00 98.75 377 VAL A O 1
ATOM 3087 N N . ILE A 1 378 ? 2.356 -1.831 -19.186 1.00 98.81 378 ILE A N 1
ATOM 3088 C CA . ILE A 1 378 ? 2.990 -1.933 -20.515 1.00 98.81 378 ILE A CA 1
ATOM 3089 C C . ILE A 1 378 ? 1.931 -2.034 -21.621 1.00 98.81 378 ILE A C 1
ATOM 3091 O O . ILE A 1 378 ? 2.031 -1.337 -22.627 1.00 98.81 378 ILE A O 1
ATOM 3095 N N . LEU A 1 379 ? 0.889 -2.852 -21.430 1.00 98.69 379 LEU A N 1
ATOM 3096 C CA . LEU A 1 379 ? -0.199 -2.983 -22.407 1.00 98.69 379 LEU A CA 1
ATOM 3097 C C . LEU A 1 379 ? -0.987 -1.677 -22.589 1.00 98.69 379 LEU A C 1
ATOM 3099 O O . LEU A 1 379 ? -1.312 -1.314 -23.716 1.00 98.69 379 LEU A O 1
ATOM 3103 N N . ALA A 1 380 ? -1.265 -0.949 -21.505 1.00 98.50 380 ALA A N 1
ATOM 3104 C CA . ALA A 1 380 ? -1.929 0.348 -21.581 1.00 98.50 380 ALA A CA 1
ATOM 3105 C C . ALA A 1 380 ? -1.063 1.377 -22.328 1.00 98.50 380 ALA A C 1
ATOM 3107 O O . ALA A 1 380 ? -1.567 2.062 -23.215 1.00 98.50 380 ALA A O 1
ATOM 3108 N N . VAL A 1 381 ? 0.241 1.446 -22.034 1.00 98.50 381 VAL A N 1
ATOM 3109 C CA . VAL A 1 381 ? 1.183 2.333 -22.741 1.00 98.50 381 VAL A CA 1
ATOM 3110 C C . VAL A 1 381 ? 1.295 1.954 -24.219 1.00 98.50 381 VAL A C 1
ATOM 3112 O O . VAL A 1 381 ? 1.266 2.843 -25.067 1.00 98.50 381 VAL A O 1
ATOM 3115 N N . LYS A 1 382 ? 1.335 0.657 -24.552 1.00 98.44 382 LYS A N 1
ATOM 3116 C CA . LYS A 1 382 ? 1.271 0.177 -25.940 1.00 98.44 382 LYS A CA 1
ATOM 3117 C C . LYS A 1 382 ? 0.040 0.727 -26.663 1.00 98.44 382 LYS A C 1
ATOM 3119 O O . LYS A 1 382 ? 0.192 1.384 -27.689 1.00 98.44 382 LYS A O 1
ATOM 3124 N N . GLU A 1 383 ? -1.156 0.535 -26.105 1.00 98.25 383 GLU A N 1
ATOM 3125 C CA . GLU A 1 383 ? -2.398 1.044 -26.705 1.00 98.25 383 GLU A CA 1
ATOM 3126 C C . GLU A 1 383 ? -2.414 2.585 -26.824 1.00 98.25 383 GLU A C 1
ATOM 3128 O O . GLU A 1 383 ? -2.980 3.130 -27.774 1.00 98.25 383 GLU A O 1
ATOM 3133 N N . LEU A 1 384 ? -1.824 3.307 -25.861 1.00 97.88 384 LEU A N 1
ATOM 3134 C CA . LEU A 1 384 ? -1.711 4.772 -25.892 1.00 97.88 384 LEU A CA 1
ATOM 3135 C C . LEU A 1 384 ? -0.798 5.246 -27.031 1.00 97.88 384 LEU A C 1
ATOM 3137 O O . LEU A 1 384 ? -1.146 6.206 -27.722 1.00 97.88 384 LEU A O 1
ATOM 3141 N N . LEU A 1 385 ? 0.330 4.562 -27.246 1.00 95.50 385 LEU A N 1
ATOM 3142 C CA . LEU A 1 385 ? 1.262 4.837 -28.342 1.00 95.50 385 LEU A CA 1
ATOM 3143 C C . LEU A 1 385 ? 0.649 4.503 -29.709 1.00 95.50 385 LEU A C 1
ATOM 3145 O O . LEU A 1 385 ? 0.767 5.301 -30.633 1.00 95.50 385 LEU A O 1
ATOM 3149 N N . GLU A 1 386 ? -0.048 3.369 -29.838 1.00 96.06 386 GLU A N 1
ATOM 3150 C CA . GLU A 1 386 ? -0.753 2.979 -31.073 1.00 96.06 386 GLU A CA 1
ATOM 3151 C C . GLU A 1 386 ? -1.835 3.993 -31.473 1.00 96.06 386 GLU A C 1
ATOM 3153 O O . GLU A 1 386 ? -2.059 4.239 -32.658 1.00 96.06 386 GLU A O 1
ATOM 3158 N N . LYS A 1 387 ? -2.497 4.604 -30.483 1.00 95.31 387 LYS A N 1
ATOM 3159 C CA . LYS A 1 387 ? -3.535 5.629 -30.677 1.00 95.31 387 LYS A CA 1
ATOM 3160 C C . LYS A 1 387 ? -2.980 7.053 -30.798 1.00 95.31 387 LYS A C 1
ATOM 3162 O O . LYS A 1 387 ? -3.779 7.987 -30.835 1.00 95.31 387 LYS A O 1
ATOM 3167 N N . ASP A 1 388 ? -1.655 7.225 -30.809 1.00 90.50 388 ASP A N 1
ATOM 3168 C CA . ASP A 1 388 ? -0.965 8.525 -30.836 1.00 90.50 388 ASP A CA 1
ATOM 3169 C C . ASP A 1 388 ? -1.505 9.512 -29.778 1.00 90.50 388 ASP A C 1
ATOM 3171 O O . ASP A 1 388 ? -1.711 10.706 -30.018 1.00 90.50 388 ASP A O 1
ATOM 3175 N N . ARG A 1 389 ? -1.811 8.998 -28.576 1.00 92.19 389 ARG A N 1
ATOM 3176 C CA . ARG A 1 389 ? -2.295 9.825 -27.464 1.00 92.19 389 ARG A CA 1
ATOM 3177 C C . ARG A 1 389 ? -1.171 10.727 -26.965 1.00 92.19 389 ARG A C 1
ATOM 3179 O O . ARG A 1 389 ? -0.047 10.278 -26.741 1.00 92.19 389 ARG A O 1
ATOM 3186 N N . GLU A 1 390 ? -1.498 11.996 -26.728 1.00 88.44 390 GLU A N 1
ATOM 3187 C CA . GLU A 1 390 ? -0.515 13.001 -26.317 1.00 88.44 390 GLU A CA 1
ATOM 3188 C C . GLU A 1 390 ? 0.168 12.614 -24.999 1.00 88.44 390 GLU A C 1
ATOM 3190 O O . GLU A 1 390 ? -0.493 12.335 -23.996 1.00 88.44 390 GLU A O 1
ATOM 3195 N N . ARG A 1 391 ? 1.508 12.582 -25.010 1.00 88.19 391 ARG A N 1
ATOM 3196 C CA . ARG A 1 391 ? 2.321 12.066 -23.896 1.00 88.19 391 ARG A CA 1
ATOM 3197 C C . ARG A 1 391 ? 2.095 12.813 -22.592 1.00 88.19 391 ARG A C 1
ATOM 3199 O O . ARG A 1 391 ? 1.999 12.181 -21.551 1.00 88.19 391 ARG A O 1
ATOM 3206 N N . ASN A 1 392 ? 1.935 14.130 -22.634 1.00 85.25 392 ASN A N 1
ATOM 3207 C CA . ASN A 1 392 ? 1.662 14.951 -21.450 1.00 85.25 392 ASN A CA 1
ATOM 3208 C C . ASN A 1 392 ? 0.392 14.541 -20.685 1.00 85.25 392 ASN A C 1
ATOM 3210 O O . ASN A 1 392 ? 0.294 14.826 -19.497 1.00 85.25 392 ASN A O 1
ATOM 3214 N N . ILE A 1 393 ? -0.560 13.864 -21.336 1.00 90.06 393 ILE A N 1
ATOM 3215 C CA . ILE A 1 393 ? -1.799 13.408 -20.697 1.00 90.06 393 ILE A CA 1
ATOM 3216 C C . ILE A 1 393 ? -1.563 12.154 -19.843 1.00 90.06 393 ILE A C 1
ATOM 3218 O O . ILE A 1 393 ? -2.177 12.010 -18.788 1.00 90.06 393 ILE A O 1
ATOM 3222 N N . TRP A 1 394 ? -0.708 11.232 -20.293 1.00 94.06 394 TRP A N 1
ATOM 3223 C CA . TRP A 1 394 ? -0.559 9.909 -19.674 1.00 94.06 394 TRP A CA 1
ATOM 3224 C C . TRP A 1 394 ? 0.794 9.677 -18.995 1.00 94.06 394 TRP A C 1
ATOM 3226 O O . TRP A 1 394 ? 0.879 8.874 -18.069 1.00 94.06 394 TRP A O 1
ATOM 3236 N N . TRP A 1 395 ? 1.843 10.389 -19.406 1.00 94.31 395 TRP A N 1
ATOM 3237 C CA . TRP A 1 395 ? 3.197 10.245 -18.871 1.00 94.31 395 TRP A CA 1
ATOM 3238 C C . TRP A 1 395 ? 3.291 10.492 -17.357 1.00 94.31 395 TRP A C 1
ATOM 3240 O O . TRP A 1 395 ? 3.888 9.654 -16.684 1.00 94.31 395 TRP A O 1
ATOM 3250 N N . PRO A 1 396 ? 2.634 11.523 -16.775 1.00 93.00 396 PRO A N 1
ATOM 3251 C CA . PRO A 1 396 ? 2.670 11.726 -15.324 1.00 93.00 396 PRO A CA 1
ATOM 3252 C C . PRO A 1 396 ? 2.100 10.540 -14.534 1.00 93.00 396 PRO A C 1
ATOM 3254 O O . PRO A 1 396 ? 2.561 10.230 -13.441 1.00 93.00 396 PRO A O 1
ATOM 3257 N N . TYR A 1 397 ? 1.113 9.836 -15.099 1.00 96.00 397 TYR A N 1
ATOM 3258 C CA . TYR A 1 397 ? 0.596 8.609 -14.496 1.00 96.00 397 TYR A CA 1
ATOM 3259 C C . TYR A 1 397 ? 1.619 7.476 -14.590 1.00 96.00 397 TYR A C 1
ATOM 3261 O O . TYR A 1 397 ? 1.789 6.749 -13.617 1.00 96.00 397 TYR A O 1
ATOM 3269 N N . LEU A 1 398 ? 2.324 7.335 -15.720 1.00 97.25 398 LEU A N 1
ATOM 3270 C CA . LEU A 1 398 ? 3.373 6.324 -15.880 1.00 97.25 398 LEU A CA 1
ATOM 3271 C C . LEU A 1 398 ? 4.502 6.503 -14.852 1.00 97.25 398 LEU A C 1
ATOM 3273 O O . LEU A 1 398 ? 4.929 5.517 -14.255 1.00 97.25 398 LEU A O 1
ATOM 3277 N N . GLU A 1 399 ? 4.941 7.741 -14.617 1.00 94.62 399 GLU A N 1
ATOM 3278 C CA . GLU A 1 399 ? 5.981 8.068 -13.629 1.00 94.62 399 GLU A CA 1
ATOM 3279 C C . GLU A 1 399 ? 5.590 7.643 -12.210 1.00 94.62 399 GLU A C 1
ATOM 3281 O O . GLU A 1 399 ? 6.431 7.157 -11.457 1.00 94.62 399 GLU A O 1
ATOM 3286 N N . ILE A 1 400 ? 4.303 7.744 -11.873 1.00 95.31 400 ILE A N 1
ATOM 3287 C CA . ILE A 1 400 ? 3.767 7.284 -10.590 1.00 95.31 400 ILE A CA 1
ATOM 3288 C C . ILE A 1 400 ? 3.656 5.763 -10.565 1.00 95.31 400 ILE A C 1
ATOM 3290 O O . ILE A 1 400 ? 4.167 5.113 -9.653 1.00 95.31 400 ILE A O 1
ATOM 3294 N N . VAL A 1 401 ? 2.980 5.152 -11.544 1.00 97.00 401 VAL A N 1
ATOM 3295 C CA . VAL A 1 401 ? 2.602 3.733 -11.447 1.00 97.00 401 VAL A CA 1
ATOM 3296 C C . VAL A 1 401 ? 3.772 2.801 -11.747 1.00 97.00 401 VAL A C 1
ATOM 3298 O O . VAL A 1 401 ? 3.953 1.825 -11.023 1.00 97.00 401 VAL A O 1
ATOM 3301 N N . TYR A 1 402 ? 4.611 3.107 -12.738 1.00 97.75 402 TYR A N 1
ATOM 3302 C CA . TYR A 1 402 ? 5.750 2.271 -13.126 1.00 97.75 402 TYR A CA 1
ATOM 3303 C C . TYR A 1 402 ? 6.964 3.134 -13.534 1.00 97.75 402 TYR A C 1
ATOM 3305 O O . TYR A 1 402 ? 7.324 3.180 -14.713 1.00 97.75 402 TYR A O 1
ATOM 3313 N N . PRO A 1 403 ? 7.616 3.813 -12.569 1.00 95.81 403 PRO A N 1
ATOM 3314 C CA . PRO A 1 403 ? 8.723 4.735 -12.838 1.00 95.81 403 PRO A CA 1
ATOM 3315 C C . PRO A 1 403 ? 9.892 4.089 -13.587 1.00 95.81 403 PRO A C 1
ATOM 3317 O O . PRO A 1 403 ? 10.501 4.733 -14.432 1.00 95.81 403 PRO A O 1
ATOM 3320 N N . GLU A 1 404 ? 10.197 2.814 -13.335 1.00 97.81 404 GLU A N 1
ATOM 3321 C CA . GLU A 1 404 ? 11.255 2.099 -14.058 1.00 97.81 404 GLU A CA 1
ATOM 3322 C C . GLU A 1 404 ? 10.946 2.007 -15.559 1.00 97.81 404 GLU A C 1
ATOM 3324 O O . GLU A 1 404 ? 11.824 2.211 -16.395 1.00 97.81 404 GLU A O 1
ATOM 3329 N N . LEU A 1 405 ? 9.682 1.780 -15.922 1.00 98.31 405 LEU A N 1
ATOM 3330 C CA . LEU A 1 405 ? 9.264 1.804 -17.319 1.00 98.31 405 LEU A CA 1
ATOM 3331 C C . LEU A 1 405 ? 9.334 3.222 -17.906 1.00 98.31 405 LEU A C 1
ATOM 3333 O O . LEU A 1 405 ? 9.747 3.374 -19.052 1.00 98.31 405 LEU A O 1
ATOM 3337 N N . ALA A 1 406 ? 8.980 4.257 -17.135 1.00 96.75 406 ALA A N 1
ATOM 3338 C CA . ALA A 1 406 ? 9.156 5.646 -17.568 1.00 96.75 406 ALA A CA 1
ATOM 3339 C C . ALA A 1 406 ? 10.626 5.932 -17.912 1.00 96.75 406 ALA A C 1
ATOM 3341 O O . ALA A 1 406 ? 10.918 6.431 -18.995 1.00 96.75 406 ALA A O 1
ATOM 3342 N N . TYR A 1 407 ? 11.555 5.538 -17.035 1.00 95.19 407 TYR A N 1
ATOM 3343 C CA . TYR A 1 407 ? 12.990 5.726 -17.246 1.00 95.19 407 TYR A CA 1
ATOM 3344 C C . TYR A 1 407 ? 13.529 4.943 -18.443 1.00 95.19 407 TYR A C 1
ATOM 3346 O O . TYR A 1 407 ? 14.317 5.487 -19.210 1.00 95.19 407 TYR A O 1
ATOM 3354 N N . TYR A 1 408 ? 13.080 3.702 -18.647 1.00 97.69 408 TYR A N 1
ATOM 3355 C CA . TYR A 1 408 ? 13.429 2.915 -19.835 1.00 97.69 408 TYR A CA 1
ATOM 3356 C C . TYR A 1 408 ? 12.980 3.592 -21.145 1.00 97.69 408 TYR A C 1
ATOM 3358 O O . TYR A 1 408 ? 13.655 3.505 -22.168 1.00 97.69 408 TYR A O 1
ATOM 3366 N N . LEU A 1 409 ? 11.850 4.303 -21.119 1.00 96.00 409 LEU A N 1
ATOM 3367 C CA . LEU A 1 409 ? 11.310 5.021 -22.276 1.00 96.00 409 LEU A CA 1
ATOM 3368 C C . LEU A 1 409 ? 11.884 6.430 -22.461 1.00 96.00 409 LEU A C 1
ATOM 3370 O O . LEU A 1 409 ? 11.693 7.028 -23.527 1.00 96.00 409 LEU A O 1
ATOM 3374 N N . THR A 1 410 ? 12.579 6.962 -21.458 1.00 90.25 410 THR A N 1
ATOM 3375 C CA . THR A 1 410 ? 13.298 8.232 -21.555 1.00 90.25 410 THR A CA 1
ATOM 3376 C C . THR A 1 410 ? 14.624 8.008 -22.286 1.00 90.25 410 THR A C 1
ATOM 3378 O O . THR A 1 410 ? 15.435 7.189 -21.850 1.00 90.25 410 THR A O 1
ATOM 3381 N N . PRO A 1 411 ? 14.893 8.725 -23.391 1.00 83.50 411 PRO A N 1
ATOM 3382 C CA . PRO A 1 411 ? 16.155 8.581 -24.102 1.00 83.50 411 PRO A CA 1
ATOM 3383 C C . PRO A 1 411 ? 17.329 9.047 -23.238 1.00 83.50 411 PRO A C 1
ATOM 3385 O O . PRO A 1 411 ? 17.257 10.079 -22.567 1.00 83.50 411 PRO A O 1
ATOM 3388 N N . PHE A 1 412 ? 18.440 8.318 -23.306 1.00 82.25 412 PHE A N 1
ATOM 3389 C CA . PHE A 1 412 ? 19.715 8.827 -22.818 1.00 82.25 412 PHE A CA 1
ATOM 3390 C C . PHE A 1 412 ? 20.212 9.929 -23.762 1.00 82.25 412 PHE A C 1
ATOM 3392 O O . PHE A 1 412 ? 20.281 9.716 -24.972 1.00 82.25 412 PHE A O 1
ATOM 3399 N N . SER A 1 413 ? 20.537 11.098 -23.207 1.00 79.19 413 SER A N 1
ATOM 3400 C CA . SER A 1 413 ? 21.071 12.221 -23.980 1.00 79.19 413 SER A CA 1
ATOM 3401 C C . SER A 1 413 ? 22.524 11.950 -24.356 1.00 79.19 413 SER A C 1
ATOM 3403 O O . SER A 1 413 ? 23.355 11.700 -23.485 1.00 79.19 413 SER A O 1
ATOM 3405 N N . HIS A 1 414 ? 22.823 12.002 -25.649 1.00 83.44 414 HIS A N 1
ATOM 3406 C CA . HIS A 1 414 ? 24.164 11.849 -26.198 1.00 83.44 414 HIS A CA 1
ATOM 3407 C C . HIS A 1 414 ? 24.441 12.980 -27.194 1.00 83.44 414 HIS A C 1
ATOM 3409 O O . HIS A 1 414 ? 23.521 13.421 -27.885 1.00 83.44 414 HIS A O 1
ATOM 3415 N N . GLU A 1 415 ? 25.703 13.414 -27.296 1.00 81.94 415 GLU A N 1
ATOM 3416 C CA . GLU A 1 415 ? 26.133 14.491 -28.208 1.00 81.94 415 GLU A CA 1
ATOM 3417 C C . GLU A 1 415 ? 25.725 14.212 -29.664 1.00 81.94 415 GLU A C 1
ATOM 3419 O O . GLU A 1 415 ? 25.283 15.101 -30.389 1.00 81.94 415 GLU A O 1
ATOM 3424 N N . ASP A 1 416 ? 25.808 12.946 -30.083 1.00 85.69 416 ASP A N 1
ATOM 3425 C CA . ASP A 1 416 ? 25.181 12.483 -31.321 1.00 85.69 416 ASP A CA 1
ATOM 3426 C C . ASP A 1 416 ? 23.669 12.275 -31.120 1.00 85.69 416 ASP A C 1
ATOM 3428 O O . ASP A 1 416 ? 23.218 11.214 -30.669 1.00 85.69 416 ASP A O 1
ATOM 3432 N N . HIS A 1 417 ? 22.879 13.284 -31.492 1.00 86.56 417 HIS A N 1
ATOM 3433 C CA . HIS A 1 417 ? 21.415 13.241 -31.439 1.00 86.56 417 HIS A CA 1
ATOM 3434 C C . HIS A 1 417 ? 20.804 12.081 -32.238 1.00 86.56 417 HIS A C 1
ATOM 3436 O O . HIS A 1 417 ? 19.749 11.575 -31.849 1.00 86.56 417 HIS A O 1
ATOM 3442 N N . PHE A 1 418 ? 21.470 11.598 -33.297 1.00 92.56 418 PHE A N 1
ATOM 3443 C CA . PHE A 1 418 ? 21.007 10.421 -34.036 1.00 92.56 418 PHE A CA 1
ATOM 3444 C C . PHE A 1 418 ? 20.895 9.204 -33.116 1.00 92.56 418 PHE A C 1
ATOM 3446 O O . PHE A 1 418 ? 19.937 8.441 -33.209 1.00 92.56 418 PHE A O 1
ATOM 3453 N N . LEU A 1 419 ? 21.863 9.029 -32.211 1.00 92.62 419 LEU A N 1
ATOM 3454 C CA . LEU A 1 419 ? 21.894 7.911 -31.273 1.00 92.62 419 LEU A CA 1
ATOM 3455 C C . LEU A 1 419 ? 20.714 7.980 -30.300 1.00 92.62 419 LEU A C 1
ATOM 3457 O O . LEU A 1 419 ? 20.003 6.993 -30.107 1.00 92.62 419 LEU A O 1
ATOM 3461 N N . SER A 1 420 ? 20.472 9.173 -29.755 1.00 90.50 420 SER A N 1
ATOM 3462 C CA . SER A 1 420 ? 19.355 9.441 -28.846 1.00 90.50 420 SER A CA 1
ATOM 3463 C C . SER A 1 420 ? 18.010 9.118 -29.514 1.00 90.50 420 SER A C 1
ATOM 3465 O O . SER A 1 420 ? 17.162 8.438 -28.934 1.00 90.50 420 SER A O 1
ATOM 3467 N N . GLU A 1 421 ? 17.826 9.539 -30.769 1.00 92.69 421 GLU A N 1
ATOM 3468 C CA . GLU A 1 421 ? 16.617 9.246 -31.544 1.00 92.69 421 GLU A CA 1
ATOM 3469 C C . GLU A 1 421 ? 16.484 7.768 -31.937 1.00 92.69 421 GLU A C 1
ATOM 3471 O O . GLU A 1 421 ? 15.371 7.228 -31.917 1.00 92.69 421 GLU A O 1
ATOM 3476 N N . TYR A 1 422 ? 17.594 7.106 -32.282 1.00 96.19 422 TYR A N 1
ATOM 3477 C CA . TYR A 1 422 ? 17.616 5.691 -32.648 1.00 96.19 422 TYR A CA 1
ATOM 3478 C C . TYR A 1 422 ? 17.123 4.838 -31.482 1.00 96.19 422 TYR A C 1
ATOM 3480 O O . TYR A 1 422 ? 16.162 4.079 -31.629 1.00 96.19 422 TYR A O 1
ATOM 3488 N N . PHE A 1 423 ? 17.733 5.012 -30.306 1.00 96.00 423 PHE A N 1
ATOM 3489 C CA . PHE A 1 423 ? 17.390 4.229 -29.124 1.00 96.00 423 PHE A CA 1
ATOM 3490 C C . PHE A 1 423 ? 16.009 4.581 -28.572 1.00 96.00 423 PHE A C 1
ATOM 3492 O O . PHE A 1 423 ? 15.306 3.678 -28.131 1.00 96.00 423 PHE A O 1
ATOM 3499 N N . GLN A 1 424 ? 15.541 5.829 -28.701 1.00 93.88 424 GLN A N 1
ATOM 3500 C CA . GLN A 1 424 ? 14.139 6.151 -28.406 1.00 93.88 424 GLN A CA 1
ATOM 3501 C C . GLN A 1 424 ? 13.171 5.395 -29.329 1.00 93.88 424 GLN A C 1
ATOM 3503 O O . GLN A 1 424 ? 12.150 4.864 -28.891 1.00 93.88 424 GLN A O 1
ATOM 3508 N N . SER A 1 425 ? 13.475 5.334 -30.630 1.00 95.88 425 SER A N 1
ATOM 3509 C CA . SER A 1 425 ? 12.668 4.570 -31.584 1.00 95.88 425 SER A CA 1
ATOM 3510 C C . SER A 1 425 ? 12.707 3.068 -31.273 1.00 95.88 425 SER A C 1
ATOM 3512 O O . SER A 1 425 ? 11.681 2.392 -31.402 1.00 95.88 425 SER A O 1
ATOM 3514 N N . TYR A 1 426 ? 13.856 2.555 -30.821 1.00 97.38 426 TYR A N 1
ATOM 3515 C CA . TYR A 1 426 ? 14.037 1.164 -30.412 1.00 97.38 426 TYR A CA 1
ATOM 3516 C C . TYR A 1 426 ? 13.222 0.810 -29.161 1.00 97.38 426 TYR A C 1
ATOM 3518 O O . TYR A 1 426 ? 12.394 -0.098 -29.224 1.00 97.38 426 TYR A O 1
ATOM 3526 N N . THR A 1 427 ? 13.343 1.564 -28.064 1.00 97.31 427 THR A N 1
ATOM 3527 C CA . THR A 1 427 ? 12.584 1.293 -26.828 1.00 97.31 427 THR A CA 1
ATOM 3528 C C . THR A 1 427 ? 11.076 1.453 -27.037 1.00 97.31 427 THR A C 1
ATOM 3530 O O . THR A 1 427 ? 10.282 0.680 -26.506 1.00 97.31 427 THR A O 1
ATOM 3533 N N . TYR A 1 428 ? 10.633 2.374 -27.899 1.00 96.38 428 TYR A N 1
ATOM 3534 C CA . TYR A 1 428 ? 9.208 2.469 -28.249 1.00 96.38 428 TYR A CA 1
ATOM 3535 C C . TYR A 1 428 ? 8.751 1.281 -29.095 1.00 96.38 428 TYR A C 1
ATOM 3537 O O . TYR A 1 428 ? 7.642 0.783 -28.910 1.00 96.38 428 TYR A O 1
ATOM 3545 N N . SER A 1 429 ? 9.607 0.790 -29.992 1.00 97.31 429 SER A N 1
ATOM 3546 C CA . SER A 1 429 ? 9.342 -0.447 -30.729 1.00 97.31 429 SER A CA 1
ATOM 3547 C C . SER A 1 429 ? 9.218 -1.644 -29.782 1.00 97.31 429 SER A C 1
ATOM 3549 O O . SER A 1 429 ? 8.343 -2.484 -29.983 1.00 97.31 429 SER A O 1
ATOM 3551 N N . ARG A 1 430 ? 10.027 -1.696 -28.711 1.00 97.19 430 ARG A N 1
ATOM 3552 C CA . ARG A 1 430 ? 9.952 -2.720 -27.653 1.00 97.19 430 ARG A CA 1
ATOM 3553 C C . ARG A 1 430 ? 8.598 -2.728 -26.948 1.00 97.19 430 ARG A C 1
ATOM 3555 O O . ARG A 1 430 ? 8.055 -3.803 -26.728 1.00 97.19 430 ARG A O 1
ATOM 3562 N N . ILE A 1 431 ? 8.005 -1.562 -26.683 1.00 97.88 431 ILE A N 1
ATOM 3563 C CA . ILE A 1 431 ? 6.645 -1.465 -26.114 1.00 97.88 431 ILE A CA 1
ATOM 3564 C C . ILE A 1 431 ? 5.557 -1.828 -27.118 1.00 97.88 431 ILE A C 1
ATOM 3566 O O . ILE A 1 431 ? 4.560 -2.444 -26.751 1.00 97.88 431 ILE A O 1
ATOM 3570 N N . LEU A 1 432 ? 5.726 -1.471 -28.388 1.00 97.25 432 LEU A N 1
ATOM 3571 C CA . LEU A 1 432 ? 4.787 -1.868 -29.438 1.00 97.25 432 LEU A CA 1
ATOM 3572 C C . LEU A 1 432 ? 4.888 -3.368 -29.767 1.00 97.25 432 LEU A C 1
ATOM 3574 O O . LEU A 1 432 ? 3.963 -3.928 -30.355 1.00 97.25 432 LEU A O 1
ATOM 3578 N N . ASP A 1 433 ? 5.975 -4.027 -29.353 1.00 95.88 433 ASP A N 1
ATOM 3579 C CA . ASP A 1 433 ? 6.368 -5.383 -29.758 1.00 95.88 433 ASP A CA 1
ATOM 3580 C C . ASP A 1 433 ? 6.420 -5.527 -31.291 1.00 95.88 433 ASP A C 1
ATOM 3582 O O . ASP A 1 433 ? 6.064 -6.548 -31.874 1.00 95.88 433 ASP A O 1
ATOM 3586 N N . THR A 1 434 ? 6.793 -4.446 -31.979 1.00 95.19 434 THR A N 1
ATOM 3587 C CA . THR A 1 434 ? 6.893 -4.346 -33.443 1.00 95.19 434 THR A CA 1
ATOM 3588 C C . THR A 1 434 ? 7.815 -3.171 -33.780 1.00 95.19 434 THR A C 1
ATOM 3590 O O . THR A 1 434 ? 7.668 -2.105 -33.173 1.00 95.19 434 THR A O 1
ATOM 3593 N N . PRO A 1 435 ? 8.758 -3.308 -34.732 1.00 95.25 435 PRO A N 1
ATOM 3594 C CA . PRO A 1 435 ? 9.639 -2.205 -35.085 1.00 95.25 435 PRO A CA 1
ATOM 3595 C C . PRO A 1 435 ? 8.868 -1.086 -35.770 1.00 95.25 435 PRO A C 1
ATOM 3597 O O . PRO A 1 435 ? 8.070 -1.309 -36.680 1.00 95.25 435 PRO A O 1
ATOM 3600 N N . ARG A 1 436 ? 9.149 0.147 -35.361 1.00 94.56 436 ARG A N 1
ATOM 3601 C CA . ARG A 1 436 ? 8.638 1.336 -36.044 1.00 94.56 436 ARG A CA 1
ATOM 3602 C C . ARG A 1 436 ? 9.397 1.551 -37.353 1.00 94.56 436 ARG A C 1
ATOM 3604 O O . ARG A 1 436 ? 10.611 1.375 -37.403 1.00 94.56 436 ARG A O 1
ATOM 3611 N N . GLU A 1 437 ? 8.721 2.070 -38.375 1.00 95.19 437 GLU A N 1
ATOM 3612 C CA . GLU A 1 437 ? 9.363 2.435 -39.653 1.00 95.19 437 GLU A CA 1
ATOM 3613 C C . GLU A 1 437 ? 10.552 3.391 -39.473 1.00 95.19 437 GLU A C 1
ATOM 3615 O O . GLU A 1 437 ? 11.574 3.264 -40.151 1.00 95.19 437 GLU A O 1
ATOM 3620 N N . LYS A 1 438 ? 10.463 4.306 -38.494 1.00 95.62 438 LYS A N 1
ATOM 3621 C CA . LYS A 1 438 ? 11.577 5.189 -38.123 1.00 95.62 438 LYS A CA 1
ATOM 3622 C C . LYS A 1 438 ? 12.813 4.390 -37.689 1.00 95.62 438 LYS A C 1
ATOM 3624 O O . LYS A 1 438 ? 13.904 4.697 -38.149 1.00 95.62 438 LYS A O 1
ATOM 3629 N N . LEU A 1 439 ? 12.652 3.349 -36.864 1.00 97.00 439 LEU A N 1
ATOM 3630 C CA . LEU A 1 439 ? 13.761 2.485 -36.434 1.00 97.00 439 LEU A CA 1
ATOM 3631 C C . LEU A 1 439 ? 14.413 1.786 -37.635 1.00 97.00 439 LEU A C 1
ATOM 3633 O O . LEU A 1 439 ? 15.631 1.817 -37.774 1.00 97.00 439 LEU A O 1
ATOM 3637 N N . LEU A 1 440 ? 13.609 1.186 -38.519 1.00 96.19 440 LEU A N 1
ATOM 3638 C CA . LEU A 1 440 ? 14.124 0.473 -39.694 1.00 96.19 440 LEU A CA 1
ATOM 3639 C C . LEU A 1 440 ? 14.872 1.410 -40.650 1.00 96.19 440 LEU A C 1
ATOM 3641 O O . LEU A 1 440 ? 15.928 1.052 -41.168 1.00 96.19 440 LEU A O 1
ATOM 3645 N N . THR A 1 441 ? 14.345 2.618 -40.854 1.00 96.12 441 THR A N 1
ATOM 3646 C CA . THR A 1 441 ? 14.968 3.647 -41.698 1.00 96.12 441 THR A CA 1
ATOM 3647 C C . THR A 1 441 ? 16.298 4.109 -41.112 1.00 96.12 441 THR A C 1
ATOM 3649 O O . THR A 1 441 ? 17.305 4.120 -41.816 1.00 96.12 441 THR A O 1
ATOM 3652 N N . MET A 1 442 ? 16.334 4.413 -39.812 1.00 97.00 442 MET A N 1
ATOM 3653 C CA . MET A 1 442 ? 17.570 4.821 -39.144 1.00 97.00 442 MET A CA 1
ATOM 3654 C C . MET A 1 442 ? 18.606 3.691 -39.110 1.00 97.00 442 MET A C 1
ATOM 3656 O O . MET A 1 442 ? 19.787 3.956 -39.288 1.00 97.00 442 MET A O 1
ATOM 3660 N N . ALA A 1 443 ? 18.200 2.428 -38.949 1.00 96.38 443 ALA A N 1
ATOM 3661 C CA . ALA A 1 443 ? 19.131 1.297 -39.006 1.00 96.38 443 ALA A CA 1
ATOM 3662 C C . ALA A 1 443 ? 19.817 1.183 -40.379 1.00 96.38 443 ALA A C 1
ATOM 3664 O O . ALA A 1 443 ? 21.026 0.979 -40.441 1.00 96.38 443 ALA A O 1
ATOM 3665 N N . ARG A 1 444 ? 19.071 1.375 -41.477 1.00 95.12 444 ARG A N 1
ATOM 3666 C CA . ARG A 1 444 ? 19.642 1.406 -42.838 1.00 95.12 444 ARG A CA 1
ATOM 3667 C C . ARG A 1 444 ? 20.605 2.574 -43.019 1.00 95.12 444 ARG A C 1
ATOM 3669 O O . ARG A 1 444 ? 21.716 2.365 -43.491 1.00 95.12 444 ARG A O 1
ATOM 3676 N N . GLN A 1 445 ? 20.218 3.767 -42.566 1.00 95.75 445 GLN A N 1
ATOM 3677 C CA . GLN A 1 445 ? 21.092 4.940 -42.600 1.00 95.75 445 GLN A CA 1
ATOM 3678 C C . GLN A 1 445 ? 22.393 4.693 -41.813 1.00 95.75 445 GLN A C 1
ATOM 3680 O O . GLN A 1 445 ? 23.483 4.951 -42.314 1.00 95.75 445 GLN A O 1
ATOM 3685 N N . ALA A 1 446 ? 22.300 4.132 -40.604 1.00 95.25 446 ALA A N 1
ATOM 3686 C CA . ALA A 1 446 ? 23.468 3.813 -39.787 1.00 95.25 446 ALA A CA 1
ATOM 3687 C C . ALA A 1 446 ? 24.381 2.764 -40.447 1.00 95.25 446 ALA A C 1
ATOM 3689 O O . ALA A 1 446 ? 25.604 2.854 -40.320 1.00 95.25 446 ALA A O 1
ATOM 3690 N N . ALA A 1 447 ? 23.806 1.782 -41.148 1.00 93.38 447 ALA A N 1
ATOM 3691 C CA . ALA A 1 447 ? 24.554 0.785 -41.909 1.00 93.38 447 ALA A CA 1
ATOM 3692 C C . ALA A 1 447 ? 25.291 1.414 -43.107 1.00 93.38 447 ALA A C 1
ATOM 3694 O O . ALA A 1 447 ? 26.495 1.203 -43.260 1.00 93.38 447 ALA A O 1
ATOM 3695 N N . GLU A 1 448 ? 24.601 2.248 -43.892 1.00 92.50 448 GLU A N 1
ATOM 3696 C CA . GLU A 1 448 ? 25.155 2.984 -45.039 1.00 92.50 448 GLU A CA 1
ATOM 3697 C C . GLU A 1 448 ? 26.317 3.900 -44.636 1.00 92.50 448 GLU A C 1
ATOM 3699 O O . GLU A 1 448 ? 27.380 3.884 -45.260 1.00 92.50 448 GLU A O 1
ATOM 3704 N N . GLU A 1 449 ? 26.146 4.645 -43.544 1.00 91.94 449 GLU A N 1
ATOM 3705 C CA . GLU A 1 449 ? 27.169 5.526 -42.969 1.00 91.94 449 GLU A CA 1
ATOM 3706 C C . GLU A 1 449 ? 28.274 4.752 -42.230 1.00 91.94 449 GLU A C 1
ATOM 3708 O O . GLU A 1 449 ? 29.256 5.340 -41.773 1.00 91.94 449 GLU A O 1
ATOM 3713 N N . LYS A 1 450 ? 28.121 3.428 -42.088 1.00 90.12 450 LYS A N 1
ATOM 3714 C CA . LYS A 1 450 ? 28.965 2.544 -41.272 1.00 90.12 450 LYS A CA 1
ATOM 3715 C C . LYS A 1 450 ? 29.208 3.111 -39.872 1.00 90.12 450 LYS A C 1
ATOM 3717 O O . LYS A 1 450 ? 30.320 3.064 -39.336 1.00 90.12 450 LYS A O 1
ATOM 3722 N N . LYS A 1 451 ? 28.136 3.634 -39.278 1.00 92.19 451 LYS A N 1
ATOM 3723 C CA . LYS A 1 451 ? 28.155 4.467 -38.076 1.00 92.19 451 LYS A CA 1
ATOM 3724 C C . LYS A 1 451 ? 28.803 3.776 -36.878 1.00 92.19 451 LYS A C 1
ATOM 3726 O O . LYS A 1 451 ? 29.422 4.439 -36.062 1.00 92.19 451 LYS A O 1
ATOM 3731 N N . ILE A 1 452 ? 28.766 2.442 -36.794 1.00 93.12 452 ILE A N 1
ATOM 3732 C CA . ILE A 1 452 ? 29.444 1.721 -35.706 1.00 93.12 452 ILE A CA 1
ATOM 3733 C C . ILE A 1 452 ? 30.939 2.057 -35.612 1.00 93.12 452 ILE A C 1
ATOM 3735 O O . ILE A 1 452 ? 31.475 2.094 -34.513 1.00 93.12 452 ILE A O 1
ATOM 3739 N N . TRP A 1 453 ? 31.618 2.349 -36.728 1.00 93.06 453 TRP A N 1
ATOM 3740 C CA . TRP A 1 453 ? 33.063 2.599 -36.740 1.00 93.06 453 TRP A CA 1
ATOM 3741 C C . TRP A 1 453 ? 33.448 4.002 -36.277 1.00 93.06 453 TRP A C 1
ATOM 3743 O O . TRP A 1 453 ? 34.632 4.253 -36.060 1.00 93.06 453 TRP A O 1
ATOM 3753 N N . THR A 1 454 ? 32.478 4.903 -36.092 1.00 93.94 454 THR A N 1
ATOM 3754 C CA . THR A 1 454 ? 32.734 6.222 -35.500 1.00 93.94 454 THR A CA 1
ATOM 3755 C C . THR A 1 454 ? 32.959 6.134 -33.991 1.00 93.94 454 THR A C 1
ATOM 3757 O O . THR A 1 454 ? 33.437 7.093 -33.392 1.00 93.94 454 THR A O 1
ATOM 3760 N N . PHE A 1 455 ? 32.633 4.994 -33.372 1.00 95.06 455 PHE A N 1
ATOM 3761 C CA . PHE A 1 455 ? 32.777 4.777 -31.938 1.00 95.06 455 PHE A CA 1
ATOM 3762 C C . PHE A 1 455 ? 34.080 4.032 -31.597 1.00 95.06 455 PHE A C 1
ATOM 3764 O O . PHE A 1 455 ? 34.508 3.130 -32.332 1.00 95.06 455 PHE A O 1
ATOM 3771 N N . PRO A 1 456 ? 34.724 4.375 -30.466 1.00 96.44 456 PRO A N 1
ATOM 3772 C CA . PRO A 1 456 ? 35.901 3.664 -29.984 1.00 96.44 456 PRO A CA 1
ATOM 3773 C C . PRO A 1 456 ? 35.541 2.236 -29.560 1.00 96.44 456 PRO A C 1
ATOM 3775 O O . PRO A 1 456 ? 34.424 1.968 -29.120 1.00 96.44 456 PRO A O 1
ATOM 3778 N N . THR A 1 457 ? 36.496 1.308 -29.659 1.00 96.38 457 THR A N 1
ATOM 3779 C CA . THR A 1 457 ? 36.314 -0.055 -29.123 1.00 96.38 457 THR A CA 1
ATOM 3780 C C . THR A 1 457 ? 36.151 -0.025 -27.609 1.00 96.38 457 THR A C 1
ATOM 3782 O O . THR A 1 457 ? 36.841 0.750 -26.941 1.00 96.38 457 THR A O 1
ATOM 3785 N N . ARG A 1 458 ? 35.310 -0.902 -27.055 1.00 96.31 458 ARG A N 1
ATOM 3786 C CA . ARG A 1 458 ? 35.154 -1.057 -25.602 1.00 96.31 458 ARG A CA 1
ATOM 3787 C C . ARG A 1 458 ? 36.501 -1.297 -24.926 1.00 96.31 458 ARG A C 1
ATOM 3789 O O . ARG A 1 458 ? 36.796 -0.631 -23.940 1.00 96.31 458 ARG A O 1
ATOM 3796 N N . GLU A 1 459 ? 37.346 -2.160 -25.485 1.00 93.50 459 GLU A N 1
ATOM 3797 C CA . GLU A 1 459 ? 38.689 -2.441 -24.959 1.00 93.50 459 GLU A CA 1
ATOM 3798 C C . GLU A 1 459 ? 39.526 -1.162 -24.846 1.00 93.50 459 GLU A C 1
ATOM 3800 O O . GLU A 1 459 ? 40.035 -0.864 -23.769 1.00 93.50 459 GLU A O 1
ATOM 3805 N N . SER A 1 460 ? 39.572 -0.338 -25.901 1.00 95.25 460 SER A N 1
ATOM 3806 C CA . SER A 1 460 ? 40.318 0.932 -25.877 1.00 95.25 460 SER A CA 1
ATOM 3807 C C . SER A 1 460 ? 39.805 1.945 -24.849 1.00 95.25 460 SER A C 1
ATOM 3809 O O . SER A 1 460 ? 40.536 2.854 -24.458 1.00 95.25 460 SER A O 1
ATOM 3811 N N . ILE A 1 461 ? 38.540 1.835 -24.430 1.00 95.81 461 ILE A N 1
ATOM 3812 C CA . ILE A 1 461 ? 37.991 2.656 -23.349 1.00 95.81 461 ILE A CA 1
ATOM 3813 C C . ILE A 1 461 ? 38.373 2.059 -21.996 1.00 95.81 461 ILE A C 1
ATOM 3815 O O . ILE A 1 461 ? 38.846 2.789 -21.129 1.00 95.81 461 ILE A O 1
ATOM 3819 N N . LEU A 1 462 ? 38.244 0.741 -21.829 1.00 93.56 462 LEU A N 1
ATOM 3820 C CA . LEU A 1 462 ? 38.603 0.044 -20.592 1.00 93.56 462 LEU A CA 1
ATOM 3821 C C . LEU A 1 462 ? 40.094 0.174 -20.245 1.00 93.56 462 LEU A C 1
ATOM 3823 O O . LEU A 1 462 ? 40.424 0.315 -19.070 1.00 93.56 462 LEU A O 1
ATOM 3827 N N . GLU A 1 463 ? 40.982 0.205 -21.242 1.00 92.50 463 GLU A N 1
ATOM 3828 C CA . GLU A 1 463 ? 42.429 0.419 -21.067 1.00 92.50 463 GLU A CA 1
ATOM 3829 C C . GLU A 1 463 ? 42.782 1.773 -20.429 1.00 92.50 463 GLU A C 1
ATOM 3831 O O . GLU A 1 463 ? 43.865 1.923 -19.862 1.00 92.50 463 GLU A O 1
ATOM 3836 N N . LYS A 1 464 ? 41.876 2.759 -20.489 1.00 92.94 464 LYS A N 1
ATOM 3837 C CA . LYS A 1 464 ? 42.074 4.079 -19.867 1.00 92.94 464 LYS A CA 1
ATOM 3838 C C . LYS A 1 464 ? 41.866 4.052 -18.353 1.00 92.94 464 LYS A C 1
ATOM 3840 O O . LYS A 1 464 ? 42.308 4.975 -17.669 1.00 92.94 464 LYS A O 1
ATOM 3845 N N . TYR A 1 465 ? 41.196 3.028 -17.827 1.00 90.12 465 TYR A N 1
ATOM 3846 C CA . TYR A 1 465 ? 40.920 2.888 -16.401 1.00 90.12 465 TYR A CA 1
ATOM 3847 C C . TYR A 1 465 ? 41.979 2.027 -15.706 1.00 90.12 465 TYR A C 1
ATOM 3849 O O . TYR A 1 465 ? 42.578 1.123 -16.287 1.00 90.12 465 TYR A O 1
ATOM 3857 N N . SER A 1 466 ? 42.207 2.299 -14.419 1.00 85.50 466 SER A N 1
ATOM 3858 C CA . SER A 1 466 ? 43.112 1.489 -13.602 1.00 85.50 466 SER A CA 1
ATOM 3859 C C . SER A 1 466 ? 42.599 0.053 -13.487 1.00 85.50 466 SER A C 1
ATOM 3861 O O . SER A 1 466 ? 41.424 -0.174 -13.202 1.00 85.50 466 SER A O 1
ATOM 3863 N N . GLN A 1 467 ? 43.503 -0.920 -13.616 1.00 82.56 467 GLN A N 1
ATOM 3864 C CA . GLN A 1 467 ? 43.180 -2.346 -13.475 1.00 82.56 467 GLN A CA 1
ATOM 3865 C C . GLN A 1 467 ? 42.634 -2.711 -12.085 1.00 82.56 467 GLN A C 1
ATOM 3867 O O . GLN A 1 467 ? 41.972 -3.733 -11.941 1.00 82.56 467 GLN A O 1
ATOM 3872 N N . ASN A 1 468 ? 42.870 -1.865 -11.078 1.00 85.00 468 ASN A N 1
ATOM 3873 C CA . ASN A 1 468 ? 42.394 -2.073 -9.710 1.00 85.00 468 ASN A CA 1
ATOM 3874 C C . ASN A 1 468 ? 40.928 -1.657 -9.499 1.00 85.00 468 ASN A C 1
ATOM 3876 O O . ASN A 1 468 ? 40.375 -1.939 -8.436 1.00 85.00 468 ASN A O 1
ATOM 3880 N N . ILE A 1 469 ? 40.309 -0.956 -10.457 1.00 90.69 469 ILE A N 1
ATOM 3881 C CA . ILE A 1 469 ? 38.893 -0.594 -10.357 1.00 90.69 469 ILE A CA 1
ATOM 3882 C C . ILE A 1 469 ? 38.062 -1.841 -10.649 1.00 90.69 469 ILE A C 1
ATOM 3884 O O . ILE A 1 469 ? 38.265 -2.515 -11.663 1.00 90.69 469 ILE A O 1
ATOM 3888 N N . PHE A 1 470 ? 37.126 -2.145 -9.751 1.00 91.94 470 PHE A N 1
ATOM 3889 C CA . PHE A 1 470 ? 36.239 -3.289 -9.907 1.00 91.94 470 PHE A CA 1
ATOM 3890 C C . PHE A 1 470 ? 35.347 -3.102 -11.136 1.00 91.94 470 PHE A C 1
ATOM 3892 O O . PHE A 1 470 ? 34.717 -2.051 -11.288 1.00 91.94 470 PHE A O 1
ATOM 3899 N N . LYS A 1 471 ? 35.283 -4.129 -11.989 1.00 93.81 471 LYS A N 1
ATOM 3900 C CA . LYS A 1 471 ? 34.438 -4.132 -13.183 1.00 93.81 471 LYS A CA 1
ATOM 3901 C C . LYS A 1 471 ? 33.303 -5.135 -13.025 1.00 93.81 471 LYS A C 1
ATOM 3903 O O . LYS A 1 471 ? 33.528 -6.283 -12.637 1.00 93.81 471 LYS A O 1
ATOM 3908 N N . PHE A 1 472 ? 32.100 -4.683 -13.344 1.00 95.50 472 PHE A N 1
ATOM 3909 C CA . PHE A 1 472 ? 30.883 -5.474 -13.381 1.00 95.50 472 PHE A CA 1
ATOM 3910 C C . PHE A 1 472 ? 30.401 -5.577 -14.826 1.00 95.50 472 PHE A C 1
ATOM 3912 O O . PHE A 1 472 ? 30.232 -4.566 -15.507 1.00 95.50 472 PHE A O 1
ATOM 3919 N N . TRP A 1 473 ? 30.205 -6.795 -15.307 1.00 96.69 473 TRP A N 1
ATOM 3920 C CA . TRP A 1 473 ? 29.756 -7.058 -16.667 1.00 96.69 473 TRP A CA 1
ATOM 3921 C C . TRP A 1 473 ? 28.299 -7.498 -16.649 1.00 96.69 473 TRP A C 1
ATOM 3923 O O . TRP A 1 473 ? 27.936 -8.354 -15.848 1.00 96.69 473 TRP A O 1
ATOM 3933 N N . ILE A 1 474 ? 27.484 -6.947 -17.541 1.00 96.88 474 ILE A N 1
ATOM 3934 C CA . ILE A 1 474 ? 26.097 -7.378 -17.739 1.00 96.88 474 ILE A CA 1
ATOM 3935 C C . ILE A 1 474 ? 25.993 -7.925 -19.157 1.00 96.88 474 ILE A C 1
ATOM 3937 O O . ILE A 1 474 ? 26.117 -7.171 -20.119 1.00 96.88 474 ILE A O 1
ATOM 3941 N N . ASP A 1 475 ? 25.828 -9.237 -19.279 1.00 96.12 475 ASP A N 1
ATOM 3942 C CA . ASP A 1 475 ? 25.724 -9.970 -20.546 1.00 96.12 475 ASP A CA 1
ATOM 3943 C C . ASP A 1 475 ? 24.444 -9.541 -21.288 1.00 96.12 475 ASP A C 1
ATOM 3945 O O . ASP A 1 475 ? 23.348 -9.601 -20.718 1.00 96.12 475 ASP A O 1
ATOM 3949 N N . GLY A 1 476 ? 24.575 -9.039 -22.519 1.00 95.31 476 GLY A N 1
ATOM 3950 C CA . GLY A 1 476 ? 23.438 -8.569 -23.326 1.00 95.31 476 GLY A CA 1
ATOM 3951 C C . GLY A 1 476 ? 22.957 -7.123 -23.082 1.00 95.31 476 GLY A C 1
ATOM 3952 O O . GLY A 1 476 ? 21.896 -6.735 -23.580 1.00 95.31 476 GLY A O 1
ATOM 3953 N N . MET A 1 477 ? 23.690 -6.287 -22.336 1.00 96.50 477 MET A N 1
ATOM 3954 C CA . MET A 1 477 ? 23.288 -4.907 -22.017 1.00 96.50 477 MET A CA 1
ATOM 3955 C C . MET A 1 477 ? 23.777 -3.877 -23.056 1.00 96.50 477 MET A C 1
ATOM 3957 O O . MET A 1 477 ? 24.842 -3.267 -22.928 1.00 96.50 477 MET A O 1
ATOM 3961 N N . GLY A 1 478 ? 22.931 -3.606 -24.053 1.00 96.06 478 GLY A N 1
ATOM 3962 C CA . GLY A 1 478 ? 23.113 -2.499 -25.003 1.00 96.06 478 GLY A CA 1
ATOM 3963 C C . GLY A 1 478 ? 22.766 -1.117 -24.425 1.00 96.06 478 GLY A C 1
ATOM 3964 O O . GLY A 1 478 ? 22.322 -0.982 -23.281 1.00 96.06 478 GLY A O 1
ATOM 3965 N N . LEU A 1 479 ? 22.917 -0.060 -25.233 1.00 96.06 479 LEU A N 1
ATOM 3966 C CA . LEU A 1 479 ? 22.627 1.321 -24.799 1.00 96.06 479 LEU A CA 1
ATOM 3967 C C . LEU A 1 479 ? 21.152 1.599 -24.459 1.00 96.06 479 LEU A C 1
ATOM 3969 O O . LEU A 1 479 ? 20.873 2.608 -23.811 1.00 96.06 479 LEU A O 1
ATOM 3973 N N . GLU A 1 480 ? 20.209 0.737 -24.859 1.00 95.56 480 GLU A N 1
ATOM 3974 C CA . GLU A 1 480 ? 18.775 0.941 -24.590 1.00 95.56 480 GLU A CA 1
ATOM 3975 C C . GLU A 1 480 ? 18.463 1.105 -23.092 1.00 95.56 480 GLU A C 1
ATOM 3977 O O . GLU A 1 480 ? 17.525 1.802 -22.712 1.00 95.56 480 GLU A O 1
ATOM 3982 N N . TRP A 1 481 ? 19.287 0.507 -22.231 1.00 96.75 481 TRP A N 1
ATOM 3983 C CA . TRP A 1 481 ? 19.082 0.480 -20.787 1.00 96.75 481 TRP A CA 1
ATOM 3984 C C . TRP A 1 481 ? 19.580 1.744 -20.075 1.00 96.75 481 TRP A C 1
ATOM 3986 O O . TRP A 1 481 ? 19.300 1.928 -18.890 1.00 96.75 481 TRP A O 1
ATOM 3996 N N . LEU A 1 482 ? 20.297 2.641 -20.761 1.00 94.25 482 LEU A N 1
ATOM 3997 C CA . LEU A 1 482 ? 20.923 3.811 -20.134 1.00 94.25 482 LEU A CA 1
ATOM 3998 C C . LEU A 1 482 ? 19.921 4.787 -19.506 1.00 94.25 482 LEU A C 1
ATOM 4000 O O . LEU A 1 482 ? 20.217 5.364 -18.457 1.00 94.25 482 LEU A O 1
ATOM 4004 N N . GLY A 1 483 ? 18.736 4.945 -20.105 1.00 92.94 483 GLY A N 1
ATOM 4005 C CA . GLY A 1 483 ? 17.656 5.749 -19.524 1.00 92.94 483 GLY A CA 1
ATOM 4006 C C . GLY A 1 483 ? 17.233 5.219 -18.150 1.00 92.94 483 GLY A C 1
ATOM 4007 O O . GLY A 1 483 ? 17.161 5.978 -17.181 1.00 92.94 483 GLY A O 1
ATOM 4008 N N . LEU A 1 484 ? 17.069 3.894 -18.038 1.00 95.88 484 LEU A N 1
ATOM 4009 C CA . LEU A 1 484 ? 16.741 3.209 -16.786 1.00 95.88 484 LEU A CA 1
ATOM 4010 C C . LEU A 1 484 ? 17.852 3.356 -15.737 1.00 95.88 484 LEU A C 1
ATOM 4012 O O . LEU A 1 484 ? 17.559 3.704 -14.592 1.00 95.88 484 LEU A O 1
ATOM 4016 N N . TRP A 1 485 ? 19.117 3.172 -16.128 1.00 94.31 485 TRP A N 1
ATOM 4017 C CA . TRP A 1 485 ? 20.270 3.376 -15.240 1.00 94.31 485 TRP A CA 1
ATOM 4018 C C . TRP A 1 485 ? 20.317 4.797 -14.674 1.00 94.31 485 TRP A C 1
ATOM 4020 O O . TRP A 1 485 ? 20.371 4.971 -13.454 1.00 94.31 485 TRP A O 1
ATOM 4030 N N . LYS A 1 486 ? 20.243 5.817 -15.540 1.00 90.12 486 LYS A N 1
ATOM 4031 C CA . LYS A 1 486 ? 20.257 7.227 -15.122 1.00 90.12 486 LYS A CA 1
ATOM 4032 C C . LYS A 1 486 ? 19.078 7.540 -14.195 1.00 90.12 486 LYS A C 1
ATOM 4034 O O . LYS A 1 486 ? 19.270 8.130 -13.132 1.00 90.12 486 LYS A O 1
ATOM 4039 N N . GLY A 1 487 ? 17.874 7.097 -14.558 1.00 89.75 487 GLY A N 1
ATOM 4040 C CA . GLY A 1 487 ? 16.663 7.322 -13.772 1.00 89.75 487 GLY A CA 1
ATOM 4041 C C . GLY A 1 487 ? 16.714 6.694 -12.378 1.00 89.75 487 GLY A C 1
ATOM 4042 O O . GLY A 1 487 ? 16.358 7.346 -11.395 1.00 89.75 487 GLY A O 1
ATOM 4043 N N . LEU A 1 488 ? 17.204 5.460 -12.252 1.00 92.75 488 LEU A N 1
ATOM 4044 C CA . LEU A 1 488 ? 17.341 4.795 -10.953 1.00 92.75 488 LEU A CA 1
ATOM 4045 C C . LEU A 1 488 ? 18.442 5.417 -10.083 1.00 92.75 488 LEU A C 1
ATOM 4047 O O . LEU A 1 488 ? 18.227 5.629 -8.887 1.00 92.75 488 LEU A O 1
ATOM 4051 N N . LEU A 1 489 ? 19.590 5.762 -10.675 1.00 90.00 489 LEU A N 1
ATOM 4052 C CA . LEU A 1 489 ? 20.709 6.381 -9.961 1.00 90.00 489 LEU A CA 1
ATOM 4053 C C . LEU A 1 489 ? 20.405 7.804 -9.492 1.00 90.00 489 LEU A C 1
ATOM 4055 O O . LEU A 1 489 ? 20.916 8.195 -8.448 1.00 90.00 489 LEU A O 1
ATOM 4059 N N . SER A 1 490 ? 19.516 8.529 -10.180 1.00 83.38 490 SER A N 1
ATOM 4060 C CA . SER A 1 490 ? 19.099 9.896 -9.820 1.00 83.38 490 SER A CA 1
ATOM 4061 C C . SER A 1 490 ? 18.562 10.048 -8.387 1.00 83.38 490 SER A C 1
ATOM 4063 O O . SER A 1 490 ? 18.471 11.160 -7.878 1.00 83.38 490 SER A O 1
ATOM 4065 N N . ARG A 1 491 ? 18.212 8.933 -7.727 1.00 80.06 491 ARG A N 1
ATOM 4066 C CA . ARG A 1 491 ? 17.782 8.873 -6.322 1.00 80.06 491 ARG A CA 1
ATOM 4067 C C . ARG A 1 491 ? 18.944 8.985 -5.319 1.00 80.06 491 ARG A C 1
ATOM 4069 O O . ARG A 1 491 ? 18.684 9.060 -4.123 1.00 80.06 491 ARG A O 1
ATOM 4076 N N . ASN A 1 492 ? 20.194 8.955 -5.786 1.00 82.94 492 ASN A N 1
ATOM 4077 C CA . ASN A 1 492 ? 21.410 8.965 -4.972 1.00 82.94 492 ASN A CA 1
ATOM 4078 C C . ASN A 1 492 ? 22.291 10.155 -5.388 1.00 82.94 492 ASN A C 1
ATOM 4080 O O . ASN A 1 492 ? 23.142 10.031 -6.267 1.00 82.94 492 ASN A O 1
ATOM 4084 N N . GLU A 1 493 ? 22.087 11.312 -4.758 1.00 77.00 493 GLU A N 1
ATOM 4085 C CA . GLU A 1 493 ? 22.804 12.566 -5.064 1.00 77.00 493 GLU A CA 1
ATOM 4086 C C . GLU A 1 493 ? 24.326 12.473 -4.829 1.00 77.00 493 GLU A C 1
ATOM 4088 O O . GLU A 1 493 ? 25.110 13.282 -5.327 1.00 77.00 493 GLU A O 1
ATOM 4093 N N . GLU A 1 494 ? 24.768 11.500 -4.033 1.00 82.06 494 GLU A N 1
ATOM 4094 C CA . GLU A 1 494 ? 26.173 11.267 -3.711 1.00 82.06 494 GLU A CA 1
ATOM 4095 C C . GLU A 1 494 ? 26.937 10.433 -4.752 1.00 82.06 494 GLU A C 1
ATOM 4097 O O . GLU A 1 494 ? 28.160 10.296 -4.636 1.00 82.06 494 GLU A O 1
ATOM 4102 N N . ILE A 1 495 ? 26.246 9.889 -5.758 1.00 87.19 495 ILE A N 1
ATOM 4103 C CA . ILE A 1 495 ? 26.837 9.065 -6.817 1.00 87.19 495 ILE A CA 1
ATOM 4104 C C . ILE A 1 495 ? 26.964 9.900 -8.088 1.00 87.19 495 ILE A C 1
ATOM 4106 O O . ILE A 1 495 ? 25.975 10.415 -8.604 1.00 87.19 495 ILE A O 1
ATOM 4110 N N . LYS A 1 496 ? 28.180 9.990 -8.636 1.00 85.69 496 LYS A N 1
ATOM 4111 C CA . LYS A 1 496 ? 28.380 10.497 -9.997 1.00 85.69 496 LYS A CA 1
ATOM 4112 C C . LYS A 1 496 ? 28.369 9.360 -11.012 1.00 85.69 496 LYS A C 1
ATOM 4114 O O . LYS A 1 496 ? 28.857 8.266 -10.735 1.00 85.69 496 LYS A O 1
ATOM 4119 N N . LEU A 1 497 ? 27.806 9.669 -12.179 1.00 88.06 497 LEU A N 1
ATOM 4120 C CA . LEU A 1 497 ? 27.650 8.794 -13.332 1.00 88.06 497 LEU A CA 1
ATOM 4121 C C . LEU A 1 497 ? 28.361 9.426 -14.530 1.00 88.06 497 LEU A C 1
ATOM 4123 O O . LEU A 1 497 ? 28.027 10.536 -14.933 1.00 88.06 497 LEU A O 1
ATOM 4127 N N . GLU A 1 498 ? 29.301 8.697 -15.117 1.00 90.12 498 GLU A N 1
ATOM 4128 C CA . GLU A 1 498 ? 29.914 9.021 -16.406 1.00 90.12 498 GLU A CA 1
ATOM 4129 C C . GLU A 1 498 ? 29.661 7.852 -17.358 1.00 90.12 498 GLU A C 1
ATOM 4131 O O . GLU A 1 498 ? 29.813 6.692 -16.974 1.00 90.12 498 GLU A O 1
ATOM 4136 N N . VAL A 1 499 ? 29.247 8.146 -18.589 1.00 92.50 499 VAL A N 1
ATOM 4137 C CA . VAL A 1 499 ? 28.945 7.127 -19.598 1.00 92.50 499 VAL A CA 1
ATOM 4138 C C . VAL A 1 499 ? 29.763 7.410 -20.843 1.00 92.50 499 VAL A C 1
ATOM 4140 O O . VAL A 1 499 ? 29.645 8.478 -21.438 1.00 92.50 499 VAL A O 1
ATOM 4143 N N . VAL A 1 500 ? 30.546 6.423 -21.268 1.00 94.88 500 VAL A N 1
ATOM 4144 C CA . VAL A 1 500 ? 31.213 6.426 -22.569 1.00 94.88 500 VAL A CA 1
ATOM 4145 C C . VAL A 1 500 ? 30.546 5.384 -23.455 1.00 94.88 500 VAL A C 1
ATOM 4147 O O . VAL A 1 500 ? 30.456 4.212 -23.089 1.00 94.88 500 VAL A O 1
ATOM 4150 N N . VAL A 1 501 ? 30.083 5.801 -24.632 1.00 96.38 501 VAL A N 1
ATOM 4151 C CA . VAL A 1 501 ? 29.564 4.880 -25.647 1.00 96.38 501 VAL A CA 1
ATOM 4152 C C . VAL A 1 501 ? 30.734 4.218 -26.365 1.00 96.38 501 VAL A C 1
ATOM 4154 O O . VAL A 1 501 ? 31.605 4.900 -26.909 1.00 96.38 501 VAL A O 1
ATOM 4157 N N . ALA A 1 502 ? 30.742 2.888 -26.390 1.00 96.62 502 ALA A N 1
ATOM 4158 C CA . ALA A 1 502 ? 31.767 2.113 -27.067 1.00 96.62 502 ALA A CA 1
ATOM 4159 C C . ALA A 1 502 ? 31.151 1.047 -27.973 1.00 96.62 502 ALA A C 1
ATOM 4161 O O . ALA A 1 502 ? 30.038 0.576 -27.740 1.00 96.62 502 ALA A O 1
ATOM 4162 N N . ARG A 1 503 ? 31.895 0.645 -29.004 1.00 96.44 503 ARG A N 1
ATOM 4163 C CA . ARG A 1 503 ? 31.534 -0.494 -29.850 1.00 96.44 503 ARG A CA 1
ATOM 4164 C C . ARG A 1 503 ? 32.212 -1.770 -29.375 1.00 96.44 503 ARG A C 1
ATOM 4166 O O . ARG A 1 503 ? 33.374 -1.750 -28.960 1.00 96.44 503 ARG A O 1
ATOM 4173 N N . THR A 1 504 ? 31.518 -2.881 -29.516 1.00 95.81 504 THR A N 1
ATOM 4174 C CA . THR A 1 504 ? 32.069 -4.220 -29.322 1.00 95.81 504 THR A CA 1
ATOM 4175 C C . THR A 1 504 ? 32.774 -4.713 -30.591 1.00 95.81 504 THR A C 1
ATOM 4177 O O . THR A 1 504 ? 32.788 -4.045 -31.635 1.00 95.81 504 THR A O 1
ATOM 4180 N N . ASN A 1 505 ? 33.406 -5.881 -30.505 1.00 95.19 505 ASN A N 1
ATOM 4181 C CA . ASN A 1 505 ? 33.933 -6.594 -31.661 1.00 95.19 505 ASN A CA 1
ATOM 4182 C C . ASN A 1 505 ? 32.811 -7.334 -32.397 1.00 95.19 505 ASN A C 1
ATOM 4184 O O . ASN A 1 505 ? 31.842 -7.802 -31.793 1.00 95.19 505 ASN A O 1
ATOM 4188 N N . LEU A 1 506 ? 32.977 -7.476 -33.713 1.00 94.50 506 LEU A N 1
ATOM 4189 C CA . LEU A 1 506 ? 32.113 -8.302 -34.550 1.00 94.50 506 LEU A CA 1
ATOM 4190 C C . LEU A 1 506 ? 32.707 -9.718 -34.698 1.00 94.50 506 LEU A C 1
ATOM 4192 O O . LEU A 1 506 ? 33.921 -9.839 -34.887 1.00 94.50 506 LEU A O 1
ATOM 4196 N N . PRO A 1 507 ? 31.889 -10.787 -34.656 1.00 95.44 507 PRO A N 1
ATOM 4197 C CA . PRO A 1 507 ? 30.454 -10.791 -34.348 1.00 95.44 507 PRO A CA 1
ATOM 4198 C C . PRO A 1 507 ? 30.170 -10.388 -32.896 1.00 95.44 507 PRO A C 1
ATOM 4200 O O . PRO A 1 507 ? 30.949 -10.711 -32.000 1.00 95.44 507 PRO A O 1
ATOM 4203 N N . THR A 1 508 ? 29.011 -9.767 -32.657 1.00 95.62 508 THR A N 1
ATOM 4204 C CA . THR A 1 508 ? 28.473 -9.439 -31.320 1.00 95.62 508 THR A CA 1
ATOM 4205 C C . THR A 1 508 ? 28.039 -10.706 -30.583 1.00 95.62 508 THR A C 1
ATOM 4207 O O . THR A 1 508 ? 26.871 -10.944 -30.327 1.00 95.62 508 THR A O 1
ATOM 4210 N N . THR A 1 509 ? 28.979 -11.603 -30.318 1.00 93.81 509 THR A N 1
ATOM 4211 C CA . THR A 1 509 ? 28.774 -12.836 -29.550 1.00 93.81 509 THR A CA 1
ATOM 4212 C C . THR A 1 509 ? 29.719 -12.839 -28.364 1.00 93.81 509 THR A C 1
ATOM 4214 O O . THR A 1 509 ? 30.829 -12.298 -28.460 1.00 93.81 509 THR A O 1
ATOM 4217 N N . SER A 1 510 ? 29.316 -13.487 -27.274 1.00 90.25 510 SER A N 1
ATOM 4218 C CA . SER A 1 510 ? 30.113 -13.541 -26.048 1.00 90.25 510 SER A CA 1
ATOM 4219 C C . SER A 1 510 ? 31.489 -14.183 -26.271 1.00 90.25 510 SER A C 1
ATOM 4221 O O . SER A 1 510 ? 32.459 -13.785 -25.637 1.00 90.25 510 SER A O 1
ATOM 4223 N N . GLU A 1 511 ? 31.634 -15.127 -27.213 1.00 91.69 511 GLU A N 1
ATOM 4224 C CA . GLU A 1 511 ? 32.936 -15.734 -27.553 1.00 91.69 511 GLU A CA 1
ATOM 4225 C C . GLU A 1 511 ? 33.964 -14.692 -28.023 1.00 91.69 511 GLU A C 1
ATOM 4227 O O . GLU A 1 511 ? 35.119 -14.731 -27.603 1.00 91.69 511 GLU A O 1
ATOM 4232 N N . TYR A 1 512 ? 33.536 -13.738 -28.852 1.00 91.50 512 TYR A N 1
ATOM 4233 C CA . TYR A 1 512 ? 34.406 -12.710 -29.438 1.00 91.50 512 TYR A CA 1
ATOM 4234 C C . TYR A 1 512 ? 34.558 -11.479 -28.551 1.00 91.50 512 TYR A C 1
ATOM 4236 O O . TYR A 1 512 ? 35.454 -10.664 -28.767 1.00 91.50 512 TYR A O 1
ATOM 4244 N N . ASN A 1 513 ? 33.680 -11.335 -27.562 1.00 93.88 513 ASN A N 1
ATOM 4245 C CA . ASN A 1 513 ? 33.600 -10.147 -26.727 1.00 93.88 513 ASN A CA 1
ATOM 4246 C C . ASN A 1 513 ? 33.830 -10.413 -25.244 1.00 93.88 513 ASN A C 1
ATOM 4248 O O . ASN A 1 513 ? 33.666 -9.503 -24.433 1.00 93.88 513 ASN A O 1
ATOM 4252 N N . LYS A 1 514 ? 34.262 -11.619 -24.880 1.00 87.12 514 LYS A N 1
ATOM 4253 C CA . LYS A 1 514 ? 34.662 -11.941 -23.517 1.00 87.12 514 LYS A CA 1
ATOM 4254 C C . LYS A 1 514 ? 35.891 -11.126 -23.111 1.00 87.12 514 LYS A C 1
ATOM 4256 O O . LYS A 1 514 ? 37.012 -11.455 -23.491 1.00 87.12 514 LYS A O 1
ATOM 4261 N N . GLY A 1 515 ? 35.663 -10.088 -22.310 1.00 82.88 515 GLY A N 1
ATOM 4262 C CA . GLY A 1 515 ? 36.713 -9.203 -21.796 1.00 82.88 515 GLY A CA 1
ATOM 4263 C C . GLY A 1 515 ? 36.987 -9.335 -20.297 1.00 82.88 515 GLY A C 1
ATOM 4264 O O . GLY A 1 515 ? 37.924 -8.714 -19.807 1.00 82.88 515 GLY A O 1
ATOM 4265 N N . TRP A 1 516 ? 36.194 -10.123 -19.565 1.00 87.75 516 TRP A N 1
ATOM 4266 C CA . TRP A 1 516 ? 36.258 -10.150 -18.104 1.00 87.75 516 TRP A CA 1
ATOM 4267 C C . TRP A 1 516 ? 37.385 -11.023 -17.535 1.00 87.75 516 TRP A C 1
ATOM 4269 O O . TRP A 1 516 ? 37.700 -12.105 -18.047 1.00 87.75 516 TRP A O 1
ATOM 4279 N N . HIS A 1 517 ? 37.955 -10.579 -16.413 1.00 83.81 517 HIS A N 1
ATOM 4280 C CA . HIS A 1 517 ? 38.968 -11.313 -15.646 1.00 83.81 517 HIS A CA 1
ATOM 4281 C C . HIS A 1 517 ? 38.357 -12.178 -14.529 1.00 83.81 517 HIS A C 1
ATOM 4283 O O . HIS A 1 517 ? 37.188 -12.053 -14.187 1.00 83.81 517 HIS A O 1
ATOM 4289 N N . LYS A 1 518 ? 39.151 -13.083 -13.931 1.00 76.94 518 LYS A N 1
ATOM 4290 C CA . LYS A 1 518 ? 38.672 -14.028 -12.895 1.00 76.94 518 LYS A CA 1
ATOM 4291 C C . LYS A 1 518 ? 38.108 -13.337 -11.642 1.00 76.94 518 LYS A C 1
ATOM 4293 O O . LYS A 1 518 ? 37.298 -13.936 -10.945 1.00 76.94 518 LYS A O 1
ATOM 4298 N N . GLU A 1 519 ? 38.574 -12.127 -11.346 1.00 77.62 519 GLU A N 1
ATOM 4299 C CA . GLU A 1 519 ? 38.163 -11.347 -10.168 1.00 77.62 519 GLU A CA 1
ATOM 4300 C C . GLU A 1 519 ? 37.006 -10.379 -10.456 1.00 77.62 519 GLU A C 1
ATOM 4302 O O . GLU A 1 519 ? 36.501 -9.732 -9.541 1.00 77.62 519 GLU A O 1
ATOM 4307 N N . GLU A 1 520 ? 36.586 -10.288 -11.718 1.00 86.69 520 GLU A N 1
ATOM 4308 C CA . GLU A 1 520 ? 35.448 -9.485 -12.153 1.00 86.69 520 GLU A CA 1
ATOM 4309 C C . GLU A 1 520 ? 34.174 -10.333 -12.135 1.00 86.69 520 GLU A C 1
ATOM 4311 O O . GLU A 1 520 ? 34.213 -11.560 -12.274 1.00 86.69 520 GLU A O 1
ATOM 4316 N N . GLU A 1 521 ? 33.034 -9.675 -11.955 1.00 91.31 521 GLU A N 1
ATOM 4317 C CA . GLU A 1 521 ? 31.740 -10.345 -11.897 1.00 91.31 521 GLU A CA 1
ATOM 4318 C C . GLU A 1 521 ? 30.962 -10.137 -13.197 1.00 91.31 521 GLU A C 1
ATOM 4320 O O . GLU A 1 521 ? 31.012 -9.062 -13.793 1.00 91.31 521 GLU A O 1
ATOM 4325 N N . VAL A 1 522 ? 30.247 -11.180 -13.623 1.00 94.31 522 VAL A N 1
ATOM 4326 C CA . VAL A 1 522 ? 29.418 -11.179 -14.830 1.00 94.31 522 VAL A CA 1
ATOM 4327 C C . VAL A 1 522 ? 28.005 -11.600 -14.456 1.00 94.31 522 VAL A C 1
ATOM 4329 O O . VAL A 1 522 ? 27.801 -12.730 -14.004 1.00 94.31 522 VAL A O 1
ATOM 4332 N N . ASP A 1 523 ? 27.040 -10.713 -14.667 1.00 96.00 523 ASP A N 1
ATOM 4333 C CA . ASP A 1 523 ? 25.621 -11.033 -14.612 1.00 96.00 523 ASP A CA 1
ATOM 4334 C C . ASP A 1 523 ? 25.134 -11.491 -15.985 1.00 96.00 523 ASP A C 1
ATOM 4336 O O . ASP A 1 523 ? 25.278 -10.778 -16.973 1.00 96.00 523 ASP A O 1
ATOM 4340 N N . ARG A 1 524 ? 24.563 -12.695 -16.039 1.00 96.12 524 ARG A N 1
ATOM 4341 C CA . ARG A 1 524 ? 24.052 -13.316 -17.269 1.00 96.12 524 ARG A CA 1
ATOM 4342 C C . ARG A 1 524 ? 22.536 -13.334 -17.364 1.00 96.12 524 ARG A C 1
ATOM 4344 O O . ARG A 1 524 ? 21.988 -13.822 -18.345 1.00 96.12 524 ARG A O 1
ATOM 4351 N N . ARG A 1 525 ? 21.838 -12.835 -16.341 1.00 96.88 525 ARG A N 1
ATOM 4352 C CA . ARG A 1 525 ? 20.382 -12.968 -16.224 1.00 96.88 525 ARG A CA 1
ATOM 4353 C C . ARG A 1 525 ? 19.649 -12.305 -17.386 1.00 96.88 525 ARG A C 1
ATOM 4355 O O . ARG A 1 525 ? 18.605 -12.816 -17.784 1.00 96.88 525 ARG A O 1
ATOM 4362 N N . LEU A 1 526 ? 20.174 -11.196 -17.910 1.00 95.75 526 LEU A N 1
ATOM 4363 C CA . LEU A 1 526 ? 19.568 -10.464 -19.020 1.00 95.75 526 LEU A CA 1
ATOM 4364 C C . LEU A 1 526 ? 19.628 -11.267 -20.332 1.00 95.75 526 LEU A C 1
ATOM 4366 O O . LEU A 1 526 ? 18.574 -11.555 -20.900 1.00 95.75 526 LEU A O 1
ATOM 4370 N N . ASP A 1 527 ? 20.814 -11.710 -20.761 1.00 93.75 527 ASP A N 1
ATOM 4371 C CA . ASP A 1 527 ? 20.972 -12.583 -21.938 1.00 93.75 527 ASP A CA 1
ATOM 4372 C C . ASP A 1 527 ? 20.213 -13.918 -21.787 1.00 93.75 527 ASP A C 1
ATOM 4374 O O . ASP A 1 527 ? 19.461 -14.337 -22.676 1.00 93.75 527 ASP A O 1
ATOM 4378 N N . ASP A 1 528 ? 20.283 -14.538 -20.602 1.00 95.06 528 ASP A N 1
ATOM 4379 C CA . ASP A 1 528 ? 19.539 -15.763 -20.298 1.00 95.06 528 ASP A CA 1
ATOM 4380 C C . ASP A 1 528 ? 18.024 -15.566 -20.489 1.00 95.06 528 ASP A C 1
ATOM 4382 O O . ASP A 1 528 ? 17.349 -16.458 -21.008 1.00 95.06 528 ASP A O 1
ATOM 4386 N N . LEU A 1 529 ? 17.463 -14.421 -20.070 1.00 93.38 529 LEU A N 1
ATOM 4387 C CA . LEU A 1 529 ? 16.048 -14.084 -20.269 1.00 93.38 529 LEU A CA 1
ATOM 4388 C C . LEU A 1 529 ? 15.711 -13.892 -21.749 1.00 93.38 529 LEU A C 1
ATOM 4390 O O . LEU A 1 529 ? 14.698 -14.428 -22.212 1.00 93.38 529 LEU A O 1
ATOM 4394 N N . ALA A 1 530 ? 16.565 -13.186 -22.486 1.00 88.12 530 ALA A N 1
ATOM 4395 C CA . ALA A 1 530 ? 16.398 -12.911 -23.907 1.00 88.12 530 ALA A CA 1
ATOM 4396 C C . ALA A 1 530 ? 16.371 -14.184 -24.768 1.00 88.12 530 ALA A C 1
ATOM 4398 O O . ALA A 1 530 ? 15.632 -14.259 -25.755 1.00 88.12 530 ALA A O 1
ATOM 4399 N N . HIS A 1 531 ? 17.127 -15.211 -24.374 1.00 86.69 531 HIS A N 1
ATOM 4400 C CA . HIS A 1 531 ? 17.231 -16.486 -25.082 1.00 86.69 531 HIS A CA 1
ATOM 4401 C C . HIS A 1 531 ? 16.253 -17.573 -24.624 1.00 86.69 531 HIS A C 1
ATOM 4403 O O . HIS A 1 531 ? 16.238 -18.676 -25.191 1.00 86.69 531 HIS A O 1
ATOM 4409 N N . LYS A 1 532 ? 15.394 -17.293 -23.636 1.00 86.38 532 LYS A N 1
ATOM 4410 C CA . LYS A 1 532 ? 14.356 -18.244 -23.227 1.00 86.38 532 LYS A CA 1
ATOM 4411 C C . LYS A 1 532 ? 13.420 -18.555 -24.391 1.00 86.38 532 LYS A C 1
ATOM 4413 O O . LYS A 1 532 ? 12.776 -17.678 -24.959 1.00 86.38 532 LYS A O 1
ATOM 4418 N N . TYR A 1 533 ? 13.259 -19.847 -24.679 1.00 75.88 533 TYR A N 1
ATOM 4419 C CA . TYR A 1 533 ? 12.351 -20.332 -25.726 1.00 75.88 533 TYR A CA 1
ATOM 4420 C C . TYR A 1 533 ? 10.906 -19.830 -25.542 1.00 75.88 533 TYR A C 1
ATOM 4422 O O . TYR A 1 533 ? 10.183 -19.608 -26.512 1.00 75.88 533 TYR A O 1
ATOM 4430 N N . ASN A 1 534 ? 10.487 -19.622 -24.293 1.00 84.19 534 ASN A N 1
ATOM 4431 C CA . ASN A 1 534 ? 9.169 -19.122 -23.924 1.00 84.19 534 ASN A CA 1
ATOM 4432 C C . ASN A 1 534 ? 9.149 -17.612 -23.637 1.00 84.19 534 ASN A C 1
ATOM 4434 O O . ASN A 1 534 ? 8.343 -17.181 -22.813 1.00 84.19 534 ASN A O 1
ATOM 4438 N N . TYR A 1 535 ? 10.006 -16.818 -24.288 1.00 90.69 535 TYR A N 1
ATOM 4439 C CA . TYR A 1 535 ? 9.893 -15.362 -24.259 1.00 90.69 535 TYR A CA 1
ATOM 4440 C C . TYR A 1 535 ? 8.460 -14.930 -24.599 1.00 90.69 535 TYR A C 1
ATOM 4442 O O . TYR A 1 535 ? 7.902 -15.356 -25.615 1.00 90.69 535 TYR A O 1
ATOM 4450 N N . GLN A 1 536 ? 7.856 -14.099 -23.752 1.00 93.69 536 GLN A N 1
ATOM 4451 C CA . GLN A 1 536 ? 6.474 -13.652 -23.906 1.00 93.69 536 GLN A CA 1
ATOM 4452 C C . GLN A 1 536 ? 6.374 -12.165 -23.608 1.00 93.69 536 GLN A C 1
ATOM 4454 O O . GLN A 1 536 ? 6.492 -11.742 -22.461 1.00 93.69 536 GLN A O 1
ATOM 4459 N N . PHE A 1 537 ? 6.099 -11.363 -24.632 1.00 94.62 537 PHE A N 1
ATOM 4460 C CA . PHE A 1 537 ? 5.747 -9.966 -24.427 1.00 94.62 537 PHE A CA 1
ATOM 4461 C C . PHE A 1 537 ? 4.350 -9.851 -23.775 1.00 94.62 537 PHE A C 1
ATOM 4463 O O . PHE A 1 537 ? 3.429 -10.560 -24.190 1.00 94.62 537 PHE A O 1
ATOM 4470 N N . PRO A 1 538 ? 4.146 -8.970 -22.773 1.00 96.88 538 PRO A N 1
ATOM 4471 C CA . PRO A 1 538 ? 5.126 -8.074 -22.142 1.00 96.88 538 PRO A CA 1
ATOM 4472 C C . PRO A 1 538 ? 5.815 -8.666 -20.896 1.00 96.88 538 PRO A C 1
ATOM 4474 O O . PRO A 1 538 ? 6.631 -7.993 -20.277 1.00 96.88 538 PRO A O 1
ATOM 4477 N N . ALA A 1 539 ? 5.480 -9.899 -20.502 1.00 97.25 539 ALA A N 1
ATOM 4478 C CA . ALA A 1 539 ? 5.990 -10.561 -19.299 1.00 97.25 539 ALA A CA 1
ATOM 4479 C C . ALA A 1 539 ? 7.530 -10.612 -19.228 1.00 97.25 539 ALA A C 1
ATOM 4481 O O . ALA A 1 539 ? 8.091 -10.335 -18.171 1.00 97.25 539 ALA A O 1
ATOM 4482 N N . SER A 1 540 ? 8.205 -10.913 -20.342 1.00 96.44 540 SER A N 1
ATOM 4483 C CA . SER A 1 540 ? 9.671 -10.911 -20.430 1.00 96.44 540 SER A CA 1
ATOM 4484 C C . SER A 1 540 ? 10.270 -9.524 -20.194 1.00 96.44 540 SER A C 1
ATOM 4486 O O . SER A 1 540 ? 11.193 -9.401 -19.398 1.00 96.44 540 SER A O 1
ATOM 4488 N N . LEU A 1 541 ? 9.689 -8.472 -20.785 1.00 97.31 541 LEU A N 1
ATOM 4489 C CA . LEU A 1 541 ? 10.167 -7.096 -20.609 1.00 97.31 541 LEU A CA 1
ATOM 4490 C C . LEU A 1 541 ? 10.050 -6.621 -19.153 1.00 97.31 541 LEU A C 1
ATOM 4492 O O . LEU A 1 541 ? 10.918 -5.907 -18.659 1.00 97.31 541 LEU A O 1
ATOM 4496 N N . VAL A 1 542 ? 9.005 -7.052 -18.433 1.00 98.19 542 VAL A N 1
ATOM 4497 C CA . VAL A 1 542 ? 8.887 -6.787 -16.987 1.00 98.19 542 VAL A CA 1
ATOM 4498 C C . VAL A 1 542 ? 10.046 -7.422 -16.211 1.00 98.19 542 VAL A C 1
ATOM 4500 O O . VAL A 1 542 ? 10.580 -6.789 -15.299 1.00 98.19 542 VAL A O 1
ATOM 4503 N N . GLU A 1 543 ? 10.442 -8.650 -16.558 1.00 97.81 543 GLU A N 1
ATOM 4504 C CA . GLU A 1 543 ? 11.572 -9.332 -15.912 1.00 97.81 543 GLU A CA 1
ATOM 4505 C C . GLU A 1 543 ? 12.922 -8.705 -16.291 1.00 97.81 543 GLU A C 1
ATOM 4507 O O . GLU A 1 543 ? 13.766 -8.542 -15.418 1.00 97.81 543 GLU A O 1
ATOM 4512 N N . GLU A 1 544 ? 13.118 -8.286 -17.542 1.00 97.62 544 GLU A N 1
ATOM 4513 C CA . GLU A 1 544 ? 14.338 -7.588 -17.981 1.00 97.62 544 GLU A CA 1
ATOM 4514 C C . GLU A 1 544 ? 14.526 -6.255 -17.239 1.00 97.62 544 GLU A C 1
ATOM 4516 O O . GLU A 1 544 ? 15.579 -6.020 -16.645 1.00 97.62 544 GLU A O 1
ATOM 4521 N N . ILE A 1 545 ? 13.479 -5.416 -17.180 1.00 98.44 545 ILE A N 1
ATOM 4522 C CA . ILE A 1 545 ? 13.494 -4.154 -16.416 1.00 98.44 545 ILE A CA 1
ATOM 4523 C C . ILE A 1 545 ? 13.825 -4.422 -14.943 1.00 98.44 545 ILE A C 1
ATOM 4525 O O . ILE A 1 545 ? 14.568 -3.663 -14.320 1.00 98.44 545 ILE A O 1
ATOM 4529 N N . LYS A 1 546 ? 13.271 -5.498 -14.374 1.00 97.94 546 LYS A N 1
ATOM 4530 C CA . LYS A 1 546 ? 13.533 -5.893 -12.989 1.00 97.94 546 LYS A CA 1
ATOM 4531 C C . LYS A 1 546 ? 14.993 -6.304 -12.778 1.00 97.94 546 LYS A C 1
ATOM 4533 O O . LYS A 1 546 ? 15.577 -5.859 -11.797 1.00 97.94 546 LYS A O 1
ATOM 4538 N N . VAL A 1 547 ? 15.578 -7.103 -13.672 1.00 98.06 547 VAL A N 1
ATOM 4539 C CA . VAL A 1 547 ? 16.995 -7.501 -13.588 1.00 98.06 547 VAL A CA 1
ATOM 4540 C C . VAL A 1 547 ? 17.898 -6.271 -13.594 1.00 98.06 547 VAL A C 1
ATOM 4542 O O . VAL A 1 547 ? 18.712 -6.124 -12.686 1.00 98.06 547 VAL A O 1
ATOM 4545 N N . ILE A 1 548 ? 17.683 -5.339 -14.527 1.00 98.00 548 ILE A N 1
ATOM 4546 C CA . ILE A 1 548 ? 18.458 -4.093 -14.574 1.00 98.00 548 ILE A CA 1
ATOM 4547 C C . ILE A 1 548 ? 18.276 -3.268 -13.294 1.00 98.00 548 ILE A C 1
ATOM 4549 O O . ILE A 1 548 ? 19.246 -2.725 -12.769 1.00 98.00 548 ILE A O 1
ATOM 4553 N N . ALA A 1 549 ? 17.055 -3.176 -12.761 1.00 97.56 549 ALA A N 1
ATOM 4554 C CA . ALA A 1 549 ? 16.816 -2.449 -11.517 1.00 97.56 549 ALA A CA 1
ATOM 4555 C C . ALA A 1 549 ? 17.569 -3.062 -10.322 1.00 97.56 549 ALA A C 1
ATOM 4557 O O . ALA A 1 549 ? 18.166 -2.331 -9.529 1.00 97.56 549 ALA A O 1
ATOM 4558 N N . GLU A 1 550 ? 17.588 -4.393 -10.223 1.00 97.62 550 GLU A N 1
ATOM 4559 C CA . GLU A 1 550 ? 18.352 -5.125 -9.208 1.00 97.62 550 GLU A CA 1
ATOM 4560 C C . GLU A 1 550 ? 19.870 -4.935 -9.384 1.00 97.62 550 GLU A C 1
ATOM 4562 O O . GLU A 1 550 ? 20.585 -4.785 -8.391 1.00 97.62 550 GLU A O 1
ATOM 4567 N N . ASP A 1 551 ? 20.368 -4.880 -10.624 1.00 96.94 551 ASP A N 1
ATOM 4568 C CA . ASP A 1 551 ? 21.782 -4.604 -10.913 1.00 96.94 551 ASP A CA 1
ATOM 4569 C C . ASP A 1 551 ? 22.191 -3.194 -10.485 1.00 96.94 551 ASP A C 1
ATOM 4571 O O . ASP A 1 551 ? 23.241 -3.019 -9.862 1.00 96.94 551 ASP A O 1
ATOM 4575 N N . VAL A 1 552 ? 21.349 -2.186 -10.736 1.00 95.88 552 VAL A N 1
ATOM 4576 C CA . VAL A 1 552 ? 21.601 -0.818 -10.260 1.00 95.88 552 VAL A CA 1
ATOM 4577 C C . VAL A 1 552 ? 21.660 -0.777 -8.732 1.00 95.88 552 VAL A C 1
ATOM 4579 O O . VAL A 1 552 ? 22.600 -0.209 -8.175 1.00 95.88 552 VAL A O 1
ATOM 4582 N N . GLU A 1 553 ? 20.705 -1.398 -8.032 1.00 95.12 553 GLU A N 1
ATOM 4583 C CA . GLU A 1 553 ? 20.711 -1.455 -6.562 1.00 95.12 553 GLU A CA 1
ATOM 4584 C C . GLU A 1 553 ? 21.960 -2.155 -6.017 1.00 95.12 553 GLU A C 1
ATOM 4586 O O . GLU A 1 553 ? 22.589 -1.669 -5.069 1.00 95.12 553 GLU A O 1
ATOM 4591 N N . LYS A 1 554 ? 22.360 -3.266 -6.642 1.00 94.88 554 LYS A N 1
ATOM 4592 C CA . LYS A 1 554 ? 23.593 -3.978 -6.309 1.00 94.88 554 LYS A CA 1
ATOM 4593 C C . LYS A 1 554 ? 24.818 -3.089 -6.497 1.00 94.88 554 LYS A C 1
ATOM 4595 O O . LYS A 1 554 ? 25.681 -3.057 -5.619 1.00 94.88 554 LYS A O 1
ATOM 4600 N N . MET A 1 555 ? 24.895 -2.340 -7.598 1.00 94.75 555 MET A N 1
ATOM 4601 C CA . MET A 1 555 ? 26.005 -1.416 -7.832 1.00 94.75 555 MET A CA 1
ATOM 4602 C C . MET A 1 555 ? 26.035 -0.312 -6.781 1.00 94.75 555 MET A C 1
ATOM 4604 O O . MET A 1 555 ? 27.087 -0.074 -6.198 1.00 94.75 555 MET A O 1
ATOM 4608 N N . VAL A 1 556 ? 24.894 0.296 -6.443 1.00 92.88 556 VAL A N 1
ATOM 4609 C CA . VAL A 1 556 ? 24.806 1.304 -5.370 1.00 92.88 556 VAL A CA 1
ATOM 4610 C C . VAL A 1 556 ? 25.340 0.764 -4.036 1.00 92.88 556 VAL A C 1
ATOM 4612 O O . VAL A 1 556 ? 26.027 1.482 -3.308 1.00 92.88 556 VAL A O 1
ATOM 4615 N N . GLN A 1 557 ? 25.059 -0.498 -3.700 1.00 91.94 557 GLN A N 1
ATOM 4616 C CA . GLN A 1 557 ? 25.614 -1.136 -2.500 1.00 91.94 557 GLN A CA 1
ATOM 4617 C C . GLN A 1 557 ? 27.125 -1.357 -2.620 1.00 91.94 557 GLN A C 1
ATOM 4619 O O . GLN A 1 557 ? 27.868 -0.997 -1.707 1.00 91.94 557 GLN A O 1
ATOM 4624 N N . LEU A 1 558 ? 27.588 -1.876 -3.756 1.00 91.19 558 LEU A N 1
ATOM 4625 C CA . LEU A 1 558 ? 28.999 -2.160 -3.999 1.00 91.19 558 LEU A CA 1
ATOM 4626 C C . LEU A 1 558 ? 29.866 -0.892 -4.010 1.00 91.19 558 LEU A C 1
ATOM 4628 O O . LEU A 1 558 ? 30.988 -0.907 -3.502 1.00 91.19 558 LEU A O 1
ATOM 4632 N N . LEU A 1 559 ? 29.343 0.230 -4.515 1.00 91.62 559 LEU A N 1
ATOM 4633 C CA . LEU A 1 559 ? 30.018 1.531 -4.476 1.00 91.62 559 LEU A CA 1
ATOM 4634 C C . LEU A 1 559 ? 30.383 1.963 -3.055 1.00 91.62 559 LEU A C 1
ATOM 4636 O O . LEU A 1 559 ? 31.430 2.579 -2.859 1.00 91.62 559 LEU A O 1
ATOM 4640 N N . LYS A 1 560 ? 29.555 1.633 -2.056 1.00 86.75 560 LYS A N 1
ATOM 4641 C CA . LYS A 1 560 ? 29.831 1.977 -0.651 1.00 86.75 560 LYS A CA 1
ATOM 4642 C C . LYS A 1 560 ? 31.074 1.263 -0.123 1.00 86.75 560 LYS A C 1
ATOM 4644 O O . LYS A 1 560 ? 31.746 1.792 0.757 1.00 86.75 560 LYS A O 1
ATOM 4649 N N . GLU A 1 561 ? 31.390 0.091 -0.670 1.00 87.50 561 GLU A N 1
ATOM 4650 C CA . GLU A 1 561 ? 32.561 -0.705 -0.296 1.00 87.50 561 GLU A CA 1
ATOM 4651 C C . GLU A 1 561 ? 33.789 -0.386 -1.157 1.00 87.50 561 GLU A C 1
ATOM 4653 O O . GLU A 1 561 ? 34.907 -0.328 -0.646 1.00 87.50 561 GLU A O 1
ATOM 4658 N N . LYS A 1 562 ? 33.595 -0.195 -2.468 1.00 87.75 562 LYS A N 1
ATOM 4659 C CA . LYS A 1 562 ? 34.681 -0.054 -3.453 1.00 87.75 562 LYS A CA 1
ATOM 4660 C C . LYS A 1 562 ? 35.064 1.396 -3.753 1.00 87.75 562 LYS A C 1
ATOM 4662 O O . LYS A 1 562 ? 36.159 1.637 -4.250 1.00 87.75 562 LYS A O 1
ATOM 4667 N N . GLY A 1 563 ? 34.189 2.362 -3.469 1.00 87.44 563 GLY A N 1
ATOM 4668 C CA . GLY A 1 563 ? 34.367 3.792 -3.751 1.00 87.44 563 GLY A CA 1
ATOM 4669 C C . GLY A 1 563 ? 34.208 4.180 -5.226 1.00 87.44 563 GLY A C 1
ATOM 4670 O O . GLY A 1 563 ? 33.705 5.267 -5.515 1.00 87.44 563 GLY A O 1
ATOM 4671 N N . GLU A 1 564 ? 34.596 3.292 -6.140 1.00 93.38 564 GLU A N 1
ATOM 4672 C CA . GLU A 1 564 ? 34.528 3.462 -7.591 1.00 93.38 564 GLU A CA 1
ATOM 4673 C C . GLU A 1 564 ? 34.356 2.100 -8.282 1.00 93.38 564 GLU A C 1
ATOM 4675 O O . GLU A 1 564 ? 34.988 1.116 -7.885 1.00 93.38 564 GLU A O 1
ATOM 4680 N N . VAL A 1 565 ? 33.510 2.042 -9.314 1.00 95.00 565 VAL A N 1
ATOM 4681 C CA . VAL A 1 565 ? 33.269 0.840 -10.130 1.00 95.00 565 VAL A CA 1
ATOM 4682 C C . VAL A 1 565 ? 33.071 1.197 -11.605 1.00 95.00 565 VAL A C 1
ATOM 4684 O O . VAL A 1 565 ? 32.619 2.297 -11.936 1.00 95.00 565 VAL A O 1
ATOM 4687 N N . ILE A 1 566 ? 33.370 0.242 -12.486 1.00 95.81 566 ILE A N 1
ATOM 4688 C CA . ILE A 1 566 ? 33.039 0.292 -13.915 1.00 95.81 566 ILE A CA 1
ATOM 4689 C C . ILE A 1 566 ? 31.976 -0.764 -14.219 1.00 95.81 566 ILE A C 1
ATOM 4691 O O . ILE A 1 566 ? 32.115 -1.909 -13.802 1.00 95.81 566 ILE A O 1
ATOM 4695 N N . ILE A 1 567 ? 30.944 -0.402 -14.975 1.00 97.00 567 ILE A N 1
ATOM 4696 C CA . ILE A 1 567 ? 29.938 -1.319 -15.509 1.00 97.00 567 ILE A CA 1
ATOM 4697 C C . ILE A 1 567 ? 30.027 -1.310 -17.029 1.00 97.00 567 ILE A C 1
ATOM 4699 O O . ILE A 1 567 ? 30.118 -0.250 -17.646 1.00 97.00 567 ILE A O 1
ATOM 4703 N N . THR A 1 568 ? 30.021 -2.484 -17.649 1.00 96.88 568 THR A N 1
ATOM 4704 C CA . THR A 1 568 ? 29.990 -2.597 -19.109 1.00 96.88 568 THR A CA 1
ATOM 4705 C C . THR A 1 568 ? 29.328 -3.895 -19.556 1.00 96.88 568 THR A C 1
ATOM 4707 O O . THR A 1 568 ? 28.807 -4.649 -18.737 1.00 96.88 568 THR A O 1
ATOM 4710 N N . SER A 1 569 ? 29.321 -4.149 -20.859 1.00 96.50 569 SER A N 1
ATOM 4711 C CA . SER A 1 569 ? 28.695 -5.318 -21.457 1.00 96.50 569 SER A CA 1
ATOM 4712 C C . SER A 1 569 ? 29.564 -5.918 -22.551 1.00 96.50 569 SER A C 1
ATOM 4714 O O . SER A 1 569 ? 30.383 -5.225 -23.166 1.00 96.50 569 SER A O 1
ATOM 4716 N N . ASP A 1 570 ? 29.403 -7.217 -22.786 1.00 94.56 570 ASP A N 1
ATOM 4717 C CA . ASP A 1 570 ? 30.055 -7.936 -23.869 1.00 94.56 570 ASP A CA 1
ATOM 4718 C C . ASP A 1 570 ? 29.397 -7.646 -25.233 1.00 94.56 570 ASP A C 1
ATOM 4720 O O . ASP A 1 570 ? 30.115 -7.438 -26.213 1.00 94.56 570 ASP A O 1
ATOM 4724 N N . HIS A 1 571 ? 28.068 -7.549 -25.278 1.00 96.06 571 HIS A N 1
ATOM 4725 C CA . HIS A 1 571 ? 27.249 -7.116 -26.412 1.00 96.06 571 HIS A CA 1
ATOM 4726 C C . HIS A 1 571 ? 25.876 -6.622 -25.950 1.00 96.06 571 HIS A C 1
ATOM 4728 O O . HIS A 1 571 ? 25.454 -6.878 -24.832 1.00 96.06 571 HIS A O 1
ATOM 4734 N N . GLY A 1 572 ? 25.147 -5.936 -26.826 1.00 96.94 572 GLY A N 1
ATOM 4735 C CA . GLY A 1 572 ? 23.712 -5.748 -26.645 1.00 96.94 572 GLY A CA 1
ATOM 4736 C C . GLY A 1 572 ? 22.888 -6.819 -27.362 1.00 96.94 572 GLY A C 1
ATOM 4737 O O . GLY A 1 572 ? 23.415 -7.835 -27.822 1.00 96.94 572 GLY A O 1
ATOM 4738 N N . LEU A 1 573 ? 21.581 -6.589 -27.462 1.00 96.06 573 LEU A N 1
ATOM 4739 C CA . LEU A 1 573 ? 20.606 -7.532 -28.005 1.00 96.06 573 LEU A CA 1
ATOM 4740 C C . LEU A 1 573 ? 19.680 -6.826 -28.994 1.00 96.06 573 LEU A C 1
ATOM 4742 O O . LEU A 1 573 ? 19.333 -5.661 -28.811 1.00 96.06 573 LEU A O 1
ATOM 4746 N N . THR A 1 574 ? 19.245 -7.551 -30.027 1.00 95.31 574 THR A N 1
ATOM 4747 C CA . THR A 1 574 ? 18.202 -7.090 -30.945 1.00 95.31 574 THR A CA 1
ATOM 4748 C C . THR A 1 574 ? 16.953 -7.964 -30.858 1.00 95.31 574 THR A C 1
ATOM 4750 O O . THR A 1 574 ? 16.964 -9.180 -31.089 1.00 95.31 574 THR A O 1
ATOM 4753 N N . ARG A 1 575 ? 15.823 -7.321 -30.560 1.00 94.38 575 ARG A N 1
ATOM 4754 C CA . ARG A 1 575 ? 14.491 -7.938 -30.516 1.00 94.38 575 ARG A CA 1
ATOM 4755 C C . ARG A 1 575 ? 13.909 -8.172 -31.910 1.00 94.38 575 ARG A C 1
ATOM 4757 O O . ARG A 1 575 ? 13.123 -9.100 -32.105 1.00 94.38 575 ARG A O 1
ATOM 4764 N N . PHE A 1 576 ? 14.278 -7.333 -32.880 1.00 94.38 576 PHE A N 1
ATOM 4765 C CA . PHE A 1 576 ? 13.608 -7.241 -34.183 1.00 94.38 576 PHE A CA 1
ATOM 4766 C C . PHE A 1 576 ? 14.433 -7.796 -35.345 1.00 94.38 576 PHE A C 1
ATOM 4768 O O . PHE A 1 576 ? 14.133 -7.487 -36.495 1.00 94.38 576 PHE A O 1
ATOM 4775 N N . ALA A 1 577 ? 15.414 -8.663 -35.072 1.00 89.19 577 ALA A N 1
ATOM 4776 C CA . ALA A 1 577 ? 16.279 -9.311 -36.067 1.00 89.19 577 ALA A CA 1
ATOM 4777 C C . ALA A 1 577 ? 15.568 -9.887 -37.303 1.00 89.19 577 ALA A C 1
ATOM 4779 O O . ALA A 1 577 ? 16.202 -10.088 -38.331 1.00 89.19 577 ALA A O 1
ATOM 4780 N N . PHE A 1 578 ? 14.282 -10.226 -37.207 1.00 86.31 578 PHE A N 1
ATOM 4781 C CA . PHE A 1 578 ? 13.543 -10.896 -38.276 1.00 86.31 578 PHE A CA 1
ATOM 4782 C C . PHE A 1 578 ? 12.528 -10.002 -38.994 1.00 86.31 578 PHE A C 1
ATOM 4784 O O . PHE A 1 578 ? 11.825 -10.475 -39.887 1.00 86.31 578 PHE A O 1
ATOM 4791 N N . ALA A 1 579 ? 12.407 -8.738 -38.596 1.00 89.00 579 ALA A N 1
ATOM 4792 C CA . ALA A 1 579 ? 11.308 -7.885 -39.030 1.00 89.00 579 ALA A CA 1
ATOM 4793 C C . ALA A 1 579 ? 11.576 -7.139 -40.347 1.00 89.00 579 ALA A C 1
ATOM 4795 O O . ALA A 1 579 ? 10.640 -6.804 -41.063 1.00 89.00 579 ALA A O 1
ATOM 4796 N N . GLY A 1 580 ? 12.843 -6.921 -40.697 1.00 83.62 580 GLY A N 1
ATOM 4797 C CA . GLY A 1 580 ? 13.282 -6.315 -41.956 1.00 83.62 580 GLY A CA 1
ATOM 4798 C C . GLY A 1 580 ? 13.264 -7.268 -43.154 1.00 83.62 580 GLY A C 1
ATOM 4799 O O . GLY A 1 580 ? 13.555 -6.843 -44.267 1.00 83.62 580 GLY A O 1
ATOM 4800 N N . GLY A 1 581 ? 12.912 -8.542 -42.949 1.00 88.00 581 GLY A N 1
ATOM 4801 C CA . GLY A 1 581 ? 12.877 -9.566 -43.990 1.00 88.00 581 GLY A CA 1
ATOM 4802 C C . GLY A 1 581 ? 14.098 -10.486 -43.979 1.00 88.00 581 GLY A C 1
ATOM 4803 O O . GLY A 1 581 ? 14.777 -10.649 -42.962 1.00 88.00 581 GLY A O 1
ATOM 4804 N N . LYS A 1 582 ? 14.335 -11.151 -45.115 1.00 90.12 582 LYS A N 1
ATOM 4805 C CA . LYS A 1 582 ? 15.442 -12.095 -45.291 1.00 90.12 582 LYS A CA 1
ATOM 4806 C C . LYS A 1 582 ? 16.474 -11.536 -46.260 1.00 90.12 582 LYS A C 1
ATOM 4808 O O . LYS A 1 582 ? 16.098 -11.055 -47.325 1.00 90.12 582 LYS A O 1
ATOM 4813 N N . SER A 1 583 ? 17.749 -11.683 -45.923 1.00 90.00 583 SER A N 1
ATOM 4814 C CA . SER A 1 583 ? 18.867 -11.404 -46.826 1.00 90.00 583 SER A CA 1
ATOM 4815 C C . SER A 1 583 ? 19.417 -12.728 -47.356 1.00 90.00 583 SER A C 1
ATOM 4817 O O . SER A 1 583 ? 19.685 -13.651 -46.581 1.00 90.00 583 SER A O 1
ATOM 4819 N N . THR A 1 584 ? 19.614 -12.848 -48.665 1.00 90.12 584 THR A N 1
ATOM 4820 C CA . THR A 1 584 ? 20.267 -14.032 -49.237 1.00 90.12 584 THR A CA 1
ATOM 4821 C C . THR A 1 584 ? 21.783 -13.908 -49.044 1.00 90.12 584 THR A C 1
ATOM 4823 O O . THR A 1 584 ? 22.374 -12.933 -49.512 1.00 90.12 584 THR A O 1
ATOM 4826 N N . PRO A 1 585 ? 22.432 -14.851 -48.341 1.00 86.62 585 PRO A N 1
ATOM 4827 C CA . PRO A 1 585 ? 23.877 -14.817 -48.148 1.00 86.62 585 PRO A CA 1
ATOM 4828 C C . PRO A 1 585 ? 24.620 -15.181 -49.447 1.00 86.62 585 PRO A C 1
ATOM 4830 O O . PRO A 1 585 ? 24.057 -15.876 -50.300 1.00 86.62 585 PRO A O 1
ATOM 4833 N N . PRO A 1 586 ? 25.899 -14.788 -49.603 1.00 85.75 586 PRO A N 1
ATOM 4834 C CA . PRO A 1 586 ? 26.717 -15.238 -50.726 1.00 85.75 586 PRO A CA 1
ATOM 4835 C C . PRO A 1 586 ? 26.772 -16.764 -50.850 1.00 85.75 586 PRO A C 1
ATOM 4837 O O . PRO A 1 586 ? 26.737 -17.497 -49.856 1.00 85.75 586 PRO A O 1
ATOM 4840 N N . GLN A 1 587 ? 26.884 -17.259 -52.085 1.00 84.19 587 GLN A N 1
ATOM 4841 C CA . GLN A 1 587 ? 26.878 -18.695 -52.348 1.00 84.19 587 GLN A CA 1
ATOM 4842 C C . GLN A 1 587 ? 28.003 -19.406 -51.582 1.00 84.19 587 GLN A C 1
ATOM 4844 O O . GLN A 1 587 ? 29.177 -19.063 -51.687 1.00 84.19 587 GLN A O 1
ATOM 4849 N N . GLY A 1 588 ? 27.637 -20.444 -50.828 1.00 85.19 588 GLY A N 1
ATOM 4850 C CA . GLY A 1 588 ? 28.586 -21.245 -50.058 1.00 85.19 588 GLY A CA 1
ATOM 4851 C C . GLY A 1 588 ? 28.977 -20.657 -48.701 1.00 85.19 588 GLY A C 1
ATOM 4852 O O . GLY A 1 588 ? 29.717 -21.335 -47.985 1.00 85.19 588 GLY A O 1
ATOM 4853 N N . ALA A 1 589 ? 28.473 -19.474 -48.333 1.00 89.88 589 ALA A N 1
ATOM 4854 C CA . ALA A 1 589 ? 28.664 -18.907 -47.004 1.00 89.88 589 ALA A CA 1
ATOM 4855 C C . ALA A 1 589 ? 28.012 -19.783 -45.919 1.00 89.88 589 ALA A C 1
ATOM 4857 O O . ALA A 1 589 ? 26.927 -20.340 -46.106 1.00 89.88 589 ALA A O 1
ATOM 4858 N N . GLN A 1 590 ? 28.683 -19.910 -44.777 1.00 93.75 590 GLN A N 1
ATOM 4859 C CA . GLN A 1 590 ? 28.189 -20.633 -43.615 1.00 93.75 590 GLN A CA 1
ATOM 4860 C C . GLN A 1 590 ? 27.415 -19.683 -42.706 1.00 93.75 590 GLN A C 1
ATOM 4862 O O . GLN A 1 590 ? 27.969 -18.723 -42.177 1.00 93.75 590 GLN A O 1
ATOM 4867 N N . ILE A 1 591 ? 26.133 -19.972 -42.501 1.00 94.06 591 ILE A N 1
ATOM 4868 C CA . ILE A 1 591 ? 25.243 -19.134 -41.696 1.00 94.06 591 ILE A CA 1
ATOM 4869 C C . ILE A 1 591 ? 25.310 -19.564 -40.241 1.00 94.06 591 ILE A C 1
ATOM 4871 O O . ILE A 1 591 ? 25.178 -20.748 -39.927 1.00 94.06 591 ILE A O 1
ATOM 4875 N N . HIS A 1 592 ? 25.512 -18.594 -39.353 1.00 94.00 592 HIS A N 1
ATOM 4876 C CA . HIS A 1 592 ? 25.539 -18.849 -37.918 1.00 94.00 592 HIS A CA 1
ATOM 4877 C C . HIS A 1 592 ? 24.137 -18.959 -37.326 1.00 94.00 592 HIS A C 1
ATOM 4879 O O . HIS A 1 592 ? 23.150 -18.575 -37.953 1.00 94.00 592 HIS A O 1
ATOM 4885 N N . LYS A 1 593 ? 24.057 -19.495 -36.100 1.00 90.88 593 LYS A N 1
ATOM 4886 C CA . LYS A 1 593 ? 22.826 -19.941 -35.419 1.00 90.88 593 LYS A CA 1
ATOM 4887 C C . LYS A 1 593 ? 21.606 -19.057 -35.692 1.00 90.88 593 LYS A C 1
ATOM 4889 O O . LYS A 1 593 ? 20.590 -19.561 -36.156 1.00 90.88 593 LYS A O 1
ATOM 4894 N N . TRP A 1 594 ? 21.709 -17.754 -35.432 1.00 92.56 594 TRP A N 1
ATOM 4895 C CA . TRP A 1 594 ? 20.587 -16.814 -35.535 1.00 92.56 594 TRP A CA 1
ATOM 4896 C C . TRP A 1 594 ? 20.453 -16.125 -36.899 1.00 92.56 594 TRP A C 1
ATOM 4898 O O . TRP A 1 594 ? 19.518 -15.362 -37.110 1.00 92.56 594 TRP A O 1
ATOM 4908 N N . GLY A 1 595 ? 21.366 -16.385 -37.838 1.00 94.25 595 GLY A N 1
ATOM 4909 C CA . GLY A 1 595 ? 21.392 -15.742 -39.153 1.00 94.25 595 GLY A CA 1
ATOM 4910 C C . GLY A 1 595 ? 21.747 -14.258 -39.119 1.00 94.25 595 GLY A C 1
ATOM 4911 O O . GLY A 1 595 ? 21.436 -13.549 -40.068 1.00 94.25 595 GLY A O 1
ATOM 4912 N N . ARG A 1 596 ? 22.373 -13.779 -38.039 1.00 95.81 596 ARG A N 1
ATOM 4913 C CA . ARG A 1 596 ? 22.832 -12.388 -37.914 1.00 95.81 596 ARG A CA 1
ATOM 4914 C C . ARG A 1 596 ? 24.178 -12.130 -38.594 1.00 95.81 596 ARG A C 1
ATOM 4916 O O . ARG A 1 596 ? 24.467 -11.001 -38.982 1.00 95.81 596 ARG A O 1
ATOM 4923 N N . TYR A 1 597 ? 24.969 -13.183 -38.786 1.00 95.31 597 TYR A N 1
ATOM 4924 C CA . TYR A 1 597 ? 26.206 -13.134 -39.552 1.00 95.31 597 TYR A CA 1
ATOM 4925 C C . TYR A 1 597 ? 26.477 -14.448 -40.290 1.00 95.31 597 TYR A C 1
ATOM 4927 O O . TYR A 1 597 ? 25.895 -15.496 -39.981 1.00 95.31 597 TYR A O 1
ATOM 4935 N N . ALA A 1 598 ? 27.355 -14.367 -41.284 1.00 93.69 598 ALA A N 1
ATOM 4936 C CA . ALA A 1 598 ? 27.769 -15.469 -42.136 1.00 93.69 598 ALA A CA 1
ATOM 4937 C C . ALA A 1 598 ? 29.292 -15.473 -42.316 1.00 93.69 598 ALA A C 1
ATOM 4939 O O . ALA A 1 598 ? 29.907 -14.413 -42.404 1.00 93.69 598 ALA A O 1
ATOM 4940 N N . GLU A 1 599 ? 29.898 -16.655 -42.405 1.00 92.38 599 GLU A N 1
ATOM 4941 C CA . GLU A 1 599 ? 31.316 -16.821 -42.743 1.00 92.38 599 GLU A CA 1
ATOM 4942 C C . GLU A 1 599 ? 31.492 -17.209 -44.208 1.00 92.38 599 GLU A C 1
ATOM 4944 O O . GLU A 1 599 ? 30.789 -18.074 -44.733 1.00 92.38 599 GLU A O 1
ATOM 4949 N N . LEU A 1 600 ? 32.455 -16.582 -44.870 1.00 87.75 600 LEU A N 1
ATOM 4950 C CA . LEU A 1 600 ? 32.791 -16.835 -46.263 1.00 87.75 600 LEU A CA 1
ATOM 4951 C C . LEU A 1 600 ? 33.813 -17.972 -46.370 1.00 87.75 600 LEU A C 1
ATOM 4953 O O . LEU A 1 600 ? 34.683 -18.132 -45.512 1.00 87.75 600 LEU A O 1
ATOM 4957 N N . ARG A 1 601 ? 33.728 -18.757 -47.452 1.00 80.00 601 ARG A N 1
ATOM 4958 C CA . ARG A 1 601 ? 34.697 -19.834 -47.737 1.00 80.00 601 ARG A CA 1
ATOM 4959 C C . ARG A 1 601 ? 36.085 -19.297 -48.072 1.00 80.00 601 ARG A C 1
ATOM 4961 O O . ARG A 1 601 ? 37.080 -19.911 -47.703 1.00 80.00 601 ARG A O 1
ATOM 4968 N N . GLU A 1 602 ? 36.129 -18.163 -48.760 1.00 75.88 602 GLU A N 1
ATOM 4969 C CA . GLU A 1 602 ? 37.342 -17.450 -49.153 1.00 75.88 602 GLU A CA 1
ATOM 4970 C C . GLU A 1 602 ? 37.185 -15.978 -48.769 1.00 75.88 602 GLU A C 1
ATOM 4972 O O . GLU A 1 602 ? 36.081 -15.431 -48.849 1.00 75.88 602 GLU A O 1
ATOM 4977 N N . SER A 1 603 ? 38.271 -15.347 -48.318 1.00 73.38 603 SER A N 1
ATOM 4978 C CA . SER A 1 603 ? 38.246 -13.933 -47.951 1.00 73.38 603 SER A CA 1
ATOM 4979 C C . SER A 1 603 ? 38.041 -13.067 -49.189 1.00 73.38 603 SER A C 1
ATOM 4981 O O . SER A 1 603 ? 38.798 -13.199 -50.150 1.00 73.38 603 SER A O 1
ATOM 4983 N N . SER A 1 604 ? 37.066 -12.166 -49.166 1.00 67.94 604 SER A N 1
ATOM 4984 C CA . SER A 1 604 ? 36.847 -11.217 -50.255 1.00 67.94 604 SER A CA 1
ATOM 4985 C C . SER A 1 604 ? 36.186 -9.941 -49.748 1.00 67.94 604 SER A C 1
ATOM 4987 O O . SER A 1 604 ? 35.134 -9.959 -49.103 1.00 67.94 604 SER A O 1
ATOM 4989 N N . GLU A 1 605 ? 36.808 -8.814 -50.079 1.00 61.06 605 GLU A N 1
ATOM 4990 C CA . GLU A 1 605 ? 36.275 -7.476 -49.818 1.00 61.06 605 GLU A CA 1
ATOM 4991 C C . GLU A 1 605 ? 35.167 -7.097 -50.817 1.00 61.06 605 GLU A C 1
ATOM 4993 O O . GLU A 1 605 ? 34.335 -6.239 -50.518 1.00 61.06 605 GLU A O 1
ATOM 4998 N N . GLU A 1 606 ? 35.077 -7.791 -51.962 1.00 60.59 606 GLU A N 1
ATOM 4999 C CA . GLU A 1 606 ? 34.078 -7.532 -53.011 1.00 60.59 606 GLU A CA 1
ATOM 5000 C C . GLU A 1 606 ? 32.640 -7.742 -52.513 1.00 60.59 606 GLU A C 1
ATOM 5002 O O . GLU A 1 606 ? 31.705 -7.130 -53.029 1.00 60.59 606 GLU A O 1
ATOM 5007 N N . TYR A 1 607 ? 32.439 -8.539 -51.455 1.00 58.22 607 TYR A N 1
ATOM 5008 C CA . TYR A 1 607 ? 31.111 -8.761 -50.879 1.00 58.22 607 TYR A CA 1
ATOM 5009 C C . TYR A 1 607 ? 30.508 -7.528 -50.186 1.00 58.22 607 TYR A C 1
ATOM 5011 O O . TYR A 1 607 ? 29.292 -7.474 -50.012 1.00 58.22 607 TYR A O 1
ATOM 5019 N N . ALA A 1 608 ? 31.311 -6.505 -49.857 1.00 55.66 608 ALA A N 1
ATOM 5020 C CA . ALA A 1 608 ? 30.799 -5.228 -49.344 1.00 55.66 608 ALA A CA 1
ATOM 5021 C C . ALA A 1 608 ? 29.994 -4.438 -50.399 1.00 55.66 608 ALA A C 1
ATOM 5023 O O . ALA A 1 608 ? 29.250 -3.527 -50.051 1.00 55.66 608 ALA A O 1
ATOM 5024 N N . ILE A 1 609 ? 30.129 -4.789 -51.684 1.00 54.56 609 ILE A N 1
ATOM 5025 C CA . ILE A 1 609 ? 29.444 -4.137 -52.812 1.00 54.56 609 ILE A CA 1
ATOM 5026 C C . ILE A 1 609 ? 28.014 -4.687 -52.996 1.00 54.56 609 ILE A C 1
ATOM 5028 O O . ILE A 1 609 ? 27.181 -4.044 -53.628 1.00 54.56 609 ILE A O 1
ATOM 5032 N N . TYR A 1 610 ? 27.693 -5.855 -52.424 1.00 62.97 610 TYR A N 1
ATOM 5033 C CA . TYR A 1 610 ? 26.407 -6.532 -52.647 1.00 62.97 610 TYR A CA 1
ATOM 5034 C C . TYR A 1 610 ? 25.233 -5.899 -51.896 1.00 62.97 610 TYR A C 1
ATOM 5036 O O . TYR A 1 610 ? 24.093 -6.028 -52.340 1.00 62.97 610 TYR A O 1
ATOM 5044 N N . SER A 1 611 ? 25.483 -5.245 -50.760 1.00 77.44 611 SER A N 1
ATOM 5045 C CA . SER A 1 611 ? 24.437 -4.585 -49.981 1.00 77.44 611 SER A CA 1
ATOM 5046 C C . SER A 1 611 ? 25.021 -3.567 -49.011 1.00 77.44 611 SER A C 1
ATOM 5048 O O . SER A 1 611 ? 25.989 -3.853 -48.308 1.00 77.44 611 SER A O 1
ATOM 5050 N N . THR A 1 612 ? 24.382 -2.402 -48.915 1.00 82.81 612 THR A N 1
ATOM 5051 C CA . THR A 1 612 ? 24.690 -1.378 -47.906 1.00 82.81 612 THR A CA 1
ATOM 5052 C C . THR A 1 612 ? 24.204 -1.753 -46.503 1.00 82.81 612 THR A C 1
ATOM 5054 O O . THR A 1 612 ? 24.619 -1.141 -45.526 1.00 82.81 612 THR A O 1
ATOM 5057 N N . ASN A 1 613 ? 23.383 -2.801 -46.380 1.00 88.19 613 ASN A N 1
ATOM 5058 C CA . ASN A 1 613 ? 22.878 -3.307 -45.100 1.00 88.19 613 ASN A CA 1
ATOM 5059 C C . ASN A 1 613 ? 23.902 -4.173 -44.344 1.00 88.19 613 ASN A C 1
ATOM 5061 O O . ASN A 1 613 ? 23.607 -4.686 -43.258 1.00 88.19 613 ASN A O 1
ATOM 5065 N N . TRP A 1 614 ? 25.067 -4.424 -44.943 1.00 89.81 614 TRP A N 1
ATOM 5066 C CA . TRP A 1 614 ? 26.053 -5.387 -44.470 1.00 89.81 614 TRP A CA 1
ATOM 5067 C C . TRP A 1 614 ? 27.346 -4.707 -44.035 1.00 89.81 614 TRP A C 1
ATOM 5069 O O . TRP A 1 614 ? 27.794 -3.723 -44.620 1.00 89.81 614 TRP A O 1
ATOM 5079 N N . ILE A 1 615 ? 28.005 -5.314 -43.053 1.00 89.19 615 ILE A N 1
ATOM 5080 C CA . ILE A 1 615 ? 29.386 -5.009 -42.691 1.00 89.19 615 ILE A CA 1
ATOM 5081 C C . ILE A 1 615 ? 30.236 -6.229 -43.022 1.00 89.19 615 ILE A C 1
ATOM 5083 O O . ILE A 1 615 ? 29.902 -7.339 -42.621 1.00 89.19 615 ILE A O 1
ATOM 5087 N N . ASN A 1 616 ? 31.320 -6.024 -43.768 1.00 87.06 616 ASN A N 1
ATOM 5088 C CA . ASN A 1 616 ? 32.246 -7.074 -44.185 1.00 87.06 616 ASN A CA 1
ATOM 5089 C C . ASN A 1 616 ? 33.615 -6.831 -43.536 1.00 87.06 616 ASN A C 1
ATOM 5091 O O . ASN A 1 616 ? 34.173 -5.746 -43.701 1.00 87.06 616 ASN A O 1
ATOM 5095 N N . ASP A 1 617 ? 34.145 -7.825 -42.822 1.00 83.69 617 ASP A N 1
ATOM 5096 C CA . ASP A 1 617 ? 35.507 -7.794 -42.254 1.00 83.69 617 ASP A CA 1
ATOM 5097 C C . ASP A 1 617 ? 36.552 -8.509 -43.137 1.00 83.69 617 ASP A C 1
ATOM 5099 O O . ASP A 1 617 ? 37.695 -8.714 -42.732 1.00 83.69 617 ASP A O 1
ATOM 5103 N N . GLY A 1 618 ? 36.148 -8.915 -44.342 1.00 82.12 618 GLY A N 1
ATOM 5104 C CA . GLY A 1 618 ? 36.928 -9.673 -45.314 1.00 82.12 618 GLY A CA 1
ATOM 5105 C C . GLY A 1 618 ? 36.640 -11.173 -45.273 1.00 82.12 618 GLY A C 1
ATOM 5106 O O . GLY A 1 618 ? 36.678 -11.817 -46.320 1.00 82.12 618 GLY A O 1
ATOM 5107 N N . ARG A 1 619 ? 36.314 -11.750 -44.108 1.00 85.75 619 ARG A N 1
ATOM 5108 C CA . ARG A 1 619 ? 36.032 -13.192 -43.940 1.00 85.75 619 ARG A CA 1
ATOM 5109 C C . ARG A 1 619 ? 34.597 -13.469 -43.495 1.00 85.75 619 ARG A C 1
ATOM 5111 O O . ARG A 1 619 ? 34.101 -14.581 -43.684 1.00 85.75 619 ARG A O 1
ATOM 5118 N N . ARG A 1 620 ? 33.930 -12.486 -42.903 1.00 91.25 620 ARG A N 1
ATOM 5119 C CA . ARG A 1 620 ? 32.583 -12.578 -42.351 1.00 91.25 620 ARG A CA 1
ATOM 5120 C C . ARG A 1 620 ? 31.749 -11.382 -42.772 1.00 91.25 620 ARG A C 1
ATOM 5122 O O . ARG A 1 620 ? 32.255 -10.276 -42.947 1.00 91.25 620 ARG A O 1
ATOM 5129 N N . ILE A 1 621 ? 30.450 -11.627 -42.890 1.00 92.44 621 ILE A N 1
ATOM 5130 C CA . ILE A 1 621 ? 29.446 -10.613 -43.192 1.00 92.44 621 ILE A CA 1
ATOM 5131 C C . ILE A 1 621 ? 28.466 -10.543 -42.029 1.00 92.44 621 ILE A C 1
ATOM 5133 O O . ILE A 1 621 ? 27.898 -11.564 -41.645 1.00 92.44 621 ILE A O 1
ATOM 5137 N N . PHE A 1 622 ? 28.241 -9.342 -41.508 1.00 94.38 622 PHE A N 1
ATOM 5138 C CA . PHE A 1 622 ? 27.351 -9.055 -40.385 1.00 94.38 622 PHE A CA 1
ATOM 5139 C C . PHE A 1 622 ? 26.189 -8.176 -40.852 1.00 94.38 622 PHE A C 1
ATOM 5141 O O . PHE A 1 622 ? 26.395 -7.217 -41.598 1.00 94.38 622 PHE A O 1
ATOM 5148 N N . LEU A 1 623 ? 24.967 -8.480 -40.412 1.00 95.19 623 LEU A N 1
ATOM 5149 C CA . LEU A 1 623 ? 23.791 -7.665 -40.723 1.00 95.19 623 LEU A CA 1
ATOM 5150 C C . LEU A 1 623 ? 23.740 -6.446 -39.805 1.00 95.19 623 LEU A C 1
ATOM 5152 O O . LEU A 1 623 ? 23.530 -6.590 -38.605 1.00 95.19 623 LEU A O 1
ATOM 5156 N N . ALA A 1 624 ? 23.877 -5.247 -40.372 1.00 94.88 624 ALA A N 1
ATOM 5157 C CA . ALA A 1 624 ? 23.765 -3.979 -39.643 1.00 94.88 624 ALA A CA 1
ATOM 5158 C C . ALA A 1 624 ? 22.325 -3.444 -39.567 1.00 94.88 624 ALA A C 1
ATOM 5160 O O . ALA A 1 624 ? 22.074 -2.345 -39.080 1.00 94.88 624 ALA A O 1
ATOM 5161 N N . VAL A 1 625 ? 21.365 -4.240 -40.036 1.00 95.44 625 VAL A N 1
ATOM 5162 C CA . VAL A 1 625 ? 19.934 -3.934 -40.045 1.00 95.44 625 VAL A CA 1
ATOM 5163 C C . VAL A 1 625 ? 19.133 -5.085 -39.429 1.00 95.44 625 VAL A C 1
ATOM 5165 O O . VAL A 1 625 ? 19.650 -6.172 -39.156 1.00 95.44 625 VAL A O 1
ATOM 5168 N N . HIS A 1 626 ? 17.837 -4.864 -39.251 1.00 95.62 626 HIS A N 1
ATOM 5169 C CA . HIS A 1 626 ? 16.876 -5.796 -38.656 1.00 95.62 626 HIS A CA 1
ATOM 5170 C C . HIS A 1 626 ? 16.453 -6.953 -39.596 1.00 95.62 626 HIS A C 1
ATOM 5172 O O . HIS A 1 626 ? 15.298 -7.365 -39.594 1.00 95.62 626 HIS A O 1
ATOM 5178 N N . GLU A 1 627 ? 17.360 -7.457 -40.437 1.00 93.69 627 GLU A N 1
ATOM 5179 C CA . GLU A 1 627 ? 17.134 -8.577 -41.370 1.00 93.69 627 GLU A CA 1
ATOM 5180 C C . GLU A 1 627 ? 17.742 -9.893 -40.861 1.00 93.69 627 GLU A C 1
ATOM 5182 O O . GLU A 1 627 ? 18.575 -9.903 -39.962 1.00 93.69 627 GLU A O 1
ATOM 5187 N N . LYS A 1 628 ? 17.403 -11.029 -41.474 1.00 93.38 628 LYS A N 1
ATOM 5188 C CA . LYS A 1 628 ? 18.068 -12.309 -41.182 1.00 93.38 628 LYS A CA 1
ATOM 5189 C C . LYS A 1 628 ? 18.584 -12.986 -42.441 1.00 93.38 628 LYS A C 1
ATOM 5191 O O . LYS A 1 628 ? 17.840 -13.124 -43.408 1.00 93.38 628 LYS A O 1
ATOM 5196 N N . PHE A 1 629 ? 19.790 -13.548 -42.386 1.00 94.62 629 PHE A N 1
ATOM 5197 C CA . PHE A 1 629 ? 20.265 -14.447 -43.429 1.00 94.62 629 PHE A CA 1
ATOM 5198 C C . PHE A 1 629 ? 19.387 -15.697 -43.572 1.00 94.62 629 PHE A C 1
ATOM 5200 O O . PHE A 1 629 ? 19.005 -16.359 -42.597 1.00 94.62 629 PHE A O 1
ATOM 5207 N N . GLU A 1 630 ? 19.085 -16.055 -44.817 1.00 92.31 630 GLU A N 1
ATOM 5208 C CA . GLU A 1 630 ? 18.412 -17.312 -45.140 1.00 92.31 630 GLU A CA 1
ATOM 5209 C C . GLU A 1 630 ? 19.203 -18.509 -44.589 1.00 92.31 630 GLU A C 1
ATOM 5211 O O . GLU A 1 630 ? 20.406 -18.616 -44.792 1.00 92.31 630 GLU A O 1
ATOM 5216 N N . GLY A 1 631 ? 18.529 -19.405 -43.859 1.00 87.88 631 GLY A N 1
ATOM 5217 C CA . GLY A 1 631 ? 19.164 -20.534 -43.162 1.00 87.88 631 GLY A CA 1
ATOM 5218 C C . GLY A 1 631 ? 19.405 -20.317 -41.663 1.00 87.88 631 GLY A C 1
ATOM 5219 O O . GLY A 1 631 ? 19.611 -21.294 -40.949 1.00 87.88 631 GLY A O 1
ATOM 5220 N N . GLY A 1 632 ? 19.301 -19.084 -41.153 1.00 90.50 632 GLY A N 1
ATOM 5221 C CA . GLY A 1 632 ? 19.347 -18.822 -39.710 1.00 90.50 632 GLY A CA 1
ATOM 5222 C C . GLY A 1 632 ? 18.093 -19.299 -38.964 1.00 90.50 632 GLY A C 1
ATOM 5223 O O . GLY A 1 632 ? 16.974 -19.240 -39.495 1.00 90.50 632 GLY A O 1
ATOM 5224 N N . ALA A 1 633 ? 18.254 -19.718 -37.708 1.00 89.62 633 ALA A N 1
ATOM 5225 C CA . ALA A 1 633 ? 17.159 -20.132 -36.833 1.00 89.62 633 ALA A CA 1
ATOM 5226 C C . ALA A 1 633 ? 16.215 -18.967 -36.484 1.00 89.62 633 ALA A C 1
ATOM 5228 O O . ALA A 1 633 ? 16.520 -17.792 -36.688 1.00 89.62 633 ALA A O 1
ATOM 5229 N N . TRP A 1 634 ? 15.023 -19.305 -36.000 1.00 87.19 634 TRP A N 1
ATOM 5230 C CA . TRP A 1 634 ? 14.064 -18.347 -35.451 1.00 87.19 634 TRP A CA 1
ATOM 5231 C C . TRP A 1 634 ? 14.201 -18.285 -33.926 1.00 87.19 634 TRP A C 1
ATOM 5233 O O . TRP A 1 634 ? 14.443 -19.318 -33.301 1.00 87.19 634 TRP A O 1
ATOM 5243 N N . SER A 1 635 ? 14.000 -17.101 -33.343 1.00 88.38 635 SER A N 1
ATOM 5244 C CA . SER A 1 635 ? 13.881 -16.892 -31.896 1.00 88.38 635 SER A CA 1
ATOM 5245 C C . SER A 1 635 ? 12.590 -16.137 -31.588 1.00 88.38 635 SER A C 1
ATOM 5247 O O . SER A 1 635 ? 12.204 -15.232 -32.326 1.00 88.38 635 SER A O 1
ATOM 5249 N N . SER A 1 636 ? 11.906 -16.526 -30.515 1.00 86.50 636 SER A N 1
ATOM 5250 C CA . SER A 1 636 ? 10.759 -15.791 -29.966 1.00 86.50 636 SER A CA 1
ATOM 5251 C C . SER A 1 636 ? 11.190 -14.545 -29.186 1.00 86.50 636 SER A C 1
ATOM 5253 O O . SER A 1 636 ? 10.450 -13.561 -29.186 1.00 86.50 636 SER A O 1
ATOM 5255 N N . GLY A 1 637 ? 12.368 -14.587 -28.558 1.00 90.69 637 GLY A N 1
ATOM 5256 C CA . GLY A 1 637 ? 12.952 -13.487 -27.796 1.00 90.69 637 GLY A CA 1
ATOM 5257 C C . GLY A 1 637 ? 13.926 -12.649 -28.613 1.00 90.69 637 GLY A C 1
ATOM 5258 O O . GLY A 1 637 ? 13.663 -12.328 -29.774 1.00 90.69 637 GLY A O 1
ATOM 5259 N N . GLU A 1 638 ? 15.046 -12.293 -27.997 1.00 94.44 638 GLU A N 1
ATOM 5260 C CA . GLU A 1 638 ? 16.079 -11.458 -28.610 1.00 94.44 638 GLU A CA 1
ATOM 5261 C C . GLU A 1 638 ? 17.283 -12.296 -29.033 1.00 94.44 638 GLU A C 1
ATOM 5263 O O . GLU A 1 638 ? 17.481 -13.435 -28.588 1.00 94.44 638 GLU A O 1
ATOM 5268 N N . VAL A 1 639 ? 18.059 -11.752 -29.965 1.00 95.06 639 VAL A N 1
ATOM 5269 C CA . VAL A 1 639 ? 19.257 -12.394 -30.502 1.00 95.06 639 VAL A CA 1
ATOM 5270 C C . VAL A 1 639 ? 20.393 -11.392 -30.636 1.00 95.06 639 VAL A C 1
ATOM 5272 O O . VAL A 1 639 ? 20.180 -10.185 -30.589 1.00 95.06 639 VAL A O 1
ATOM 5275 N N . HIS A 1 640 ? 21.593 -11.916 -30.840 1.00 95.38 640 HIS A N 1
ATOM 5276 C CA . HIS A 1 640 ? 22.805 -11.145 -31.075 1.00 95.38 640 HIS A CA 1
ATOM 5277 C C . HIS A 1 640 ? 23.646 -11.815 -32.187 1.00 95.38 640 HIS A C 1
ATOM 5279 O O . HIS A 1 640 ? 23.279 -12.869 -32.734 1.00 95.38 640 HIS A O 1
ATOM 5285 N N . GLY A 1 641 ? 24.794 -11.226 -32.518 1.00 94.88 641 GLY A N 1
ATOM 5286 C CA . GLY A 1 641 ? 25.767 -11.706 -33.504 1.00 94.88 641 GLY A CA 1
ATOM 5287 C C . GLY A 1 641 ? 25.867 -10.838 -34.759 1.00 94.88 641 GLY A C 1
ATOM 5288 O O . GLY A 1 641 ? 26.778 -11.044 -35.562 1.00 94.88 641 GLY A O 1
ATOM 5289 N N . GLY A 1 642 ? 24.947 -9.892 -34.943 1.00 95.62 642 GLY A N 1
ATOM 5290 C CA . GLY A 1 642 ? 24.923 -8.949 -36.056 1.00 95.62 642 GLY A CA 1
ATOM 5291 C C . GLY A 1 642 ? 25.667 -7.662 -35.737 1.00 95.62 642 GLY A C 1
ATOM 5292 O O . GLY A 1 642 ? 26.567 -7.635 -34.895 1.00 95.62 642 GLY A O 1
ATOM 5293 N N . ALA A 1 643 ? 25.303 -6.604 -36.455 1.00 96.06 643 ALA A N 1
ATOM 5294 C CA . ALA A 1 643 ? 25.941 -5.305 -36.363 1.00 96.06 643 ALA A CA 1
ATOM 5295 C C . ALA A 1 643 ? 24.970 -4.121 -36.223 1.00 96.06 643 ALA A C 1
ATOM 5297 O O . ALA A 1 643 ? 25.355 -2.989 -36.530 1.00 96.06 643 ALA A O 1
ATOM 5298 N N . THR A 1 644 ? 23.717 -4.350 -35.813 1.00 96.94 644 THR A N 1
ATOM 5299 C CA . THR A 1 644 ? 22.820 -3.224 -35.512 1.00 96.94 644 THR A CA 1
ATOM 5300 C C . THR A 1 644 ? 23.351 -2.430 -34.321 1.00 96.94 644 THR A C 1
ATOM 5302 O O . THR A 1 644 ? 24.152 -2.927 -33.523 1.00 96.94 644 THR A O 1
ATOM 5305 N N . LEU A 1 645 ? 22.941 -1.165 -34.201 1.00 97.25 645 LEU A N 1
ATOM 5306 C CA . LEU A 1 645 ? 23.475 -0.293 -33.155 1.00 97.25 645 LEU A CA 1
ATOM 5307 C C . LEU A 1 645 ? 23.165 -0.824 -31.750 1.00 97.25 645 LEU A C 1
ATOM 5309 O O . LEU A 1 645 ? 24.018 -0.721 -30.876 1.00 97.25 645 LEU A O 1
ATOM 5313 N N . GLU A 1 646 ? 21.997 -1.431 -31.539 1.00 96.94 646 GLU A N 1
ATOM 5314 C CA . GLU A 1 646 ? 21.624 -2.047 -30.265 1.00 96.94 646 GLU A CA 1
ATOM 5315 C C . GLU A 1 646 ? 22.392 -3.335 -29.941 1.00 96.94 646 GLU A C 1
ATOM 5317 O O . GLU A 1 646 ? 22.523 -3.652 -28.767 1.00 96.94 646 GLU A O 1
ATOM 5322 N N . GLU A 1 647 ? 22.939 -4.047 -30.936 1.00 97.12 647 GLU A N 1
ATOM 5323 C CA . GLU A 1 647 ? 23.833 -5.197 -30.716 1.00 97.12 647 GLU A CA 1
ATOM 5324 C C . GLU A 1 647 ? 25.273 -4.734 -30.420 1.00 97.12 647 GLU A C 1
ATOM 5326 O O . GLU A 1 647 ? 25.943 -5.271 -29.537 1.00 97.12 647 GLU A O 1
ATOM 5331 N N . CYS A 1 648 ? 25.764 -3.750 -31.183 1.00 96.75 648 CYS A N 1
ATOM 5332 C CA . CYS A 1 648 ? 27.170 -3.335 -31.198 1.00 96.75 648 CYS A CA 1
ATOM 5333 C C . CYS A 1 648 ? 27.549 -2.297 -30.154 1.00 96.75 648 CYS A C 1
ATOM 5335 O O . CYS A 1 648 ? 28.709 -2.253 -29.744 1.00 96.75 648 CYS A O 1
ATOM 5337 N N . LEU A 1 649 ? 26.641 -1.380 -29.829 1.00 97.62 649 LEU A N 1
ATOM 5338 C CA . LEU A 1 649 ? 26.956 -0.270 -28.947 1.00 97.62 649 LEU A CA 1
ATOM 5339 C C . LEU A 1 649 ? 26.593 -0.648 -27.519 1.00 97.62 649 LEU A C 1
ATOM 5341 O O . LEU A 1 649 ? 25.434 -0.910 -27.189 1.00 97.62 649 LEU A O 1
ATOM 5345 N N . VAL A 1 650 ? 27.615 -0.648 -26.675 1.00 97.06 650 VAL A N 1
ATOM 5346 C CA . VAL A 1 650 ? 27.521 -0.966 -25.255 1.00 97.06 650 VAL A CA 1
ATOM 5347 C C . VAL A 1 650 ? 28.033 0.213 -24.441 1.00 97.06 650 VAL A C 1
ATOM 5349 O O . VAL A 1 650 ? 28.910 0.961 -24.895 1.00 97.06 650 VAL A O 1
ATOM 5352 N N . PRO A 1 651 ? 27.508 0.410 -23.229 1.00 96.56 651 PRO A N 1
ATOM 5353 C CA . PRO A 1 651 ? 27.997 1.472 -22.382 1.00 96.56 651 PRO A CA 1
ATOM 5354 C C . PRO A 1 651 ? 29.240 1.021 -21.609 1.00 96.56 651 PRO A C 1
ATOM 5356 O O . PRO A 1 651 ? 29.367 -0.132 -21.192 1.00 96.56 651 PRO A O 1
ATOM 5359 N N . VAL A 1 652 ? 30.158 1.954 -21.383 1.00 97.25 652 VAL A N 1
ATOM 53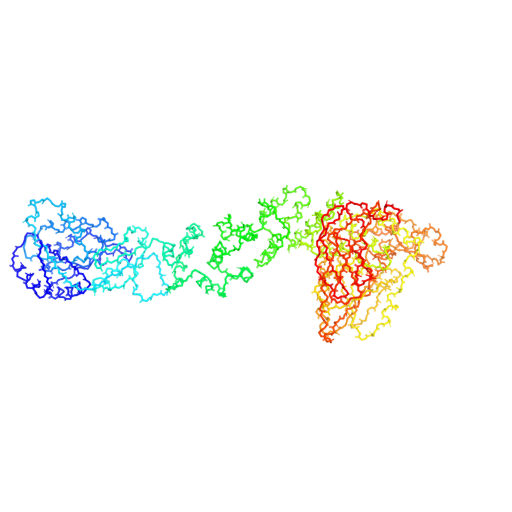60 C CA . VAL A 1 652 ? 31.146 1.882 -20.306 1.00 97.25 652 VAL A CA 1
ATOM 5361 C C . VAL A 1 652 ? 30.743 2.935 -19.288 1.00 97.25 652 VAL A C 1
ATOM 5363 O O . VAL A 1 652 ? 30.925 4.133 -19.500 1.00 97.25 652 VAL A O 1
ATOM 5366 N N . ILE A 1 653 ? 30.111 2.474 -18.217 1.00 96.12 653 ILE A N 1
ATOM 5367 C CA . ILE A 1 653 ? 29.570 3.299 -17.148 1.00 96.12 653 ILE A CA 1
ATOM 5368 C C . ILE A 1 653 ? 30.592 3.346 -16.024 1.00 96.12 653 ILE A C 1
ATOM 5370 O O . ILE A 1 653 ? 30.974 2.311 -15.486 1.00 96.12 653 ILE A O 1
ATOM 5374 N N . ARG A 1 654 ? 30.996 4.539 -15.617 1.00 94.94 654 ARG A N 1
ATOM 5375 C CA . ARG A 1 654 ? 31.812 4.748 -14.429 1.00 94.94 654 ARG A CA 1
ATOM 5376 C C . ARG A 1 654 ? 30.957 5.369 -13.341 1.00 94.94 654 ARG A C 1
ATOM 5378 O O . ARG A 1 654 ? 30.329 6.405 -13.554 1.00 94.94 654 ARG A O 1
ATOM 5385 N N . LEU A 1 655 ? 30.972 4.742 -12.171 1.00 94.31 655 LEU A N 1
ATOM 5386 C CA . LEU A 1 655 ? 30.288 5.232 -10.983 1.00 94.31 655 LEU A CA 1
ATOM 5387 C C . LEU A 1 655 ? 31.294 5.461 -9.861 1.00 94.31 655 LEU A C 1
ATOM 5389 O O . LEU A 1 655 ? 32.139 4.605 -9.599 1.00 94.31 655 LEU A O 1
ATOM 5393 N N . TRP A 1 656 ? 31.180 6.586 -9.160 1.00 91.56 656 TRP A N 1
ATOM 5394 C CA . TRP A 1 656 ? 31.999 6.863 -7.980 1.00 91.56 656 TRP A CA 1
ATOM 5395 C C . TRP A 1 656 ? 31.272 7.747 -6.972 1.00 91.56 656 TRP A C 1
ATOM 5397 O O . TRP A 1 656 ? 30.379 8.525 -7.314 1.00 91.56 656 TRP A O 1
ATOM 5407 N N . MET A 1 657 ? 31.693 7.639 -5.713 1.00 86.56 657 MET A N 1
ATOM 5408 C CA . MET A 1 657 ? 31.169 8.464 -4.627 1.00 86.56 657 MET A CA 1
ATOM 5409 C C . MET A 1 657 ? 31.812 9.853 -4.647 1.00 86.56 657 MET A C 1
ATOM 5411 O O . MET A 1 657 ? 33.041 9.987 -4.628 1.00 86.56 657 MET A O 1
ATOM 5415 N N . VAL A 1 658 ? 30.999 10.907 -4.607 1.00 75.88 658 VAL A N 1
ATOM 5416 C CA . VAL A 1 658 ? 31.497 12.275 -4.424 1.00 75.88 658 VAL A CA 1
ATOM 5417 C C . VAL A 1 658 ? 31.801 12.497 -2.942 1.00 75.88 658 VAL A C 1
ATOM 5419 O O . VAL A 1 658 ? 30.914 12.425 -2.090 1.00 75.88 658 VAL A O 1
ATOM 5422 N N . ARG A 1 659 ? 33.064 12.785 -2.603 1.00 65.62 659 ARG A N 1
ATOM 5423 C CA . ARG A 1 659 ? 33.433 13.179 -1.234 1.00 65.62 659 ARG A CA 1
ATOM 5424 C C . ARG A 1 659 ? 32.822 14.546 -0.917 1.00 65.62 659 ARG A C 1
ATOM 5426 O O . ARG A 1 659 ? 32.966 15.484 -1.698 1.00 65.62 659 ARG A O 1
ATOM 5433 N N . LYS A 1 660 ? 32.146 14.668 0.232 1.00 58.91 660 LYS A N 1
ATOM 5434 C CA . LYS A 1 660 ? 31.627 15.944 0.756 1.00 58.91 660 LYS A CA 1
ATOM 5435 C C . LYS A 1 660 ? 32.769 16.793 1.323 1.00 58.91 660 LYS A C 1
ATOM 5437 O O . LYS A 1 660 ? 32.828 17.042 2.525 1.00 58.91 660 LYS A O 1
ATOM 5442 N N . ASP A 1 661 ? 33.676 17.237 0.464 1.00 46.22 661 ASP A N 1
ATOM 5443 C CA . ASP A 1 661 ? 34.724 18.171 0.859 1.00 46.22 661 ASP A CA 1
ATOM 5444 C C . ASP A 1 661 ? 34.157 19.598 0.766 1.00 46.22 661 ASP A C 1
ATOM 5446 O O . ASP A 1 661 ? 34.178 20.242 -0.279 1.00 46.22 661 ASP A O 1
ATOM 5450 N N . GLY A 1 662 ? 33.589 20.069 1.881 1.00 48.12 662 GLY A N 1
ATOM 5451 C CA . GLY A 1 662 ? 33.055 21.425 2.043 1.00 48.12 662 GLY A CA 1
ATOM 5452 C C . GLY A 1 662 ? 31.553 21.548 1.772 1.00 48.12 662 GLY A C 1
ATOM 5453 O O . GLY A 1 662 ? 31.008 20.970 0.836 1.00 48.12 662 GLY A O 1
ATOM 5454 N N . ALA A 1 663 ? 30.864 22.316 2.620 1.00 47.25 663 ALA A N 1
ATOM 5455 C CA . ALA A 1 663 ? 29.446 22.640 2.496 1.00 47.25 663 ALA A CA 1
ATOM 5456 C C . ALA A 1 663 ? 29.188 23.552 1.281 1.00 47.25 663 ALA A C 1
ATOM 5458 O O . ALA A 1 663 ? 28.968 24.751 1.426 1.00 47.25 663 ALA A O 1
ATOM 5459 N N . VAL A 1 664 ? 29.242 22.998 0.070 1.00 55.59 664 VAL A N 1
ATOM 5460 C CA . VAL A 1 664 ? 28.694 23.661 -1.116 1.00 55.59 664 VAL A CA 1
ATOM 5461 C C . VAL A 1 664 ? 27.174 23.570 -1.001 1.00 55.59 664 VAL A C 1
ATOM 5463 O O . VAL A 1 664 ? 26.626 22.471 -0.900 1.00 55.59 664 VAL A O 1
ATOM 5466 N N . ALA A 1 665 ? 26.496 24.717 -0.933 1.00 61.25 665 ALA A N 1
ATOM 5467 C CA . ALA A 1 665 ? 25.038 24.767 -0.905 1.00 61.25 665 ALA A CA 1
ATOM 5468 C C . ALA A 1 665 ? 24.476 24.062 -2.148 1.00 61.25 665 ALA A C 1
ATOM 5470 O O . ALA A 1 665 ? 24.962 24.296 -3.255 1.00 61.25 665 ALA A O 1
ATOM 5471 N N . SER A 1 666 ? 23.473 23.199 -1.971 1.00 71.25 666 SER A N 1
ATOM 5472 C CA . SER A 1 666 ? 22.811 22.558 -3.104 1.00 71.25 666 SER A CA 1
ATOM 5473 C C . SER A 1 666 ? 22.153 23.623 -3.994 1.00 71.25 666 SER A C 1
ATOM 5475 O O . SER A 1 666 ? 21.498 24.532 -3.463 1.00 71.25 666 SER A O 1
ATOM 5477 N N . PRO A 1 667 ? 22.345 23.560 -5.325 1.00 82.50 667 PRO A N 1
ATOM 5478 C CA . PRO A 1 667 ? 21.686 24.475 -6.247 1.00 82.50 667 PRO A CA 1
ATOM 5479 C C . PRO A 1 667 ? 20.168 24.316 -6.128 1.00 82.50 667 PRO A C 1
ATOM 5481 O O . PRO A 1 667 ? 19.650 23.205 -6.042 1.00 82.50 667 PRO A O 1
ATOM 5484 N N . LYS A 1 668 ? 19.451 25.437 -6.102 1.00 86.44 668 LYS A N 1
ATOM 5485 C CA . LYS A 1 668 ? 17.987 25.489 -6.110 1.00 86.44 668 LYS A CA 1
ATOM 5486 C C . LYS A 1 668 ? 17.519 26.340 -7.273 1.00 86.44 668 LYS A C 1
ATOM 5488 O O . LYS A 1 668 ? 18.215 27.271 -7.671 1.00 86.44 668 LYS A O 1
ATOM 5493 N N . ILE A 1 669 ? 16.318 26.057 -7.761 1.00 88.69 669 ILE A N 1
ATOM 5494 C CA . ILE A 1 669 ? 15.643 26.886 -8.760 1.00 88.69 669 ILE A CA 1
ATOM 5495 C C . ILE A 1 669 ? 15.254 28.209 -8.093 1.00 88.69 669 ILE A C 1
ATOM 5497 O O . ILE A 1 669 ? 14.487 28.219 -7.130 1.00 88.69 669 ILE A O 1
ATOM 5501 N N . ALA A 1 670 ? 15.815 29.314 -8.576 1.00 86.25 670 ALA A N 1
ATOM 5502 C CA . ALA A 1 670 ? 15.502 30.658 -8.105 1.00 86.25 670 ALA A CA 1
ATOM 5503 C C . ALA A 1 670 ? 14.349 31.265 -8.912 1.00 86.25 670 ALA A C 1
ATOM 5505 O O . ALA A 1 670 ? 13.396 31.794 -8.341 1.00 86.25 670 ALA A O 1
ATOM 5506 N N . ILE A 1 671 ? 14.436 31.171 -10.241 1.00 81.75 671 ILE A N 1
ATOM 5507 C CA . ILE A 1 671 ? 13.475 31.727 -11.198 1.00 81.75 671 ILE A CA 1
ATOM 5508 C C . ILE A 1 671 ? 13.384 30.770 -12.384 1.00 81.75 671 ILE A C 1
ATOM 5510 O O . ILE A 1 671 ? 14.383 30.161 -12.766 1.00 81.75 671 ILE A O 1
ATOM 5514 N N . PHE A 1 672 ? 12.201 30.648 -12.983 1.00 89.50 672 PHE A N 1
ATOM 5515 C CA . PHE A 1 672 ? 12.061 30.005 -14.283 1.00 89.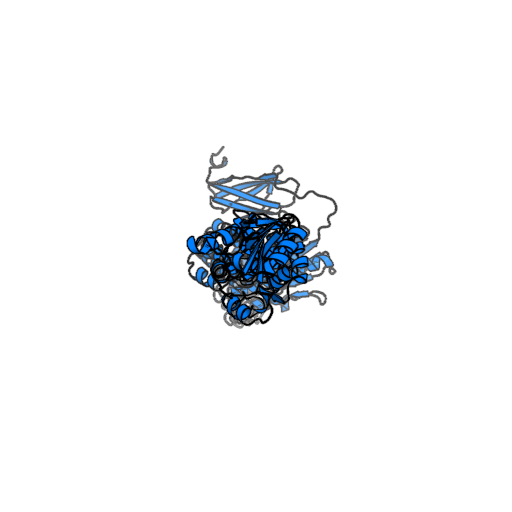50 672 PHE A CA 1
ATOM 5516 C C . PHE A 1 672 ? 10.922 30.618 -15.110 1.00 89.50 672 PHE A C 1
ATOM 5518 O O . PHE A 1 672 ? 10.017 31.259 -14.566 1.00 89.50 672 PHE A O 1
ATOM 5525 N N . THR A 1 673 ? 10.955 30.409 -16.426 1.00 87.12 673 THR A N 1
ATOM 5526 C CA . THR A 1 673 ? 9.882 30.820 -17.343 1.00 87.12 673 THR A CA 1
ATOM 5527 C C . THR A 1 673 ? 8.619 29.982 -17.123 1.00 87.12 673 THR A C 1
ATOM 5529 O O . THR A 1 673 ? 8.591 28.796 -17.441 1.00 87.12 673 THR A O 1
ATOM 5532 N N . SER A 1 674 ? 7.538 30.598 -16.636 1.00 88.44 674 SER A N 1
ATOM 5533 C CA . SER A 1 674 ? 6.258 29.907 -16.396 1.00 88.44 674 SER A CA 1
ATOM 5534 C C . SER A 1 674 ? 5.386 29.742 -17.647 1.00 88.44 674 SER A C 1
ATOM 5536 O O . SER A 1 674 ? 4.497 28.891 -17.659 1.00 88.44 674 SER A O 1
ATOM 5538 N N . VAL A 1 675 ? 5.633 30.524 -18.706 1.00 90.75 675 VAL A N 1
ATOM 5539 C CA . VAL A 1 675 ? 4.933 30.420 -19.997 1.00 90.75 675 VAL A CA 1
ATOM 5540 C C . VAL A 1 675 ? 5.939 30.447 -21.147 1.00 90.75 675 VAL A C 1
ATOM 5542 O O . VAL A 1 675 ? 6.542 31.482 -21.423 1.00 90.75 675 VAL A O 1
ATOM 5545 N N . VAL A 1 676 ? 6.086 29.322 -21.844 1.00 90.31 676 VAL A N 1
ATOM 5546 C CA . VAL A 1 676 ? 6.939 29.169 -23.028 1.00 90.31 676 VAL A CA 1
ATOM 5547 C C . VAL A 1 676 ? 6.100 29.444 -24.275 1.00 90.31 676 VAL A C 1
ATOM 5549 O O . VAL A 1 676 ? 5.178 28.692 -24.598 1.00 90.31 676 VAL A O 1
ATOM 5552 N N . LYS A 1 677 ? 6.401 30.534 -24.984 1.00 88.88 677 LYS A N 1
ATOM 5553 C CA . LYS A 1 677 ? 5.752 30.857 -26.263 1.00 88.88 677 LYS A CA 1
ATOM 5554 C C . LYS A 1 677 ? 6.485 30.158 -27.399 1.00 88.88 677 LYS A C 1
ATOM 5556 O O . LYS A 1 677 ? 7.699 30.288 -27.500 1.00 88.88 677 LYS A O 1
ATOM 5561 N N . LEU A 1 678 ? 5.744 29.432 -28.232 1.00 86.88 678 LEU A N 1
ATOM 5562 C CA . LEU A 1 678 ? 6.292 28.794 -29.426 1.00 86.88 678 LEU A CA 1
ATOM 5563 C C . LEU A 1 678 ? 6.198 29.724 -30.637 1.00 86.88 678 LEU A C 1
ATOM 5565 O O . LEU A 1 678 ? 5.103 30.213 -30.936 1.00 86.88 678 LEU A O 1
ATOM 5569 N N . ASN A 1 679 ? 7.311 29.876 -31.355 1.00 84.44 679 ASN A N 1
ATOM 5570 C CA . ASN A 1 679 ? 7.388 30.534 -32.659 1.00 84.44 679 ASN A CA 1
ATOM 5571 C C . ASN A 1 679 ? 6.642 29.730 -33.751 1.00 84.44 679 ASN A C 1
ATOM 5573 O O . ASN A 1 679 ? 6.117 28.634 -33.518 1.00 84.44 679 ASN A O 1
ATOM 5577 N N . ILE A 1 680 ? 6.626 30.242 -34.987 1.00 79.38 680 ILE A N 1
ATOM 5578 C CA . ILE A 1 680 ? 5.976 29.576 -36.135 1.00 79.38 680 ILE A CA 1
ATOM 5579 C C . ILE A 1 680 ? 6.546 28.185 -36.474 1.00 79.38 680 ILE A C 1
ATOM 5581 O O . ILE A 1 680 ? 5.884 27.406 -37.162 1.00 79.38 680 ILE A O 1
ATOM 5585 N N . ARG A 1 681 ? 7.757 27.862 -36.001 1.00 78.56 681 ARG A N 1
ATOM 5586 C CA . ARG A 1 681 ? 8.421 26.559 -36.168 1.00 78.56 681 ARG A CA 1
ATOM 5587 C C . ARG A 1 681 ? 8.135 25.596 -35.012 1.00 78.56 681 ARG A C 1
ATOM 5589 O O . ARG A 1 681 ? 8.545 24.442 -35.076 1.00 78.56 681 ARG A O 1
ATOM 5596 N N . GLY A 1 682 ? 7.392 26.032 -33.993 1.00 80.56 682 GLY A N 1
ATOM 5597 C CA . GLY A 1 682 ? 7.100 25.226 -32.809 1.00 80.56 682 GLY A CA 1
ATOM 5598 C C . GLY A 1 682 ? 8.256 25.166 -31.809 1.00 80.56 682 GLY A C 1
ATOM 5599 O O . GLY A 1 682 ? 8.338 24.203 -31.047 1.00 80.56 682 GLY A O 1
ATOM 5600 N N . GLU A 1 683 ? 9.141 26.162 -31.829 1.00 88.25 683 GLU A N 1
ATOM 5601 C CA . GLU A 1 683 ? 10.309 26.282 -30.954 1.00 88.25 683 GLU A CA 1
ATOM 5602 C C . GLU A 1 683 ? 10.078 27.413 -29.943 1.00 88.25 683 GLU A C 1
ATOM 5604 O O . GLU A 1 683 ? 9.495 28.441 -30.286 1.00 88.25 683 GLU A O 1
ATOM 5609 N N . GLY A 1 684 ? 10.512 27.236 -28.698 1.00 89.50 684 GLY A N 1
ATOM 5610 C CA . GLY A 1 684 ? 10.440 28.269 -27.663 1.00 89.50 684 GLY A CA 1
ATOM 5611 C C . GLY A 1 684 ? 11.515 28.079 -26.600 1.00 89.50 684 GLY A C 1
ATOM 5612 O O . GLY A 1 684 ? 12.140 27.025 -26.532 1.00 89.50 684 GLY A O 1
ATOM 5613 N N . CYS A 1 685 ? 11.723 29.082 -25.750 1.00 91.25 685 CYS A N 1
ATOM 5614 C CA . CYS A 1 685 ? 12.781 29.055 -24.738 1.00 91.25 685 CYS A CA 1
ATOM 5615 C C . CYS A 1 685 ? 12.208 29.000 -23.321 1.00 91.25 685 CYS A C 1
ATOM 5617 O O . CYS A 1 685 ? 11.334 29.792 -22.954 1.00 91.25 685 CYS A O 1
ATOM 5619 N N . LEU A 1 686 ? 12.732 28.079 -22.515 1.00 92.50 686 LEU A N 1
ATOM 5620 C CA . LEU A 1 686 ? 12.523 28.032 -21.075 1.00 92.50 686 LEU A CA 1
ATOM 5621 C C . LEU A 1 686 ? 13.819 28.467 -20.391 1.00 92.50 686 LEU A C 1
ATOM 5623 O O . LEU A 1 686 ? 14.849 27.819 -20.541 1.00 92.50 686 LEU A O 1
ATOM 5627 N N . GLU A 1 687 ? 13.768 29.567 -19.646 1.00 94.19 687 GLU A N 1
ATOM 5628 C CA . GLU A 1 687 ? 14.912 30.059 -18.882 1.00 94.19 687 GLU A CA 1
ATOM 5629 C C . GLU A 1 687 ? 14.837 29.539 -17.447 1.00 94.19 687 GLU A C 1
ATOM 5631 O O . GLU A 1 687 ? 13.757 29.534 -16.853 1.00 94.19 687 GLU A O 1
ATOM 5636 N N . VAL A 1 688 ? 15.974 29.132 -16.881 1.00 92.81 688 VAL A N 1
ATOM 5637 C CA . VAL A 1 688 ? 16.114 28.702 -15.482 1.00 92.81 688 VAL A CA 1
ATOM 5638 C C . VAL A 1 688 ? 17.287 29.431 -14.837 1.00 92.81 688 VAL A C 1
ATOM 5640 O O . VAL A 1 688 ? 18.406 29.397 -15.340 1.00 92.81 688 VAL A O 1
ATOM 5643 N N . GLU A 1 689 ? 17.058 30.051 -13.687 1.00 92.62 689 GLU A N 1
ATOM 5644 C CA . GLU A 1 689 ? 18.101 30.639 -12.847 1.00 92.62 689 GLU A CA 1
ATOM 5645 C C . GLU A 1 689 ? 18.297 29.784 -11.592 1.00 92.62 689 GLU A C 1
ATOM 5647 O O . GLU A 1 689 ? 17.321 29.375 -10.954 1.00 92.62 689 GLU A O 1
ATOM 5652 N N . LEU A 1 690 ? 19.554 29.513 -11.229 1.00 91.12 690 LEU A N 1
ATOM 5653 C CA . LEU A 1 690 ? 19.911 28.664 -10.092 1.00 91.12 690 LEU A CA 1
ATOM 5654 C C . LEU A 1 690 ? 20.650 29.454 -9.009 1.00 91.12 690 LEU A C 1
ATOM 5656 O O . LEU A 1 690 ? 21.429 30.357 -9.296 1.00 91.12 690 LEU A O 1
ATOM 5660 N N . THR A 1 691 ? 20.465 29.072 -7.744 1.00 89.31 691 THR A N 1
ATOM 5661 C CA . THR A 1 691 ? 21.107 29.736 -6.591 1.00 89.31 691 THR A CA 1
ATOM 5662 C C . THR A 1 691 ? 22.608 29.463 -6.457 1.00 89.31 691 THR A C 1
ATOM 5664 O O . THR A 1 691 ? 23.261 30.052 -5.597 1.00 89.31 691 THR A O 1
ATOM 5667 N N . ALA A 1 692 ? 23.147 28.526 -7.236 1.00 84.75 692 ALA A N 1
ATOM 5668 C CA . ALA A 1 692 ? 24.557 28.157 -7.251 1.00 84.75 692 ALA A CA 1
ATOM 5669 C C . ALA A 1 692 ? 24.961 27.717 -8.670 1.00 84.75 692 ALA A C 1
ATOM 5671 O O . ALA A 1 692 ? 24.108 27.210 -9.404 1.00 84.75 692 ALA A O 1
ATOM 5672 N N . PRO A 1 693 ? 26.234 27.901 -9.064 1.00 84.31 693 PRO A N 1
ATOM 5673 C CA . PRO A 1 693 ? 26.718 27.464 -10.367 1.00 84.31 693 PRO A CA 1
ATOM 5674 C C . PRO A 1 693 ? 26.708 25.935 -10.474 1.00 84.31 693 PRO A C 1
ATOM 5676 O O . PRO A 1 693 ? 27.052 25.237 -9.518 1.00 84.31 693 PRO A O 1
ATOM 5679 N N . VAL A 1 694 ? 26.340 25.444 -11.655 1.00 86.44 694 VAL A N 1
ATOM 5680 C CA . VAL A 1 694 ? 26.314 24.022 -12.035 1.00 86.44 694 VAL A CA 1
ATOM 5681 C C . VAL A 1 694 ? 26.970 23.856 -13.407 1.00 86.44 694 VAL A C 1
ATOM 5683 O O . VAL A 1 694 ? 27.200 24.853 -14.096 1.00 86.44 694 VAL A O 1
ATOM 5686 N N . GLU A 1 695 ? 27.302 22.626 -13.790 1.00 84.50 695 GLU A N 1
ATOM 5687 C CA . GLU A 1 695 ? 27.983 22.326 -15.062 1.00 84.50 695 GLU A CA 1
ATOM 5688 C C . GLU A 1 695 ? 26.996 21.972 -16.176 1.00 84.50 695 GLU A C 1
ATOM 5690 O O . GLU A 1 695 ? 27.272 22.228 -17.346 1.00 84.50 695 GLU A O 1
ATOM 5695 N N . GLU A 1 696 ? 25.843 21.412 -15.815 1.00 86.94 696 GLU A N 1
ATOM 5696 C CA . GLU A 1 696 ? 24.813 20.977 -16.752 1.00 86.94 696 GLU A CA 1
ATOM 5697 C C . GLU A 1 696 ? 23.425 21.214 -16.153 1.00 86.94 696 GLU A C 1
ATOM 5699 O O . GLU A 1 696 ? 23.221 21.039 -14.951 1.00 86.94 696 GLU A O 1
ATOM 5704 N N . VAL A 1 697 ? 22.455 21.572 -16.996 1.00 89.38 697 VAL A N 1
ATOM 5705 C CA . VAL A 1 697 ? 21.030 21.542 -16.650 1.00 89.38 697 VAL A CA 1
ATOM 5706 C C . VAL A 1 697 ? 20.275 20.806 -17.741 1.00 89.38 697 VAL A C 1
ATOM 5708 O O . VAL A 1 697 ? 20.424 21.108 -18.923 1.00 89.38 697 VAL A O 1
ATOM 5711 N N . THR A 1 698 ? 19.429 19.860 -17.344 1.00 90.25 698 THR A N 1
ATOM 5712 C CA . THR A 1 698 ? 18.523 19.155 -18.252 1.00 90.25 698 THR A CA 1
ATOM 5713 C C . THR A 1 698 ? 17.092 19.221 -17.746 1.00 90.25 698 THR A C 1
ATOM 5715 O O . THR A 1 698 ? 16.836 19.142 -16.546 1.00 90.25 698 THR A O 1
ATOM 5718 N N . LEU A 1 699 ? 16.148 19.366 -18.672 1.00 90.94 699 LEU A N 1
ATOM 5719 C CA . LEU A 1 699 ? 14.717 19.288 -18.415 1.00 90.94 699 LEU A CA 1
ATOM 5720 C C . LEU A 1 699 ? 14.180 17.974 -18.967 1.00 90.94 699 LEU A C 1
ATOM 5722 O O . LEU A 1 699 ? 14.223 17.742 -20.175 1.00 90.94 699 LEU A O 1
ATOM 5726 N N . GLN A 1 700 ? 13.623 17.148 -18.089 1.00 89.19 700 GLN A N 1
ATOM 5727 C CA . GLN A 1 700 ? 12.825 15.991 -18.465 1.00 89.19 700 GLN A CA 1
ATOM 5728 C C . GLN A 1 700 ? 11.343 16.363 -18.427 1.00 89.19 700 GLN A C 1
ATOM 5730 O O . GLN A 1 700 ? 10.830 16.786 -17.393 1.00 89.19 700 GLN A O 1
ATOM 5735 N N . VAL A 1 701 ? 10.637 16.226 -19.546 1.00 89.25 701 VAL A N 1
ATOM 5736 C CA . VAL A 1 701 ? 9.208 16.552 -19.629 1.00 89.25 701 VAL A CA 1
ATOM 5737 C C . VAL A 1 701 ? 8.525 15.688 -20.683 1.00 89.25 701 VAL A C 1
ATOM 5739 O O . VAL A 1 701 ? 9.002 15.577 -21.809 1.00 89.25 701 VAL A O 1
ATOM 5742 N N . ALA A 1 702 ? 7.407 15.052 -20.317 1.00 85.88 702 ALA A N 1
ATOM 5743 C CA . ALA A 1 702 ? 6.611 14.195 -21.208 1.00 85.88 702 ALA A CA 1
ATOM 5744 C C . ALA A 1 702 ? 7.440 13.138 -21.983 1.00 85.88 702 ALA A C 1
ATOM 5746 O O . ALA A 1 702 ? 7.193 12.878 -23.166 1.00 85.88 702 ALA A O 1
ATOM 5747 N N . GLY A 1 703 ? 8.442 12.546 -21.321 1.00 83.31 703 GLY A N 1
ATOM 5748 C CA . GLY A 1 703 ? 9.346 11.545 -21.903 1.00 83.31 703 GLY A CA 1
ATOM 5749 C C . GLY A 1 703 ? 10.371 12.094 -22.897 1.00 83.31 703 GLY A C 1
ATOM 5750 O O . GLY A 1 703 ? 10.933 11.336 -23.691 1.00 83.31 703 GLY A O 1
ATOM 5751 N N . GLN A 1 704 ? 10.591 13.407 -22.896 1.00 85.44 704 GLN A N 1
ATOM 5752 C CA . GLN A 1 704 ? 11.634 14.086 -23.660 1.00 85.44 704 GLN A CA 1
ATOM 5753 C C . GLN A 1 704 ? 12.661 14.701 -22.719 1.00 85.44 704 GLN A C 1
ATOM 5755 O O . GLN A 1 704 ? 12.333 15.067 -21.592 1.00 85.44 704 GLN A O 1
ATOM 5760 N N . VAL A 1 705 ? 13.896 14.810 -23.204 1.00 87.31 705 VAL A N 1
ATOM 5761 C CA . VAL A 1 705 ? 15.020 15.413 -22.487 1.00 87.31 705 VAL A CA 1
ATOM 5762 C C . VAL A 1 705 ? 15.524 16.590 -23.310 1.00 87.31 705 VAL A C 1
ATOM 5764 O O . VAL A 1 705 ? 15.772 16.436 -24.506 1.00 87.31 705 VAL A O 1
ATOM 5767 N N . TYR A 1 706 ? 15.674 17.744 -22.669 1.00 88.38 706 TYR A N 1
ATOM 5768 C CA . TYR A 1 706 ? 16.207 18.963 -23.269 1.00 88.38 706 TYR A CA 1
ATOM 5769 C C . TYR A 1 706 ? 17.415 19.433 -22.465 1.00 88.38 706 TYR A C 1
ATOM 5771 O O . TYR A 1 706 ? 17.314 19.589 -21.248 1.00 88.38 706 TYR A O 1
ATOM 5779 N N . SER A 1 707 ? 18.543 19.660 -23.132 1.00 89.50 707 SER A N 1
ATOM 5780 C CA . SER A 1 707 ? 19.745 20.219 -22.510 1.00 89.50 707 SER A CA 1
ATOM 5781 C C . SER A 1 707 ? 19.689 21.744 -22.512 1.00 89.50 707 SER A C 1
ATOM 5783 O O . SER A 1 707 ? 19.264 22.355 -23.492 1.00 89.50 707 SER A O 1
ATOM 5785 N N . GLY A 1 708 ? 20.103 22.355 -21.407 1.00 89.88 708 GLY A N 1
ATOM 5786 C CA . GLY A 1 708 ? 20.238 23.798 -21.279 1.00 89.88 708 GLY A CA 1
ATOM 5787 C C . GLY A 1 708 ? 21.610 24.294 -21.719 1.00 89.88 708 GLY A C 1
ATOM 5788 O O . GLY A 1 708 ? 22.611 23.595 -21.578 1.00 89.88 708 GLY A O 1
ATOM 5789 N N . VAL A 1 709 ? 21.654 25.537 -22.189 1.00 91.00 709 VAL A N 1
ATOM 5790 C CA . VAL A 1 709 ? 22.884 26.270 -22.504 1.00 91.00 709 VAL A CA 1
ATOM 5791 C C . VAL A 1 709 ? 23.030 27.433 -21.518 1.00 91.00 709 VAL A C 1
ATOM 5793 O O . VAL A 1 709 ? 22.051 28.146 -21.284 1.00 91.00 709 VAL A O 1
ATOM 5796 N N . PRO A 1 710 ? 24.210 27.645 -20.909 1.00 91.00 710 PRO A N 1
ATOM 5797 C CA . PRO A 1 710 ? 24.413 28.766 -20.004 1.00 91.00 710 PRO A CA 1
ATOM 5798 C C . PRO A 1 710 ? 24.490 30.086 -20.785 1.00 91.00 710 PRO A C 1
ATOM 5800 O O . PRO A 1 710 ? 25.361 30.267 -21.635 1.00 91.00 710 PRO A O 1
ATOM 5803 N N . GLU A 1 711 ? 23.617 31.037 -20.459 1.00 90.31 711 GLU A N 1
ATOM 5804 C CA . GLU A 1 711 ? 23.557 32.362 -21.077 1.00 90.31 711 GLU A CA 1
ATOM 5805 C C . GLU A 1 711 ? 23.201 33.430 -20.030 1.00 90.31 711 GLU A C 1
ATOM 5807 O O . GLU A 1 711 ? 22.190 33.342 -19.336 1.00 90.31 711 GLU A O 1
ATOM 5812 N N . GLY A 1 712 ? 24.057 34.446 -19.864 1.00 81.25 712 GLY A N 1
ATOM 5813 C CA . GLY A 1 712 ? 23.754 35.609 -19.016 1.00 81.25 712 GLY A CA 1
ATOM 5814 C C . GLY A 1 712 ? 23.475 35.313 -17.531 1.00 81.25 712 GLY A C 1
ATOM 5815 O O . GLY A 1 712 ? 22.754 36.074 -16.894 1.00 81.25 712 GLY A O 1
ATOM 5816 N N . GLY A 1 713 ? 24.021 34.223 -16.974 1.00 82.12 713 GLY A N 1
ATOM 5817 C CA . GLY A 1 713 ? 23.753 33.787 -15.591 1.00 82.12 713 GLY A CA 1
ATOM 5818 C C . GLY A 1 713 ? 22.510 32.902 -15.433 1.00 82.12 713 GLY A C 1
ATOM 5819 O O . GLY A 1 713 ? 22.178 32.513 -14.315 1.00 82.12 713 GLY A O 1
ATOM 5820 N N . LYS A 1 714 ? 21.854 32.554 -16.543 1.00 91.50 714 LYS A N 1
ATOM 5821 C CA . LYS A 1 714 ? 20.720 31.633 -16.622 1.00 91.50 714 LYS A CA 1
ATOM 5822 C C . LYS A 1 714 ? 21.072 30.425 -17.485 1.00 91.50 714 LYS A C 1
ATOM 5824 O O . LYS A 1 714 ? 22.076 30.416 -18.191 1.00 91.50 714 LYS A O 1
ATOM 5829 N N . TRP A 1 715 ? 20.212 29.422 -17.444 1.00 93.81 715 TRP A N 1
ATOM 5830 C CA . TRP A 1 715 ? 20.191 28.293 -18.361 1.00 93.81 715 TRP A CA 1
ATOM 5831 C C . TRP A 1 715 ? 19.026 28.460 -19.323 1.00 93.81 715 TRP A C 1
ATOM 5833 O O . TRP A 1 715 ? 17.880 28.550 -18.885 1.00 93.81 715 TRP A O 1
ATOM 5843 N N . VAL A 1 716 ? 19.314 28.502 -20.620 1.00 92.62 716 VAL A N 1
ATOM 5844 C CA . VAL A 1 716 ? 18.311 28.579 -21.684 1.00 92.62 716 VAL A CA 1
ATOM 5845 C C . VAL A 1 716 ? 18.105 27.182 -22.247 1.00 92.62 716 VAL A C 1
ATOM 5847 O O . VAL A 1 716 ? 19.039 26.559 -22.748 1.00 92.62 716 VAL A O 1
ATOM 5850 N N . ILE A 1 717 ? 16.882 26.675 -22.135 1.00 93.31 717 ILE A N 1
ATOM 5851 C CA . ILE A 1 717 ? 16.484 25.350 -22.604 1.00 93.31 717 ILE A CA 1
ATOM 5852 C C . ILE A 1 717 ? 15.574 25.532 -23.817 1.00 93.31 717 ILE A C 1
ATOM 5854 O O . ILE A 1 717 ? 14.472 26.076 -23.704 1.00 93.31 717 ILE A O 1
ATOM 5858 N N . GLU A 1 718 ? 16.036 25.073 -24.978 1.00 90.81 718 GLU A N 1
ATOM 5859 C CA . GLU A 1 718 ? 15.278 25.157 -26.224 1.00 90.81 718 GLU A CA 1
ATOM 5860 C C . GLU A 1 718 ? 14.225 24.040 -26.279 1.00 90.81 718 GLU A C 1
ATOM 5862 O O . GLU A 1 718 ? 14.526 22.855 -26.421 1.00 90.81 718 GLU A O 1
ATOM 5867 N N . ILE A 1 719 ? 12.960 24.425 -26.158 1.00 89.31 719 ILE A N 1
ATOM 5868 C CA . ILE A 1 719 ? 11.809 23.535 -26.217 1.00 89.31 719 ILE A CA 1
ATOM 5869 C C . ILE A 1 719 ? 11.375 23.377 -27.671 1.00 89.31 719 ILE A C 1
ATOM 5871 O O . ILE A 1 719 ? 10.957 24.337 -28.315 1.00 89.31 719 ILE A O 1
ATOM 5875 N N . LYS A 1 720 ? 11.399 22.137 -28.163 1.00 86.12 720 LYS A N 1
ATOM 5876 C CA . LYS A 1 720 ? 10.872 21.744 -29.480 1.00 86.12 720 LYS A CA 1
ATOM 5877 C C . LYS A 1 720 ? 9.910 20.579 -29.344 1.00 86.12 720 LYS A C 1
ATOM 5879 O O . LYS A 1 720 ? 10.057 19.755 -28.443 1.00 86.12 720 LYS A O 1
ATOM 5884 N N . ASN A 1 721 ? 8.979 20.445 -30.284 1.00 79.06 721 ASN A N 1
ATOM 5885 C CA . ASN A 1 721 ? 8.079 19.287 -30.388 1.00 79.06 721 ASN A CA 1
ATOM 5886 C C . ASN A 1 721 ? 7.137 19.076 -29.181 1.00 79.06 721 ASN A C 1
ATOM 5888 O O . ASN A 1 721 ? 6.611 17.975 -29.007 1.00 79.06 721 ASN A O 1
ATOM 5892 N N . LEU A 1 722 ? 6.882 20.121 -28.383 1.00 84.75 722 LEU A N 1
ATOM 5893 C CA . LEU A 1 722 ? 5.789 20.146 -27.408 1.00 84.75 722 LEU A CA 1
ATOM 5894 C C . LEU A 1 722 ? 4.563 20.835 -28.011 1.00 84.75 722 LEU A C 1
ATOM 5896 O O . LEU A 1 722 ? 4.664 21.847 -28.700 1.00 84.75 722 LEU A O 1
ATOM 5900 N N . LYS A 1 723 ? 3.378 20.280 -27.752 1.00 84.81 723 LYS A N 1
ATOM 5901 C CA . LYS A 1 723 ? 2.103 20.905 -28.128 1.00 84.81 723 LYS A CA 1
ATOM 5902 C C . LYS A 1 723 ? 1.714 21.971 -27.105 1.00 84.81 723 LYS A C 1
ATOM 5904 O O . LYS A 1 723 ? 2.195 21.949 -25.977 1.00 84.81 723 LYS A O 1
ATOM 5909 N N . ALA A 1 724 ? 0.811 22.877 -27.473 1.00 85.56 724 ALA A N 1
ATOM 5910 C CA . ALA A 1 724 ? 0.277 23.841 -26.515 1.00 85.56 724 ALA A CA 1
ATOM 5911 C C . ALA A 1 724 ? -0.458 23.124 -25.368 1.00 85.56 724 ALA A C 1
ATOM 5913 O O . ALA A 1 724 ? -1.229 22.199 -25.617 1.00 85.56 724 ALA A O 1
ATOM 5914 N N . GLY A 1 725 ? -0.218 23.545 -24.129 1.00 87.31 725 GLY A N 1
ATOM 5915 C CA . GLY A 1 725 ? -0.777 22.915 -22.936 1.00 87.31 725 GLY A CA 1
ATOM 5916 C C . GLY A 1 725 ? 0.080 23.123 -21.692 1.00 87.31 725 GLY A C 1
ATOM 5917 O O . GLY A 1 725 ? 1.133 23.752 -21.743 1.00 87.31 725 GLY A O 1
ATOM 5918 N N . LYS A 1 726 ? -0.378 22.580 -20.562 1.00 88.19 726 LYS A N 1
ATOM 5919 C CA . LYS A 1 726 ? 0.362 22.602 -19.295 1.00 88.19 726 LYS A CA 1
ATOM 5920 C C . LYS A 1 726 ? 1.252 21.375 -19.170 1.00 88.19 726 LYS A C 1
ATOM 5922 O O . LYS A 1 726 ? 0.828 20.268 -19.507 1.00 88.19 726 LYS A O 1
ATOM 5927 N N . TYR A 1 727 ? 2.453 21.587 -18.653 1.00 88.94 727 TYR A N 1
ATOM 5928 C CA . TYR A 1 727 ? 3.463 20.560 -18.470 1.00 88.94 727 TYR A CA 1
ATOM 5929 C C . TYR A 1 727 ? 4.052 20.643 -17.068 1.00 88.94 727 TYR A C 1
ATOM 5931 O O . TYR A 1 727 ? 4.279 21.731 -16.538 1.00 88.94 727 TYR A O 1
ATOM 5939 N N . ARG A 1 728 ? 4.333 19.471 -16.501 1.00 88.62 728 ARG A N 1
ATOM 5940 C CA . ARG A 1 728 ? 5.193 19.309 -15.332 1.00 88.62 728 ARG A CA 1
ATOM 5941 C C . ARG A 1 728 ? 6.506 18.723 -15.822 1.00 88.62 728 ARG A C 1
ATOM 5943 O O . ARG A 1 728 ? 6.500 17.713 -16.525 1.00 88.62 728 ARG A O 1
ATOM 5950 N N . GLY A 1 729 ? 7.599 19.404 -15.516 1.00 89.00 729 GLY A N 1
ATOM 5951 C CA . GLY A 1 729 ? 8.940 19.011 -15.912 1.00 89.00 729 GLY A CA 1
ATOM 5952 C C . GLY A 1 729 ? 9.830 18.806 -14.697 1.00 89.00 729 GLY A C 1
ATOM 5953 O O . GLY A 1 729 ? 9.685 19.487 -13.684 1.00 89.00 729 GLY A O 1
ATOM 5954 N N . ARG A 1 730 ? 10.763 17.871 -14.814 1.00 89.38 730 ARG A N 1
ATOM 5955 C CA . ARG A 1 730 ? 11.782 17.561 -13.819 1.00 89.38 730 ARG A CA 1
ATOM 5956 C C . ARG A 1 730 ? 13.116 18.132 -14.285 1.00 89.38 730 ARG A C 1
ATOM 5958 O O . ARG A 1 730 ? 13.613 17.749 -15.340 1.00 89.38 730 ARG A O 1
ATOM 5965 N N . LEU A 1 731 ? 13.675 19.054 -13.508 1.00 89.62 731 LEU A N 1
ATOM 5966 C CA . LEU A 1 731 ? 14.998 19.614 -13.753 1.00 89.62 731 LEU A CA 1
ATOM 5967 C C . LEU A 1 731 ? 16.060 18.779 -13.042 1.00 89.62 731 LEU A C 1
ATOM 5969 O O . LEU A 1 731 ? 15.919 18.421 -11.870 1.00 89.62 731 LEU A O 1
ATOM 5973 N N . GLU A 1 732 ? 17.141 18.502 -13.755 1.00 87.31 732 GLU A N 1
ATOM 5974 C CA . GLU A 1 732 ? 18.307 17.789 -13.250 1.00 87.31 732 GLU A CA 1
ATOM 5975 C C . GLU A 1 732 ? 19.590 18.537 -13.604 1.00 87.31 732 GLU A C 1
ATOM 5977 O O . GLU A 1 732 ? 19.636 19.283 -14.581 1.00 87.31 732 GLU A O 1
ATOM 5982 N N . TYR A 1 733 ? 20.628 18.313 -12.807 1.00 85.00 733 TYR A N 1
ATOM 5983 C CA . TYR A 1 733 ? 21.987 18.811 -13.008 1.00 85.00 733 TYR A CA 1
ATOM 5984 C C . TYR A 1 733 ? 23.000 17.672 -12.891 1.00 85.00 733 TYR A C 1
ATOM 5986 O O . TYR A 1 733 ? 22.619 16.522 -12.657 1.00 85.00 733 TYR A O 1
ATOM 5994 N N . GLU A 1 734 ? 24.299 17.967 -12.993 1.00 73.50 734 GLU A N 1
ATOM 5995 C CA . GLU A 1 734 ? 25.352 16.943 -13.037 1.00 73.50 734 GLU A CA 1
ATOM 5996 C C . GLU A 1 734 ? 25.453 16.059 -11.774 1.00 73.50 734 GLU A C 1
ATOM 5998 O O . GLU A 1 734 ? 26.202 15.080 -11.765 1.00 73.50 734 GLU A O 1
ATOM 6003 N N . ARG A 1 735 ? 24.736 16.398 -10.688 1.00 71.69 735 ARG A N 1
ATOM 6004 C CA . ARG A 1 735 ? 24.663 15.587 -9.454 1.00 71.69 735 ARG A CA 1
ATOM 6005 C C . ARG A 1 735 ? 23.256 15.087 -9.110 1.00 71.69 735 ARG A C 1
ATOM 6007 O O . ARG A 1 735 ? 23.055 14.582 -8.011 1.00 71.69 735 ARG A O 1
ATOM 6014 N N . GLY A 1 736 ? 22.293 15.205 -10.023 1.00 75.88 736 GLY A N 1
ATOM 6015 C CA . GLY A 1 736 ? 20.969 14.601 -9.867 1.00 75.88 736 GLY A CA 1
ATOM 6016 C C . GLY A 1 736 ? 19.821 15.599 -9.946 1.00 75.88 736 GLY A C 1
ATOM 6017 O O . GLY A 1 736 ? 19.799 16.475 -10.802 1.00 75.88 736 GLY A O 1
ATOM 6018 N N . PHE A 1 737 ? 18.816 15.422 -9.095 1.00 82.00 737 PHE A N 1
ATOM 6019 C CA . PHE A 1 737 ? 17.563 16.171 -9.154 1.00 82.00 737 PHE A CA 1
ATOM 6020 C C . PHE A 1 737 ? 17.703 17.597 -8.591 1.00 82.00 737 PHE A C 1
ATOM 6022 O O . PHE A 1 737 ? 18.189 17.782 -7.479 1.00 82.00 737 PHE A O 1
ATOM 6029 N N . LEU A 1 738 ? 17.254 18.608 -9.346 1.00 85.19 738 LEU A N 1
ATOM 6030 C CA . LEU A 1 738 ? 17.189 20.010 -8.897 1.00 85.19 738 LEU A CA 1
ATOM 6031 C C . LEU A 1 738 ? 15.823 20.376 -8.309 1.00 85.19 738 LEU A C 1
ATOM 6033 O O . LEU A 1 738 ? 15.730 21.188 -7.387 1.00 85.19 738 LEU A O 1
ATOM 6037 N N . GLY A 1 739 ? 14.756 19.832 -8.888 1.00 85.00 739 GLY A N 1
ATOM 6038 C CA . GLY A 1 739 ? 13.387 20.201 -8.561 1.00 85.00 739 GLY A CA 1
ATOM 6039 C C . GLY A 1 739 ? 12.437 19.964 -9.726 1.00 85.00 739 GLY A C 1
ATOM 6040 O O . GLY A 1 739 ? 12.845 19.661 -10.848 1.00 85.00 739 GLY A O 1
ATOM 6041 N N . GLU A 1 740 ? 11.150 20.122 -9.458 1.00 88.56 740 GLU A N 1
ATOM 6042 C CA . GLU A 1 740 ? 10.116 20.110 -10.486 1.00 88.56 740 GLU A CA 1
ATOM 6043 C C . GLU A 1 740 ? 9.621 21.523 -10.771 1.00 88.56 740 GLU A C 1
ATOM 6045 O O . GLU A 1 740 ? 9.576 22.377 -9.883 1.00 88.56 740 GLU A O 1
ATOM 6050 N N . ILE A 1 741 ? 9.226 21.747 -12.019 1.00 91.38 741 ILE A N 1
ATOM 6051 C CA . ILE A 1 741 ? 8.634 22.989 -12.499 1.00 91.38 741 ILE A CA 1
ATOM 6052 C C . ILE A 1 741 ? 7.308 22.702 -13.197 1.00 91.38 741 ILE A C 1
ATOM 6054 O O . ILE A 1 741 ? 7.146 21.679 -13.864 1.00 91.38 741 ILE A O 1
ATOM 6058 N N . GLU A 1 742 ? 6.370 23.635 -13.085 1.00 91.19 742 GLU A N 1
ATOM 6059 C CA . GLU A 1 742 ? 5.136 23.640 -13.867 1.00 91.19 742 GLU A CA 1
ATOM 6060 C C . GLU A 1 742 ? 5.145 24.844 -14.804 1.00 91.19 742 GLU A C 1
ATOM 6062 O O . GLU A 1 742 ? 5.315 25.980 -14.358 1.00 91.19 742 GLU A O 1
ATOM 6067 N N . PHE A 1 743 ? 4.963 24.602 -16.100 1.00 92.31 743 PHE A N 1
ATOM 6068 C CA . PHE A 1 743 ? 4.954 25.651 -17.117 1.00 92.31 743 PHE A CA 1
ATOM 6069 C C . PHE A 1 743 ? 3.875 25.402 -18.174 1.00 92.31 743 PHE A C 1
ATOM 6071 O O . PHE A 1 743 ? 3.429 24.274 -18.403 1.00 92.31 743 PHE A O 1
ATOM 6078 N N . GLU A 1 744 ? 3.434 26.474 -18.823 1.00 91.44 744 GLU A N 1
ATOM 6079 C CA . GLU A 1 744 ? 2.478 26.428 -19.925 1.00 91.44 744 GLU A CA 1
ATOM 6080 C C . GLU A 1 744 ? 3.189 26.679 -21.251 1.00 91.44 744 GLU A C 1
ATOM 6082 O O . GLU A 1 744 ? 3.904 27.662 -21.414 1.00 91.44 744 GLU A O 1
ATOM 6087 N N . VAL A 1 745 ? 2.975 25.801 -22.223 1.00 89.75 745 VAL A N 1
ATOM 6088 C CA . VAL A 1 745 ? 3.381 26.021 -23.607 1.00 89.75 745 VAL A CA 1
ATOM 6089 C C . VAL A 1 745 ? 2.208 26.659 -24.339 1.00 89.75 745 VAL A C 1
ATOM 6091 O O . VAL A 1 745 ? 1.133 26.065 -24.436 1.00 89.75 745 VAL A O 1
ATOM 6094 N N . ALA A 1 746 ? 2.406 27.860 -24.873 1.00 87.50 746 ALA A N 1
ATOM 6095 C CA . ALA A 1 746 ? 1.380 28.617 -25.580 1.00 87.50 746 ALA A CA 1
ATOM 6096 C C . ALA A 1 746 ? 1.818 28.929 -27.015 1.00 87.50 746 ALA A C 1
ATOM 6098 O O . ALA A 1 746 ? 2.994 29.154 -27.295 1.00 87.50 746 ALA A O 1
ATOM 6099 N N . ARG A 1 747 ? 0.858 28.987 -27.944 1.00 79.44 747 ARG A N 1
ATOM 6100 C CA . ARG A 1 747 ? 1.117 29.524 -29.288 1.00 79.44 747 ARG A CA 1
ATOM 6101 C C . ARG A 1 747 ? 1.094 31.048 -29.218 1.00 79.44 747 ARG A C 1
ATOM 6103 O O . ARG A 1 747 ? 0.092 31.613 -28.786 1.00 79.44 747 ARG A O 1
ATOM 6110 N N . GLY A 1 748 ? 2.156 31.709 -29.662 1.00 63.22 748 GLY A N 1
ATOM 6111 C CA . GLY A 1 748 ? 2.193 33.167 -29.736 1.00 63.22 748 GLY A CA 1
ATOM 6112 C C . GLY A 1 748 ? 3.368 33.658 -30.569 1.00 63.22 748 GLY A C 1
ATOM 6113 O O . GLY A 1 748 ? 4.434 33.065 -30.509 1.00 63.22 748 GLY A O 1
ATOM 6114 N N . LEU A 1 749 ? 3.156 34.742 -31.321 1.00 55.12 749 LEU A N 1
ATOM 6115 C CA . LEU A 1 749 ? 4.208 35.417 -32.087 1.00 55.12 749 LEU A CA 1
ATOM 6116 C C . LEU A 1 749 ? 5.330 35.861 -31.131 1.00 55.12 749 LEU A C 1
ATOM 6118 O O . LEU A 1 749 ? 5.048 36.531 -30.129 1.00 55.12 749 LEU A O 1
ATOM 6122 N N . MET A 1 750 ? 6.570 35.462 -31.413 1.00 54.62 750 MET A N 1
ATOM 6123 C CA . MET A 1 750 ? 7.769 35.975 -30.734 1.00 54.62 750 MET A CA 1
ATOM 6124 C C . MET A 1 750 ? 8.240 37.261 -31.438 1.00 54.62 750 MET A C 1
ATOM 6126 O O . MET A 1 750 ? 7.849 37.509 -32.574 1.00 54.62 750 MET A O 1
ATOM 6130 N N . GLU A 1 751 ? 9.045 38.113 -30.790 1.00 49.91 751 GLU A N 1
ATOM 6131 C CA . GLU A 1 751 ? 9.527 39.377 -31.397 1.00 49.91 751 GLU A CA 1
ATOM 6132 C C . GLU A 1 751 ? 10.252 39.165 -32.742 1.00 49.91 751 GLU A C 1
ATOM 6134 O O . GLU A 1 751 ? 10.140 40.006 -33.631 1.00 49.91 751 GLU A O 1
ATOM 6139 N N . GLU A 1 752 ? 10.888 38.008 -32.952 1.00 51.31 752 GLU A N 1
ATOM 6140 C CA . GLU A 1 752 ? 11.502 37.628 -34.236 1.00 51.31 752 GLU A CA 1
ATOM 6141 C C . GLU A 1 752 ? 10.486 37.435 -35.380 1.00 51.31 752 GLU A C 1
ATOM 6143 O O . GLU A 1 752 ? 10.828 37.627 -36.547 1.00 51.31 752 GLU A O 1
ATOM 6148 N N . ASP A 1 753 ? 9.218 37.135 -35.073 1.00 46.72 753 ASP A N 1
ATOM 6149 C CA . ASP A 1 753 ? 8.141 37.036 -36.069 1.00 46.72 753 ASP A CA 1
ATOM 6150 C C . ASP A 1 753 ? 7.678 38.424 -36.573 1.00 46.72 753 ASP A C 1
ATOM 6152 O O . ASP A 1 753 ? 6.881 38.510 -37.511 1.00 46.72 753 ASP A O 1
ATOM 6156 N N . LEU A 1 754 ? 8.161 39.519 -35.963 1.00 47.47 754 LEU A N 1
ATOM 6157 C CA . LEU A 1 754 ? 7.832 40.902 -36.334 1.00 47.47 754 LEU A CA 1
ATOM 6158 C C . LEU A 1 754 ? 8.877 41.573 -37.241 1.00 47.47 754 LEU A C 1
ATOM 6160 O O . LEU A 1 754 ? 8.629 42.688 -37.698 1.00 47.47 754 LEU A O 1
ATOM 6164 N N . GLY A 1 755 ? 9.998 40.907 -37.549 1.00 44.66 755 GLY A N 1
ATOM 6165 C CA . GLY A 1 755 ? 11.007 41.413 -38.488 1.00 44.66 755 GLY A CA 1
ATOM 6166 C C . GLY A 1 755 ? 11.591 42.782 -38.113 1.00 44.66 755 GLY A C 1
ATOM 6167 O O . GLY A 1 755 ? 11.685 43.649 -38.986 1.00 44.66 755 GLY A O 1
ATOM 6168 N N . LEU A 1 756 ? 11.941 42.979 -36.835 1.00 37.31 756 LEU A N 1
ATOM 6169 C CA . LEU A 1 756 ? 12.632 44.173 -36.327 1.00 37.31 756 LEU A CA 1
ATOM 6170 C C . LEU A 1 756 ? 14.120 43.923 -36.092 1.00 37.31 756 LEU A C 1
ATOM 6172 O O . LEU A 1 756 ? 14.450 42.869 -35.506 1.00 37.31 756 LEU A O 1
#

Secondary structure (DSSP, 8-state):
-EEESSHHHHHHHHHHHTTS-BS--EEEEEEESHHHHHHHHHHHTTT-SEEEEGGGGBSSTTS-B-GGGHHHHHHH---SEEEEE-HHHHHHH-GGGTTHHHHHHH----BS-EEEEEEET-HHHHHHHHHTS-HHHHTTSPPPEEEE----EEEEEESS--S--SSEEEESHHHHHHHHHTT--SEEEEE-TTGGG----EEETTEEEEE-SSHHHHHHHH-GGGGGS-GGGS-HHHHHHHHHHPPTT--HHHHHHHHHT-SS--HHHHHHTGGG--HHHHHHHHHHHHHHSPTTSHHHHHHHH---GGGHHHHHHHGGGTS---HHHHHHHHHHHHHTT--S--HHHHHHHTT--SHHHHHHH----SHHHHHHHHHHHHHHHHTT--HHHHHHHHHHH-HHHHHHHSPPP-SSHHHHHHHHHHHHHHHHTS--HHHHHHHHHHHHTTGGGGSPBHHHHHTTS-TTSEEEEETT--GGGHHHHHHHHTT-TTEEEEEEEEE-PSS-SHHHH----TTSEEE-HHHHHHT-TT--TTHHHHHHHHHHHHHHHHHHHHHHHHSEEEEE-S---BS-TTTT-EEPPPTTPEEPTTSSEEE-SS--GGGGGS-TTEEE-SSEEEE-SS-EETTPPP-SS-B-SS--HHHHEEEEEEEEEPP--S-PPPP-EEEE-SEEEE-TTSEEEEEEEESS--S-EEEEETTEEEEEEEETTEEEEEEESPPSEEEEEEEEETTEEEEEEEEEEEE---GGGGT-

Sequence (756 aa):
MREFKEIASLLDFIKNEAKVPTRYPARFILVRGLDAWQELLKSLRLEVDEVFTLSTLCTNDDTFPYVEGIIPILKGMKTTKILVLPLAECLRFTGEFRPVLRELATWEDVGYKRVYIPLMELDDIFGYEMNMIAQSWQERLPEVLSFTNGGKVKITVLPFKLKRSTCNMVTGIKAYLEAWEKGGQGELILVTGCAPYLSLSGRVGNFEVRVYQSGYDFLKERAQDFLKCEPGWGTERQWQWLAGEIKDGEDFNALAARILNVNRYDLDQLSLRWGTFDPDRKWLFWIWSKLRAPAGTLFHMVLKDNNDVNQLEEAVANQPFKEKLDLVLLEERKELLKRLGIKEMPASFWQLFAQLKDPLDKLQVLTGLTYREKIQVILAVKELLEKDRERNIWWPYLEIVYPELAYYLTPFSHEDHFLSEYFQSYTYSRILDTPREKLLTMARQAAEEKKIWTFPTRESILEKYSQNIFKFWIDGMGLEWLGLWKGLLSRNEEIKLEVVVARTNLPTTSEYNKGWHKEEEVDRRLDDLAHKYNYQFPASLVEEIKVIAEDVEKMVQLLKEKGEVIITSDHGLTRFAFAGGKSTPPQGAQIHKWGRYAELRESSEEYAIYSTNWINDGRRIFLAVHEKFEGGAWSSGEVHGGATLEECLVPVIRLWMVRKDGAVASPKIAIFTSVVKLNIRGEGCLEVELTAPVEEVTLQVAGQVYSGVPEGGKWVIEIKNLKAGKYRGRLEYERGFLGEIEFEVARGLMEEDLGL